Protein AF-D6TXA6-F1 (afdb_monomer_lite)

InterPro domains:
  IPR002104 Integrase, catalytic domain [PS51898] (233-398)
  IPR010998 Integrase/recombinase, N-terminal [G3DSA:1.10.150.130] (146-243)
  IPR011010 DNA breaking-rejoining enzyme, catalytic core [SSF56349] (249-354)
  IPR013762 Integrase-like, catalytic domain superfamily [G3DSA:1.10.443.10] (245-398)
  IPR044068 Core-binding (CB) domain [PS51900] (145-223)

Foldseek 3Di:
DDDPPCVVVVVVVVVVPDPPPPDDPVVVVVVVVVVVVVPDDDDDDDDDDDDDDVVVVVVVVVVVVVVVVVVPDPDDDDDDDDDDDDDDDDDDDDDDDPDDDDPDPPPDDWALVVLLVLLVVQEDEPDAPVVVQVVCVVVVNDDPPDDPLHDHDPVLSVVLSVLVVVLVVVCCVPVVDIHVVVCLVCVLVSLLVVLVVCVVVVPDLVSSVSSVVSSCSSSVHPCRNVVRDGDDDFLLPPCPLPDPPLQPDDDPVDDPVRSVLVLLQLLFQLDDPVQLQQQFLLQWDQDPVRWIWRFQRQDPSRDGAIATGQPPSSVSNVVLNPPHDRGDRSDNDDDPSRPSNNSSLSNLQSQQCVVFVDHFDDSHDDDDPPPGDPVSLVSSCRNVVHPDSVCCNRRRRD

pLDDT: mean 75.89, std 25.68, range [23.31, 98.5]

Structure (mmCIF, N/CA/C/O backbone):
data_AF-D6TXA6-F1
#
_entry.id   AF-D6TXA6-F1
#
loop_
_atom_site.group_PDB
_atom_site.id
_atom_site.type_symbol
_atom_site.label_atom_id
_atom_site.label_alt_id
_atom_site.label_comp_id
_atom_site.label_asym_id
_atom_site.label_entity_id
_atom_site.label_seq_id
_atom_site.pdbx_PDB_ins_code
_atom_site.Cartn_x
_atom_site.Cartn_y
_atom_site.Cartn_z
_atom_site.occupancy
_atom_site.B_iso_or_equiv
_atom_site.auth_seq_id
_atom_site.auth_comp_id
_atom_site.auth_asym_id
_atom_site.auth_atom_id
_atom_site.pdbx_PDB_model_num
ATOM 1 N N . MET A 1 1 ? 27.406 23.116 -18.645 1.00 37.50 1 MET A N 1
ATOM 2 C CA . MET A 1 1 ? 26.283 23.649 -17.844 1.00 37.50 1 MET A CA 1
ATOM 3 C C . MET A 1 1 ? 25.940 25.031 -18.372 1.00 37.50 1 MET A C 1
ATOM 5 O O . MET A 1 1 ? 26.783 25.908 -18.281 1.00 37.50 1 MET A O 1
ATOM 9 N N . LEU A 1 2 ? 24.752 25.218 -18.948 1.00 28.45 2 LEU A N 1
ATOM 10 C CA . LEU A 1 2 ? 24.213 26.544 -19.266 1.00 28.45 2 LEU A CA 1
ATOM 11 C C . LEU A 1 2 ? 23.060 26.820 -18.295 1.00 28.45 2 LEU A C 1
ATOM 13 O O . LEU A 1 2 ? 22.184 25.976 -18.107 1.00 28.45 2 LEU A O 1
ATOM 17 N N . SER A 1 3 ? 23.124 27.966 -17.620 1.00 30.47 3 SER A N 1
ATOM 18 C CA . SER A 1 3 ? 22.162 28.407 -16.607 1.00 30.47 3 SER A CA 1
ATOM 19 C C . SER A 1 3 ? 20.755 28.587 -17.195 1.00 30.47 3 SER A C 1
ATOM 21 O O . SER A 1 3 ? 20.595 29.076 -18.314 1.00 30.47 3 SER A O 1
ATOM 23 N N . ARG A 1 4 ? 19.721 28.266 -16.400 1.00 33.16 4 ARG A N 1
ATOM 24 C CA . ARG A 1 4 ? 18.284 28.421 -16.722 1.00 33.16 4 ARG A CA 1
ATOM 25 C C . ARG A 1 4 ? 17.853 29.855 -17.079 1.00 33.16 4 ARG A C 1
ATOM 27 O O . ARG A 1 4 ? 16.721 30.046 -17.507 1.00 33.16 4 ARG A O 1
ATOM 34 N N . SER A 1 5 ? 18.727 30.846 -16.936 1.00 43.31 5 SER A N 1
ATOM 35 C CA . SER A 1 5 ? 18.454 32.259 -17.217 1.00 43.31 5 SER A CA 1
ATOM 36 C C . SER A 1 5 ? 18.692 32.704 -18.671 1.00 43.31 5 SER A C 1
ATOM 38 O O . SER A 1 5 ? 18.313 33.818 -19.009 1.00 43.31 5 SER A O 1
ATOM 40 N N . ILE A 1 6 ? 19.268 31.867 -19.547 1.00 39.03 6 ILE A N 1
ATOM 41 C CA . ILE A 1 6 ? 19.650 32.283 -20.921 1.00 39.03 6 ILE A CA 1
ATOM 42 C C . ILE A 1 6 ? 18.617 31.850 -21.986 1.00 39.03 6 ILE A C 1
ATOM 44 O O . ILE A 1 6 ? 18.515 32.448 -23.057 1.00 39.03 6 ILE A O 1
ATOM 48 N N . LEU A 1 7 ? 17.785 30.848 -21.684 1.00 38.25 7 LEU A N 1
ATOM 49 C CA . LEU A 1 7 ? 16.815 30.278 -22.631 1.00 38.25 7 LEU A CA 1
ATOM 50 C C . LEU A 1 7 ? 15.737 31.268 -23.132 1.00 38.25 7 LEU A C 1
ATOM 52 O O . LEU A 1 7 ? 15.436 31.243 -24.326 1.00 38.25 7 LEU A O 1
ATOM 56 N N . PRO A 1 8 ? 15.170 32.159 -22.290 1.00 43.97 8 PRO A N 1
ATOM 57 C CA . PRO A 1 8 ? 14.189 33.144 -22.752 1.00 43.97 8 PRO A CA 1
ATOM 58 C C . PRO A 1 8 ? 14.797 34.190 -23.699 1.00 43.97 8 PRO A C 1
ATOM 60 O O . PRO A 1 8 ? 14.139 34.616 -24.644 1.00 43.97 8 PRO A O 1
ATOM 63 N N . ALA A 1 9 ? 16.064 34.562 -23.486 1.00 41.12 9 ALA A N 1
ATOM 64 C CA . ALA A 1 9 ? 16.768 35.546 -24.310 1.00 41.12 9 ALA A CA 1
ATOM 65 C C . ALA A 1 9 ? 17.109 34.995 -25.705 1.00 41.12 9 ALA A C 1
ATOM 67 O O . ALA A 1 9 ? 16.956 35.698 -26.700 1.00 41.12 9 ALA A O 1
ATOM 68 N N . LEU A 1 10 ? 17.487 33.714 -25.795 1.00 38.66 10 LEU A N 1
ATOM 69 C CA . LEU A 1 10 ? 17.734 33.039 -27.075 1.00 38.66 10 LEU A CA 1
ATOM 70 C C . LEU A 1 10 ? 16.454 32.870 -27.908 1.00 38.66 10 LEU A C 1
ATOM 72 O O . LEU A 1 10 ? 16.503 33.000 -29.129 1.00 38.66 10 LEU A O 1
ATOM 76 N N . LEU A 1 11 ? 15.303 32.637 -27.263 1.00 42.38 11 LEU A N 1
ATOM 77 C CA . LEU A 1 11 ? 14.012 32.596 -27.958 1.00 42.38 11 LEU A CA 1
ATOM 78 C C . LEU A 1 11 ? 13.571 33.987 -28.442 1.00 42.38 11 LEU A C 1
ATOM 80 O O . LEU A 1 11 ? 13.026 34.101 -29.536 1.00 42.38 11 LEU A O 1
ATOM 84 N N . ALA A 1 12 ? 13.829 35.040 -27.659 1.00 41.41 12 ALA A N 1
ATOM 85 C CA . ALA A 1 12 ? 13.513 36.417 -28.040 1.00 41.41 12 ALA A CA 1
ATOM 86 C C . ALA A 1 12 ? 14.346 36.897 -29.245 1.00 41.41 12 ALA A C 1
ATOM 88 O O . ALA A 1 12 ? 13.800 37.513 -30.158 1.00 41.41 12 ALA A O 1
ATOM 89 N N . LEU A 1 13 ? 15.634 36.535 -29.298 1.00 38.44 13 LEU A N 1
ATOM 90 C CA . LEU A 1 13 ? 16.523 36.823 -30.433 1.00 38.44 13 LEU A CA 1
ATOM 91 C C . LEU A 1 13 ? 16.091 36.115 -31.726 1.00 38.44 13 LEU A C 1
ATOM 93 O O . LEU A 1 13 ? 16.220 36.683 -32.805 1.00 38.44 13 LEU A O 1
ATOM 97 N N . HIS A 1 14 ? 15.534 34.904 -31.631 1.00 44.12 14 HIS A N 1
ATOM 98 C CA . HIS A 1 14 ? 15.060 34.161 -32.805 1.00 44.12 14 HIS A CA 1
ATOM 99 C C . HIS A 1 14 ? 13.738 34.709 -33.368 1.00 44.12 14 HIS A C 1
ATOM 101 O O . HIS A 1 14 ? 13.478 34.601 -34.562 1.00 44.12 14 HIS A O 1
ATOM 107 N N . VAL A 1 15 ? 12.910 35.330 -32.520 1.00 44.34 15 VAL A N 1
ATOM 108 C CA . VAL A 1 15 ? 11.651 35.973 -32.933 1.00 44.34 15 VAL A CA 1
ATOM 109 C C . VAL A 1 15 ? 11.893 37.365 -33.535 1.00 44.34 15 VAL A C 1
ATOM 111 O O . VAL A 1 15 ? 11.147 37.771 -34.420 1.00 44.34 15 VAL A O 1
ATOM 114 N N . GLN A 1 16 ? 12.957 38.073 -33.134 1.00 40.16 16 GLN A N 1
ATOM 115 C CA . GLN A 1 16 ? 13.322 39.381 -33.705 1.00 40.16 16 GLN A CA 1
ATOM 116 C C . GLN A 1 16 ? 13.899 39.320 -35.131 1.00 40.16 16 GLN A C 1
ATOM 118 O O . GLN A 1 16 ? 13.978 40.353 -35.783 1.00 40.16 16 GLN A O 1
ATOM 123 N N . GLN A 1 17 ? 14.267 38.139 -35.639 1.00 40.06 17 GLN A N 1
ATOM 124 C CA . GLN A 1 17 ? 14.770 37.966 -37.012 1.00 40.06 17 GLN A CA 1
ATOM 125 C C . GLN A 1 17 ? 13.669 37.692 -38.053 1.00 40.06 17 GLN A C 1
ATOM 127 O O . GLN A 1 17 ? 13.969 37.387 -39.206 1.00 40.06 17 GLN A O 1
ATOM 132 N N . ILE A 1 18 ? 12.392 37.783 -37.669 1.00 43.69 18 ILE A N 1
ATOM 133 C CA . ILE A 1 18 ? 11.264 37.604 -38.588 1.00 43.69 18 ILE A CA 1
ATOM 134 C C . ILE A 1 18 ? 10.775 38.988 -39.032 1.00 43.69 18 ILE A C 1
ATOM 136 O O . ILE A 1 18 ? 10.076 39.672 -38.288 1.00 43.69 18 ILE A O 1
ATOM 140 N N . GLU A 1 19 ? 11.140 39.389 -40.252 1.00 37.31 19 GLU A N 1
ATOM 141 C CA . GLU A 1 19 ? 10.682 40.628 -40.898 1.00 37.31 19 GLU A CA 1
ATOM 142 C C . GLU A 1 19 ? 9.136 40.713 -40.927 1.00 37.31 19 GLU A C 1
ATOM 144 O O . GLU A 1 19 ? 8.473 39.772 -41.403 1.00 37.31 19 GLU A O 1
ATOM 149 N N . PRO A 1 20 ? 8.530 41.816 -40.439 1.00 34.84 20 PRO A N 1
ATOM 150 C CA . PRO A 1 20 ? 7.082 41.978 -40.394 1.00 34.84 20 PRO A CA 1
ATOM 151 C C . PRO A 1 20 ? 6.521 42.185 -41.808 1.00 34.84 20 PRO A C 1
ATOM 153 O O . PRO A 1 20 ? 6.608 43.265 -42.380 1.00 34.84 20 PRO A O 1
ATOM 156 N N . GLY A 1 21 ? 5.924 41.130 -42.372 1.00 45.16 21 GLY A N 1
ATOM 157 C CA . GLY A 1 21 ? 5.258 41.170 -43.683 1.00 45.16 21 GLY A CA 1
ATOM 158 C C . GLY A 1 21 ? 5.383 39.899 -44.530 1.00 45.16 21 GLY A C 1
ATOM 159 O O . GLY A 1 21 ? 4.718 39.780 -45.552 1.00 45.16 21 GLY A O 1
ATOM 160 N N . SER A 1 22 ? 6.186 38.918 -44.110 1.00 43.12 22 SER A N 1
ATOM 161 C CA . SER A 1 22 ? 6.489 37.718 -44.915 1.00 43.12 22 SER A CA 1
ATOM 162 C C . SER A 1 22 ? 5.550 36.516 -44.705 1.00 43.12 22 SER A C 1
ATOM 164 O O . SER A 1 22 ? 5.764 35.450 -45.284 1.00 43.12 22 SER A O 1
ATOM 166 N N . LEU A 1 23 ? 4.496 36.647 -43.893 1.00 43.03 23 LEU A N 1
ATOM 167 C CA . LEU A 1 23 ? 3.664 35.513 -43.483 1.00 43.03 23 LEU A CA 1
ATOM 168 C C . LEU A 1 23 ? 2.235 35.621 -44.023 1.00 43.03 23 LEU A C 1
ATOM 170 O O . LEU A 1 23 ? 1.476 36.512 -43.654 1.00 43.03 23 LEU A O 1
ATOM 174 N N . SER A 1 24 ? 1.847 34.664 -44.870 1.00 47.47 24 SER A N 1
ATOM 175 C CA . SER A 1 24 ? 0.462 34.526 -45.339 1.00 47.47 24 SER A CA 1
ATOM 176 C C . SER A 1 24 ? -0.494 34.186 -44.183 1.00 47.47 24 SER A C 1
ATOM 178 O O . SER A 1 24 ? -0.107 33.542 -43.205 1.00 47.47 24 SER A O 1
ATOM 180 N N . ALA A 1 25 ? -1.765 34.588 -44.306 1.00 41.53 25 ALA A N 1
ATOM 181 C CA . ALA A 1 25 ? -2.808 34.521 -43.268 1.00 41.53 25 ALA A CA 1
ATOM 182 C C . ALA A 1 25 ? -2.939 33.201 -42.450 1.00 41.53 25 ALA A C 1
ATOM 184 O O . ALA A 1 25 ? -3.338 33.268 -41.284 1.00 41.53 25 ALA A O 1
ATOM 185 N N . PRO A 1 26 ? -2.583 31.996 -42.954 1.00 39.53 26 PRO A N 1
ATOM 186 C CA . PRO A 1 26 ? -2.552 30.781 -42.130 1.00 39.53 26 PRO A CA 1
ATOM 187 C C . PRO A 1 26 ? -1.439 30.760 -41.058 1.00 39.53 26 PRO A C 1
ATOM 189 O O . PRO A 1 26 ? -1.566 30.062 -40.049 1.00 39.53 26 PRO A O 1
ATOM 192 N N . HIS A 1 27 ? -0.349 31.512 -41.245 1.00 43.38 27 HIS A N 1
ATOM 193 C CA . HIS A 1 27 ? 0.780 31.562 -40.306 1.00 43.38 27 HIS A CA 1
ATOM 194 C C . HIS A 1 27 ? 0.512 32.472 -39.102 1.00 43.38 27 HIS A C 1
ATOM 196 O O . HIS A 1 27 ? 0.872 32.114 -37.984 1.00 43.38 27 HIS A O 1
ATOM 202 N N . GLU A 1 28 ? -0.223 33.573 -39.270 1.00 41.53 28 GLU A N 1
ATOM 203 C CA . GLU A 1 28 ? -0.541 34.488 -38.163 1.00 41.53 28 GLU A CA 1
ATOM 204 C C . GLU A 1 28 ? -1.415 33.819 -37.082 1.00 41.53 28 GLU A C 1
ATOM 206 O O . GLU A 1 28 ? -1.238 34.036 -35.879 1.00 41.53 28 GLU A O 1
ATOM 211 N N . LYS A 1 29 ? -2.316 32.918 -37.497 1.00 41.69 29 LYS A N 1
ATOM 212 C CA . LYS A 1 29 ? -3.168 32.138 -36.586 1.00 41.69 29 LYS A CA 1
ATOM 213 C C . LYS A 1 29 ? -2.351 31.139 -35.757 1.00 41.69 29 LYS A C 1
ATOM 215 O O . LYS A 1 29 ? -2.618 30.970 -34.570 1.00 41.69 29 LYS A O 1
ATOM 220 N N . THR A 1 30 ? -1.324 30.538 -36.356 1.00 43.56 30 THR A N 1
ATOM 221 C CA . THR A 1 30 ? -0.430 29.564 -35.707 1.00 43.56 30 THR A CA 1
ATOM 222 C C . THR A 1 30 ? 0.518 30.254 -34.718 1.00 43.56 30 THR A C 1
ATOM 224 O O . THR A 1 30 ? 0.686 29.783 -33.592 1.00 43.56 30 THR A O 1
ATOM 227 N N . THR A 1 31 ? 1.038 31.434 -35.070 1.00 41.44 31 THR A N 1
ATOM 228 C CA . THR A 1 31 ? 1.882 32.252 -34.183 1.00 41.44 31 THR A CA 1
ATOM 229 C C . THR A 1 31 ? 1.091 32.821 -32.998 1.00 41.44 31 THR A C 1
ATOM 231 O O . THR A 1 31 ? 1.561 32.759 -31.863 1.00 41.44 31 THR A O 1
ATOM 234 N N . ARG A 1 32 ? -0.163 33.266 -33.195 1.00 37.59 32 ARG A N 1
ATOM 235 C CA . ARG A 1 32 ? -1.038 33.702 -32.083 1.00 37.59 32 ARG A CA 1
ATOM 236 C C . ARG A 1 32 ? -1.411 32.562 -31.124 1.00 37.59 32 ARG A C 1
ATOM 238 O O . ARG A 1 32 ? -1.558 32.806 -29.926 1.00 37.59 32 ARG A O 1
ATOM 245 N N . ILE A 1 33 ? -1.546 31.327 -31.617 1.00 40.25 33 ILE A N 1
ATOM 246 C CA . ILE A 1 33 ? -1.783 30.136 -30.779 1.00 40.25 33 ILE A CA 1
ATOM 247 C C . ILE A 1 33 ? -0.538 29.804 -29.939 1.00 40.25 33 ILE A C 1
ATOM 249 O O . ILE A 1 33 ? -0.665 29.518 -28.748 1.00 40.25 33 ILE A O 1
ATOM 253 N N . LEU A 1 34 ? 0.664 29.926 -30.513 1.00 36.50 34 LEU A N 1
ATOM 254 C CA . LEU A 1 34 ? 1.930 29.725 -29.798 1.00 36.50 34 LEU A CA 1
ATOM 255 C C . LEU A 1 34 ? 2.192 30.810 -28.737 1.00 36.50 34 LEU A C 1
ATOM 257 O O . LEU A 1 34 ? 2.614 30.481 -27.629 1.00 36.50 34 LEU A O 1
ATOM 261 N N . CYS A 1 35 ? 1.853 32.076 -29.002 1.00 34.66 35 CYS A N 1
ATOM 262 C CA . CYS A 1 35 ? 1.947 33.143 -27.995 1.00 34.66 35 CYS A CA 1
ATOM 263 C C . CYS A 1 35 ? 0.972 32.947 -26.818 1.00 34.66 35 CYS A C 1
ATOM 265 O O . CYS A 1 35 ? 1.309 33.287 -25.683 1.00 34.66 35 CYS A O 1
ATOM 267 N N . ARG A 1 36 ? -0.211 32.352 -27.047 1.00 32.97 36 ARG A N 1
ATOM 268 C CA . ARG A 1 36 ? -1.163 32.008 -25.971 1.00 32.97 36 ARG A CA 1
ATOM 269 C C . ARG A 1 36 ? -0.721 30.802 -25.134 1.00 32.97 36 ARG A C 1
ATOM 271 O O . ARG A 1 36 ? -1.030 30.756 -23.952 1.00 32.97 36 ARG A O 1
ATOM 278 N N . LEU A 1 37 ? 0.061 29.875 -25.692 1.00 35.34 37 LEU A N 1
ATOM 279 C CA . LEU A 1 37 ? 0.621 28.729 -24.956 1.00 35.34 37 LEU A CA 1
ATOM 280 C C . LEU A 1 37 ? 1.665 29.128 -23.900 1.00 35.34 37 LEU A C 1
ATOM 282 O O . LEU A 1 37 ? 1.795 28.443 -22.888 1.00 35.34 37 LEU A O 1
ATOM 286 N N . VAL A 1 38 ? 2.356 30.256 -24.085 1.00 37.75 38 VAL A N 1
ATOM 287 C CA . VAL A 1 38 ? 3.261 30.827 -23.068 1.00 37.75 38 VAL A CA 1
ATOM 288 C C . VAL A 1 38 ? 2.475 31.434 -21.891 1.00 37.75 38 VAL A C 1
ATOM 290 O O . VAL A 1 38 ? 3.006 31.552 -20.792 1.00 37.75 38 VAL A O 1
ATOM 293 N N . HIS A 1 39 ? 1.183 31.729 -22.081 1.00 33.19 39 HIS A N 1
ATOM 294 C CA . HIS A 1 39 ? 0.303 32.330 -21.077 1.00 33.19 39 HIS A CA 1
ATOM 295 C C . HIS A 1 39 ? -0.971 31.501 -20.853 1.00 33.19 39 HIS A C 1
ATOM 297 O O . HIS A 1 39 ? -2.076 31.989 -21.046 1.00 33.19 39 HIS A O 1
ATOM 303 N N . GLY A 1 40 ? -0.801 30.257 -20.394 1.00 31.69 40 GLY A N 1
ATOM 304 C CA . GLY A 1 40 ? -1.796 29.523 -19.606 1.00 31.69 40 GLY A CA 1
ATOM 305 C C . GLY A 1 40 ? -3.103 29.093 -20.295 1.00 31.69 40 GLY A C 1
ATOM 306 O O . GLY A 1 40 ? -3.894 29.905 -20.761 1.00 31.69 40 GLY A O 1
ATOM 307 N N . SER A 1 41 ? -3.405 27.797 -20.145 1.00 30.11 41 SER A N 1
ATOM 308 C CA . SER A 1 41 ? -4.728 27.131 -20.198 1.00 30.11 41 SER A CA 1
ATOM 309 C C . SER A 1 41 ? -4.916 26.099 -21.319 1.00 30.11 41 SER A C 1
ATOM 311 O O . SER A 1 41 ? -4.653 26.332 -22.493 1.00 30.11 41 SER A O 1
ATOM 313 N N . HIS A 1 42 ? -5.411 24.937 -20.879 1.00 37.12 42 HIS A N 1
ATOM 314 C CA . HIS A 1 42 ? -5.826 23.743 -21.616 1.00 37.12 42 HIS A CA 1
ATOM 315 C C . HIS A 1 42 ? -6.675 24.018 -22.866 1.00 37.12 42 HIS A C 1
ATOM 317 O O . HIS A 1 42 ? -7.708 24.669 -22.753 1.00 37.12 42 HIS A O 1
ATOM 323 N N . LEU A 1 43 ? -6.349 23.367 -23.990 1.00 27.88 43 LEU A N 1
ATOM 324 C CA . LEU A 1 43 ? -7.294 23.073 -25.077 1.00 27.88 43 LEU A CA 1
ATOM 325 C C . LEU A 1 43 ? -6.943 21.733 -25.752 1.00 27.88 43 LEU A C 1
ATOM 327 O O . LEU A 1 43 ? -5.779 21.433 -26.010 1.00 27.88 43 LEU A O 1
ATOM 331 N N . LEU A 1 44 ? -7.978 20.917 -25.967 1.00 26.64 44 LEU A N 1
ATOM 332 C CA . LEU A 1 44 ? -7.971 19.621 -26.655 1.00 26.64 44 LEU A CA 1
ATOM 333 C C . LEU A 1 44 ? -7.713 19.802 -28.159 1.00 26.64 44 LEU A C 1
ATOM 335 O O . LEU A 1 44 ? -8.188 20.771 -28.746 1.00 26.64 44 LEU A O 1
ATOM 339 N N . TRP A 1 45 ? -7.030 18.841 -28.786 1.00 27.12 45 TRP A N 1
ATOM 340 C CA . TRP A 1 45 ? -6.854 18.791 -30.240 1.00 27.12 45 TRP A CA 1
ATOM 341 C C . TRP A 1 45 ? -7.464 17.505 -30.814 1.00 27.12 45 TRP A C 1
ATOM 343 O O . TRP A 1 45 ? -6.964 16.411 -30.555 1.00 27.12 45 TRP A O 1
ATOM 353 N N . GLU A 1 46 ? -8.522 17.644 -31.615 1.00 28.67 46 GLU A N 1
ATOM 354 C CA . GLU A 1 46 ? -8.940 16.658 -32.618 1.00 28.67 46 GLU A CA 1
ATOM 355 C C . GLU A 1 46 ? -8.400 17.124 -33.978 1.00 28.67 46 GLU A C 1
ATOM 357 O O . GLU A 1 46 ? -8.753 18.205 -34.447 1.00 28.67 46 GLU A O 1
ATOM 362 N N . ALA A 1 47 ? -7.537 16.331 -34.621 1.00 29.38 47 ALA A N 1
ATOM 363 C CA . ALA A 1 47 ? -7.112 16.578 -36.000 1.00 29.38 47 ALA A CA 1
ATOM 364 C C . ALA A 1 47 ? -7.780 15.569 -36.934 1.00 29.38 47 ALA A C 1
ATOM 366 O O . ALA A 1 47 ? -7.435 14.386 -36.932 1.00 29.38 47 ALA A O 1
ATOM 367 N N . SER A 1 48 ? -8.701 16.067 -37.758 1.00 24.75 48 SER A N 1
ATOM 368 C CA . SER A 1 48 ? -9.139 15.401 -38.981 1.00 24.75 48 SER A CA 1
ATOM 369 C C . SER A 1 48 ? -8.053 15.532 -40.054 1.00 24.75 48 SER A C 1
ATOM 371 O O . SER A 1 48 ? -7.391 16.564 -40.179 1.00 24.75 48 SER A O 1
ATOM 373 N N . ALA A 1 49 ? -7.845 14.455 -40.805 1.00 36.25 49 ALA A N 1
ATOM 374 C CA . ALA A 1 49 ? -6.820 14.333 -41.826 1.00 36.25 49 ALA A CA 1
ATOM 375 C C . ALA A 1 49 ? -7.177 15.136 -43.087 1.00 36.25 49 ALA A C 1
ATOM 377 O O . ALA A 1 49 ? -8.147 14.809 -43.761 1.00 36.25 49 ALA A O 1
ATOM 378 N N . SER A 1 50 ? -6.349 16.122 -43.458 1.00 30.11 50 SER A N 1
ATOM 379 C CA . SER A 1 50 ? -6.221 16.563 -44.853 1.00 30.11 50 SER A CA 1
ATOM 380 C C . SER A 1 50 ? -4.930 17.358 -45.118 1.00 30.11 50 SER A C 1
ATOM 382 O O . SER A 1 50 ? -4.776 18.497 -44.692 1.00 30.11 50 SER A O 1
ATOM 384 N N . THR A 1 51 ? -4.081 16.766 -45.965 1.00 36.94 51 THR A N 1
ATOM 385 C CA . THR A 1 51 ? -3.261 17.379 -47.037 1.00 36.94 51 THR A CA 1
ATOM 386 C C . THR A 1 51 ? -1.969 18.197 -46.794 1.00 36.94 51 THR A C 1
ATOM 388 O O . THR A 1 51 ? -1.921 19.175 -46.060 1.00 36.94 51 THR A O 1
ATOM 391 N N . LYS A 1 52 ? -1.005 17.845 -47.673 1.00 35.22 52 LYS A N 1
ATOM 392 C CA . LYS A 1 52 ? 0.183 18.531 -48.238 1.00 35.22 52 LYS A CA 1
ATOM 393 C C . LYS A 1 52 ? 1.545 18.418 -47.526 1.00 35.22 52 LYS A C 1
ATOM 395 O O . LYS A 1 52 ? 1.714 18.719 -46.349 1.00 35.22 52 LYS A O 1
ATOM 400 N N . GLN A 1 53 ? 2.528 18.030 -48.352 1.00 37.72 53 GLN A N 1
ATOM 401 C CA . GLN A 1 53 ? 3.917 17.621 -48.082 1.00 37.72 53 GLN A CA 1
ATOM 402 C C . GLN A 1 53 ? 4.747 18.599 -47.220 1.00 37.72 53 GLN A C 1
ATOM 404 O O . GLN A 1 53 ? 5.715 18.169 -46.603 1.00 37.72 53 GLN A O 1
ATOM 409 N N . GLY A 1 54 ? 4.365 19.879 -47.131 1.00 37.69 54 GLY A N 1
ATOM 410 C CA . GLY A 1 54 ? 5.093 20.912 -46.377 1.00 37.69 54 GLY A CA 1
ATOM 411 C C . GLY A 1 54 ? 4.818 20.957 -44.867 1.00 37.69 54 GLY A C 1
ATOM 412 O O . GLY A 1 54 ? 5.515 21.651 -44.139 1.00 37.69 54 GLY A O 1
ATOM 413 N N . THR A 1 55 ? 3.829 20.213 -44.359 1.00 37.62 55 THR A N 1
ATOM 414 C CA . THR A 1 55 ? 3.492 20.201 -42.919 1.00 37.62 55 THR A CA 1
ATOM 415 C C . THR A 1 55 ? 4.313 19.200 -42.101 1.00 37.62 55 THR A C 1
ATOM 417 O O . THR A 1 55 ? 4.378 19.324 -40.880 1.00 37.62 55 THR A O 1
ATOM 420 N N . LYS A 1 56 ? 5.000 18.239 -42.736 1.00 39.53 56 LYS A N 1
ATOM 421 C CA . LYS A 1 56 ? 5.790 17.212 -42.030 1.00 39.53 56 LYS A CA 1
ATOM 422 C C . LYS A 1 56 ? 6.975 17.789 -41.256 1.00 39.53 56 LYS A C 1
ATOM 424 O O . LYS A 1 56 ? 7.164 17.421 -40.104 1.00 39.53 56 LYS A O 1
ATOM 429 N N . GLU A 1 57 ? 7.713 18.729 -41.840 1.00 38.94 57 GLU A N 1
ATOM 430 C CA . GLU A 1 57 ? 8.942 19.247 -41.227 1.00 38.94 57 GLU A CA 1
ATOM 431 C C . GLU A 1 57 ? 8.657 20.148 -40.012 1.00 38.94 57 GLU A C 1
ATOM 433 O O . GLU A 1 57 ? 9.337 20.071 -38.991 1.00 38.94 57 GLU A O 1
ATOM 438 N N . ILE A 1 58 ? 7.579 20.938 -40.068 1.00 41.94 58 ILE A N 1
ATOM 439 C CA . ILE A 1 58 ? 7.132 21.771 -38.940 1.00 41.94 58 ILE A CA 1
ATOM 440 C C . ILE A 1 58 ? 6.543 20.894 -37.827 1.00 41.94 58 ILE A C 1
ATOM 442 O O . ILE A 1 58 ? 6.807 21.139 -36.650 1.00 41.94 58 ILE A O 1
ATOM 446 N N . THR A 1 59 ? 5.809 19.831 -38.178 1.00 42.88 59 THR A N 1
ATOM 447 C CA . THR A 1 59 ? 5.264 18.889 -37.187 1.00 42.88 59 THR A CA 1
ATOM 448 C C . THR A 1 59 ? 6.381 18.100 -36.500 1.00 42.88 59 THR A C 1
ATOM 450 O O . THR A 1 59 ? 6.327 17.935 -35.287 1.00 42.88 59 THR A O 1
ATOM 453 N N . GLU A 1 60 ? 7.433 17.688 -37.215 1.00 42.22 60 GLU A N 1
ATOM 454 C CA . GLU A 1 60 ? 8.599 17.010 -36.624 1.00 42.22 60 GLU A CA 1
ATOM 455 C C . GLU A 1 60 ? 9.447 17.938 -35.743 1.00 42.22 60 GLU A C 1
ATOM 457 O O . GLU A 1 60 ? 9.850 17.545 -34.643 1.00 42.22 60 GLU A O 1
ATOM 462 N N . ARG A 1 61 ? 9.661 19.197 -36.150 1.00 39.09 61 ARG A N 1
ATOM 463 C CA . ARG A 1 61 ? 10.389 20.178 -35.326 1.00 39.09 61 ARG A CA 1
ATOM 464 C C . ARG A 1 61 ? 9.602 20.567 -34.071 1.00 39.09 61 ARG A C 1
ATOM 466 O O . ARG A 1 61 ? 10.180 20.601 -32.985 1.00 39.09 61 ARG A O 1
ATOM 473 N N . LEU A 1 62 ? 8.282 20.752 -34.171 1.00 38.38 62 LEU A N 1
ATOM 474 C CA . LEU A 1 62 ? 7.414 20.993 -33.010 1.00 38.38 62 LEU A CA 1
ATOM 475 C C . LEU A 1 62 ? 7.339 19.771 -32.084 1.00 38.38 62 LEU A C 1
ATOM 477 O O . LEU A 1 62 ? 7.371 19.936 -30.867 1.00 38.38 62 LEU A O 1
ATOM 481 N N . PHE A 1 63 ? 7.324 18.548 -32.626 1.00 38.12 63 PHE A N 1
ATOM 482 C CA . PHE A 1 63 ? 7.359 17.317 -31.828 1.00 38.12 63 PHE A CA 1
ATOM 483 C C . PHE A 1 63 ? 8.694 17.144 -31.088 1.00 38.12 63 PHE A C 1
ATOM 485 O O . PHE A 1 63 ? 8.712 16.685 -29.946 1.00 38.12 63 PHE A O 1
ATOM 492 N N . THR A 1 64 ? 9.805 17.566 -31.696 1.00 37.97 64 THR A N 1
ATOM 493 C CA . THR A 1 64 ? 11.147 17.514 -31.092 1.00 37.97 64 THR A CA 1
ATOM 494 C C . THR A 1 64 ? 11.288 18.530 -29.954 1.00 37.97 64 THR A C 1
ATOM 496 O O . THR A 1 64 ? 11.748 18.183 -28.865 1.00 37.97 64 THR A O 1
ATOM 499 N N . VAL A 1 65 ? 10.801 19.760 -30.151 1.00 38.47 65 VAL A N 1
ATOM 500 C CA . VAL A 1 65 ? 10.797 20.808 -29.114 1.00 38.47 65 VAL A CA 1
ATOM 501 C C . VAL A 1 65 ? 9.842 20.454 -27.965 1.00 38.47 65 VAL A C 1
ATOM 503 O O . VAL A 1 65 ? 10.199 20.619 -26.798 1.00 38.47 65 VAL A O 1
ATOM 506 N N . PHE A 1 66 ? 8.667 19.883 -28.258 1.00 35.84 66 PHE A N 1
ATOM 507 C CA . PHE A 1 66 ? 7.724 19.420 -27.232 1.00 35.84 66 PHE A CA 1
ATOM 508 C C . PHE A 1 66 ? 8.272 18.216 -26.447 1.00 35.84 66 PHE A C 1
ATOM 510 O O . PHE A 1 66 ? 8.121 18.151 -25.228 1.00 35.84 66 PHE A O 1
ATOM 517 N N . SER A 1 67 ? 8.992 17.305 -27.114 1.00 36.59 67 SER A N 1
ATOM 518 C CA . SER A 1 67 ? 9.672 16.179 -26.460 1.00 36.59 67 SER A CA 1
ATOM 519 C C . SER A 1 67 ? 10.767 16.656 -25.499 1.00 36.59 67 SER A C 1
ATOM 521 O O . SER A 1 67 ? 10.845 16.162 -24.378 1.00 36.59 67 SER A O 1
ATOM 523 N N . LEU A 1 68 ? 11.549 17.674 -25.874 1.00 35.19 68 LEU A N 1
ATOM 524 C CA . LEU A 1 68 ? 12.572 18.276 -25.006 1.00 35.19 68 LEU A CA 1
ATOM 525 C C . LEU A 1 68 ? 11.978 19.050 -23.812 1.00 35.19 68 LEU A C 1
ATOM 527 O O . LEU A 1 68 ? 12.534 19.005 -22.714 1.00 35.19 68 LEU A O 1
ATOM 531 N N . LEU A 1 69 ? 10.824 19.705 -23.987 1.00 34.47 69 LEU A N 1
ATOM 532 C CA . LEU A 1 69 ? 10.115 20.409 -22.908 1.00 34.47 69 LEU A CA 1
ATOM 533 C C . LEU A 1 69 ? 9.429 19.448 -21.919 1.00 34.47 69 LEU A C 1
ATOM 535 O O . LEU A 1 69 ? 9.441 19.699 -20.712 1.00 34.47 69 LEU A O 1
ATOM 539 N N . CYS A 1 70 ? 8.894 18.317 -22.393 1.00 33.78 70 CYS A N 1
ATOM 540 C CA . CYS A 1 70 ? 8.296 17.290 -21.534 1.00 33.78 70 CYS A CA 1
ATOM 541 C C . CYS A 1 70 ? 9.326 16.493 -20.716 1.00 33.78 70 CYS A C 1
ATOM 543 O O . CYS A 1 70 ? 8.984 16.004 -19.640 1.00 33.78 70 CYS A O 1
ATOM 545 N N . ILE A 1 71 ? 10.580 16.390 -21.173 1.00 35.59 71 ILE A N 1
ATOM 546 C CA . ILE A 1 71 ? 11.663 15.709 -20.438 1.00 35.59 71 ILE A CA 1
ATOM 547 C C . ILE A 1 71 ? 12.120 16.520 -19.204 1.00 35.59 71 ILE A C 1
ATOM 549 O O . ILE A 1 71 ? 12.623 15.946 -18.242 1.00 35.59 71 ILE A O 1
ATOM 553 N N . CYS A 1 72 ? 11.872 17.835 -19.156 1.00 27.31 72 CYS A N 1
ATOM 554 C CA . CYS A 1 72 ? 12.369 18.709 -18.082 1.00 27.31 72 CYS A CA 1
ATOM 555 C C . CYS A 1 72 ? 11.356 19.065 -16.969 1.00 27.31 72 CYS A C 1
ATOM 557 O O . CYS A 1 72 ? 11.690 19.872 -16.098 1.00 27.31 72 CYS A O 1
ATOM 559 N N . SER A 1 73 ? 10.147 18.486 -16.940 1.00 26.14 73 SER A N 1
ATOM 560 C CA . SER A 1 73 ? 9.146 18.771 -15.889 1.00 26.14 73 SER A CA 1
ATOM 561 C C . SER A 1 73 ? 8.719 17.523 -15.106 1.00 26.14 73 SER A C 1
ATOM 563 O O . SER A 1 73 ? 8.148 16.604 -15.694 1.00 26.14 73 SER A O 1
ATOM 565 N N . PRO A 1 74 ? 8.880 17.477 -13.768 1.00 27.27 74 PRO A N 1
ATOM 566 C CA . PRO A 1 74 ? 8.308 16.411 -12.962 1.00 27.27 74 PRO A CA 1
ATOM 567 C C . PRO A 1 74 ? 6.822 16.715 -12.720 1.00 27.27 74 PRO A C 1
ATOM 569 O O . PRO A 1 74 ? 6.449 17.274 -11.690 1.00 27.27 74 PRO A O 1
ATOM 572 N N . MET A 1 75 ? 5.950 16.369 -13.672 1.00 28.75 75 MET A N 1
ATOM 573 C CA . MET A 1 75 ? 4.504 16.468 -13.453 1.00 28.75 75 MET A CA 1
ATOM 574 C C . MET A 1 75 ? 3.979 15.268 -12.655 1.00 28.75 75 MET A C 1
ATOM 576 O O . MET A 1 75 ? 4.092 14.104 -13.046 1.00 28.75 75 MET A O 1
ATOM 580 N N . GLN A 1 76 ? 3.373 15.589 -11.512 1.00 27.50 76 GLN A N 1
ATOM 581 C CA . GLN A 1 76 ? 2.517 14.707 -10.729 1.00 27.50 76 GLN A CA 1
ATOM 582 C C . GLN A 1 76 ? 1.350 14.216 -11.596 1.00 27.50 76 GLN A C 1
ATOM 584 O O . GLN A 1 76 ? 0.723 14.980 -12.323 1.00 27.50 76 GLN A O 1
ATOM 589 N N . THR A 1 77 ? 1.070 12.917 -11.530 1.00 27.38 77 THR A N 1
ATOM 590 C CA . THR A 1 77 ? 0.035 12.269 -12.340 1.00 27.38 77 THR A CA 1
ATOM 591 C C . THR A 1 77 ? -1.311 12.319 -11.622 1.00 27.38 77 THR A C 1
ATOM 593 O O . THR A 1 77 ? -1.587 11.488 -10.757 1.00 27.38 77 THR A O 1
ATOM 596 N N . ASP A 1 78 ? -2.166 13.265 -12.011 1.00 25.89 78 ASP A N 1
ATOM 597 C CA . ASP A 1 78 ? -3.609 13.174 -11.785 1.00 25.89 78 ASP A CA 1
ATOM 598 C C . ASP A 1 78 ? -4.261 12.414 -12.949 1.00 25.89 78 ASP A C 1
ATOM 600 O O . ASP A 1 78 ? -4.085 12.730 -14.124 1.00 25.89 78 ASP A O 1
ATOM 604 N N . GLY A 1 79 ? -4.966 11.333 -12.611 1.00 25.48 79 GLY A N 1
ATOM 605 C CA . GLY A 1 79 ? -5.568 10.417 -13.575 1.00 25.48 79 GLY A CA 1
ATOM 606 C C . GLY A 1 79 ? -6.902 10.922 -14.118 1.00 25.48 79 GLY A C 1
ATOM 607 O O . GLY A 1 79 ? -7.875 11.007 -13.366 1.00 25.48 79 GLY A O 1
ATOM 608 N N . PHE A 1 80 ? -6.959 11.145 -15.430 1.00 23.31 80 PHE A N 1
ATOM 609 C CA . PHE A 1 80 ? -8.198 11.311 -16.187 1.00 23.31 80 PHE A CA 1
ATOM 610 C C . PHE A 1 80 ? -8.738 9.953 -16.662 1.00 23.31 80 PHE A C 1
ATOM 612 O O . PHE A 1 80 ? -7.992 9.108 -17.152 1.00 23.31 80 PHE A O 1
ATOM 619 N N . ALA A 1 81 ? -10.045 9.753 -16.486 1.00 25.30 81 ALA A N 1
ATOM 620 C CA . ALA A 1 81 ? -10.819 8.640 -17.025 1.00 25.30 81 ALA A CA 1
ATOM 621 C C . ALA A 1 81 ? -11.786 9.196 -18.078 1.00 25.30 81 ALA A C 1
ATOM 623 O O . ALA A 1 81 ? -12.416 10.227 -17.840 1.00 25.30 81 ALA A O 1
ATOM 624 N N . ILE A 1 82 ? -11.879 8.518 -19.219 1.00 24.89 82 ILE A N 1
ATOM 625 C CA . ILE A 1 82 ? -12.789 8.843 -20.320 1.00 24.89 82 ILE A CA 1
ATOM 626 C C . ILE A 1 82 ? -14.166 8.256 -19.989 1.00 24.89 82 ILE A C 1
ATOM 628 O O . ILE A 1 82 ? -14.275 7.094 -19.603 1.00 24.89 82 ILE A O 1
ATOM 632 N N . THR A 1 83 ? -15.201 9.084 -20.099 1.00 24.64 83 THR A N 1
ATOM 633 C CA . THR A 1 83 ? -16.617 8.720 -19.969 1.00 24.64 83 THR A CA 1
ATOM 634 C C . THR A 1 83 ? -17.159 8.209 -21.302 1.00 24.64 83 THR A C 1
ATOM 636 O O . THR A 1 83 ? -17.065 8.917 -22.302 1.00 24.64 83 THR A O 1
ATOM 639 N N . GLU A 1 84 ? -17.757 7.018 -21.300 1.00 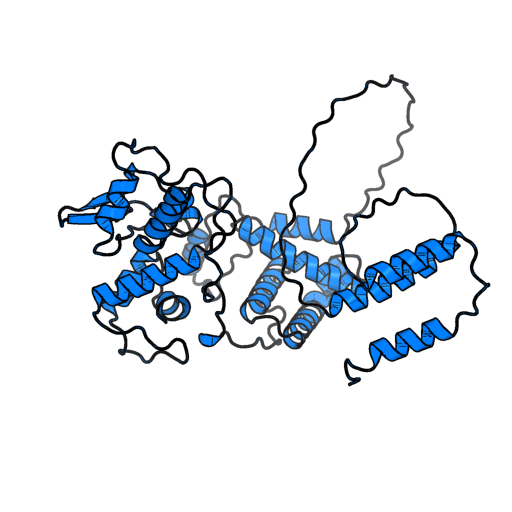23.70 84 GLU A N 1
ATOM 640 C CA . GLU A 1 84 ? -18.563 6.481 -22.403 1.00 23.70 84 GLU A CA 1
ATOM 641 C C . GLU A 1 84 ? -19.835 7.324 -22.600 1.00 23.70 84 GLU A C 1
ATOM 643 O O . GLU A 1 84 ? -20.570 7.586 -21.644 1.00 23.70 84 GLU A O 1
ATOM 648 N N . ARG A 1 85 ? -20.108 7.739 -23.843 1.00 25.05 85 ARG A N 1
ATOM 649 C CA . ARG A 1 85 ? -21.439 8.173 -24.285 1.00 25.05 85 ARG A CA 1
ATOM 650 C C . ARG A 1 85 ? -22.003 7.120 -25.231 1.00 25.05 85 ARG A C 1
ATOM 652 O O . ARG A 1 85 ? -21.367 6.761 -26.216 1.00 25.05 85 ARG A O 1
ATOM 659 N N . ASN A 1 86 ? -23.194 6.649 -24.876 1.00 28.50 86 ASN A N 1
ATOM 660 C CA . ASN A 1 86 ? -24.102 5.882 -25.716 1.00 28.50 86 ASN A CA 1
ATOM 661 C C . ASN A 1 86 ? -24.568 6.735 -26.897 1.00 28.50 86 ASN A C 1
ATOM 663 O O . ASN A 1 86 ? -25.115 7.805 -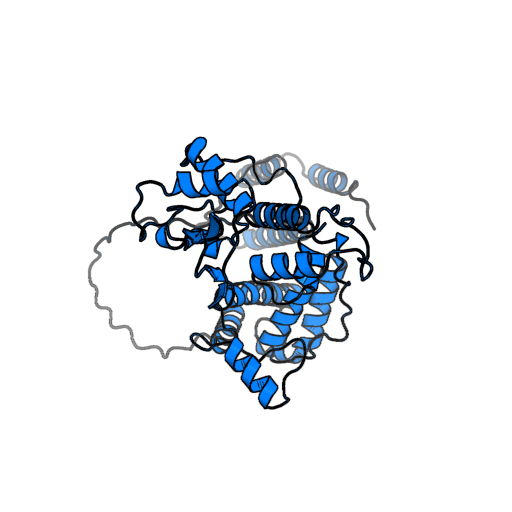26.648 1.00 28.50 86 ASN A O 1
ATOM 667 N N . ASP A 1 87 ? -24.483 6.205 -28.116 1.00 26.62 87 ASP A N 1
ATOM 668 C CA . ASP A 1 87 ? -25.347 6.610 -29.227 1.00 26.62 87 ASP A CA 1
ATOM 669 C C . ASP A 1 87 ? -25.765 5.387 -30.062 1.00 26.62 87 ASP A C 1
ATOM 671 O O . ASP A 1 87 ? -25.010 4.434 -30.257 1.00 26.62 87 ASP A O 1
ATOM 675 N N . ARG A 1 88 ? -27.043 5.399 -30.459 1.00 27.38 88 ARG A N 1
ATOM 676 C CA . ARG A 1 88 ? -27.817 4.329 -31.119 1.00 27.38 88 ARG A CA 1
ATOM 677 C C . ARG A 1 88 ? -27.445 4.159 -32.609 1.00 27.38 88 ARG A C 1
ATOM 679 O O . ARG A 1 88 ? -26.854 5.066 -33.187 1.00 27.38 88 ARG A O 1
ATOM 686 N N . PRO A 1 89 ? -27.814 3.034 -33.264 1.00 26.48 89 PRO A N 1
ATOM 687 C CA . PRO A 1 89 ? -27.317 2.692 -34.594 1.00 26.48 89 PRO A CA 1
ATOM 688 C C . PRO A 1 89 ? -28.186 3.271 -35.721 1.00 26.48 89 PRO A C 1
ATOM 690 O O . PRO A 1 89 ? -29.408 3.118 -35.716 1.00 26.48 89 PRO A O 1
ATOM 693 N N . CYS A 1 90 ? -27.548 3.855 -36.737 1.00 24.59 90 CYS A N 1
ATOM 694 C CA . CYS A 1 90 ? -28.185 4.175 -38.016 1.00 24.59 90 CYS A CA 1
ATOM 695 C C . CYS A 1 90 ? -28.012 3.015 -39.009 1.00 24.59 90 CYS A C 1
ATOM 697 O O . CYS A 1 90 ? -26.899 2.562 -39.276 1.00 24.59 90 CYS A O 1
ATOM 699 N N . ARG A 1 91 ? -29.141 2.550 -39.560 1.00 29.05 91 ARG A N 1
ATOM 700 C CA . ARG A 1 91 ? -29.237 1.613 -40.689 1.00 29.05 91 ARG A CA 1
ATOM 701 C C . ARG A 1 91 ? -28.546 2.187 -41.931 1.00 29.05 91 ARG A C 1
ATOM 703 O O . ARG A 1 91 ? -28.868 3.299 -42.336 1.00 29.05 91 ARG A O 1
ATOM 710 N N . ALA A 1 92 ? -27.726 1.378 -42.596 1.00 28.50 92 ALA A N 1
ATOM 711 C CA . ALA A 1 92 ? -27.387 1.556 -44.005 1.00 28.50 92 ALA A CA 1
ATOM 712 C C . ALA A 1 92 ? -27.256 0.187 -44.696 1.00 28.50 92 ALA A C 1
ATOM 714 O O . ALA A 1 92 ? -26.396 -0.628 -44.375 1.00 28.50 92 ALA A O 1
ATOM 715 N N . THR A 1 93 ? -28.235 -0.033 -45.569 1.00 25.83 93 THR A N 1
ATOM 716 C CA . THR A 1 93 ? -28.307 -0.848 -46.788 1.00 25.83 93 THR A CA 1
ATOM 717 C C . THR A 1 93 ? -27.157 -1.796 -47.159 1.00 25.83 93 THR A C 1
ATOM 719 O O . THR A 1 93 ? -26.006 -1.431 -47.378 1.00 25.83 93 THR A O 1
ATOM 722 N N . THR A 1 94 ? -27.571 -3.044 -47.367 1.00 30.53 94 THR A N 1
ATOM 723 C CA . THR A 1 94 ? -26.892 -4.137 -48.061 1.00 30.53 94 THR A CA 1
ATOM 724 C C . THR A 1 94 ? -26.493 -3.775 -49.494 1.00 30.53 94 THR A C 1
ATOM 726 O O . THR A 1 94 ? -27.353 -3.472 -50.317 1.00 30.53 94 THR A O 1
ATOM 729 N N . SER A 1 95 ? -25.211 -3.938 -49.828 1.00 27.09 95 SER A N 1
ATOM 730 C CA . SER A 1 95 ? -24.794 -4.289 -51.189 1.00 27.09 95 SER A CA 1
ATOM 731 C C . SER A 1 95 ? -23.766 -5.421 -51.125 1.00 27.09 95 SER A C 1
ATOM 733 O O . SER A 1 95 ? -22.728 -5.327 -50.468 1.00 27.09 95 SER A O 1
ATOM 735 N N . PHE A 1 96 ? -24.107 -6.539 -51.762 1.00 30.14 96 PHE A N 1
ATOM 736 C CA . PHE A 1 96 ? -23.231 -7.690 -51.926 1.00 30.14 96 PHE A CA 1
ATOM 737 C C . PHE A 1 96 ? -22.190 -7.354 -52.994 1.00 30.14 96 PHE A C 1
ATOM 739 O O . PHE A 1 96 ? -22.514 -7.224 -54.168 1.00 30.14 96 PHE A O 1
ATOM 746 N N . HIS A 1 97 ? -20.934 -7.209 -52.581 1.00 31.80 97 HIS A N 1
ATOM 747 C CA . HIS A 1 97 ? -19.780 -7.293 -53.472 1.00 31.80 97 HIS A CA 1
ATOM 748 C C . HIS A 1 97 ? -18.964 -8.510 -53.044 1.00 31.80 97 HIS A C 1
ATOM 750 O O . HIS A 1 97 ? -18.390 -8.540 -51.953 1.00 31.80 97 HIS A O 1
ATOM 756 N N . THR A 1 98 ? -18.921 -9.527 -53.900 1.00 35.62 98 THR A N 1
ATOM 757 C CA . THR A 1 98 ? -18.071 -10.709 -53.745 1.00 35.62 98 THR A CA 1
ATOM 758 C C . THR A 1 98 ? -16.602 -10.290 -53.817 1.00 35.62 98 THR A C 1
ATOM 760 O O . THR A 1 98 ? -16.021 -10.165 -54.896 1.00 35.62 98 THR A O 1
ATOM 763 N N . LYS A 1 99 ? -15.987 -10.034 -52.656 1.00 34.34 99 LYS A N 1
ATOM 764 C CA . LYS A 1 99 ? -14.542 -9.810 -52.546 1.00 34.34 99 LYS A CA 1
ATOM 765 C C . LYS A 1 99 ? -13.814 -11.136 -52.754 1.00 34.34 99 LYS A C 1
ATOM 767 O O . LYS A 1 99 ? -13.923 -12.039 -51.929 1.00 34.34 99 LYS A O 1
ATOM 772 N N . LYS A 1 100 ? -13.037 -11.221 -53.838 1.00 35.47 100 LYS A N 1
ATOM 773 C CA . LYS A 1 100 ? -11.987 -12.233 -54.016 1.00 35.47 100 LYS A CA 1
ATOM 774 C C . LYS A 1 100 ? -11.105 -12.270 -52.760 1.00 35.47 100 LYS A C 1
ATOM 776 O O . LYS A 1 100 ? -10.634 -11.230 -52.299 1.00 35.47 100 LYS A O 1
ATOM 781 N N . SER A 1 101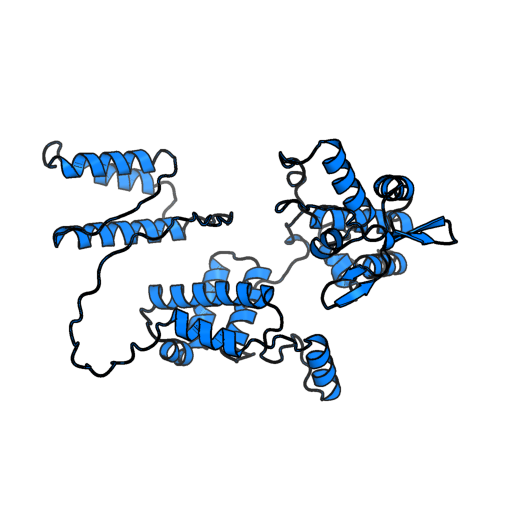 ? -10.906 -13.462 -52.206 1.00 38.78 101 SER A N 1
ATOM 782 C CA . SER A 1 101 ? -10.077 -13.714 -51.030 1.00 38.78 101 SER A CA 1
ATOM 783 C C . SER A 1 101 ? -8.603 -13.455 -51.345 1.00 38.78 101 SER A C 1
ATOM 785 O O . SER A 1 101 ? -7.956 -14.245 -52.031 1.00 38.78 101 SER A O 1
ATOM 787 N N . VAL A 1 102 ? -8.069 -12.349 -50.833 1.00 40.47 102 VAL A N 1
ATOM 788 C CA . VAL A 1 102 ? -6.623 -12.109 -50.760 1.00 40.47 102 VAL A CA 1
ATOM 789 C C . VAL A 1 102 ? -6.101 -12.840 -49.516 1.00 40.47 102 VAL A C 1
ATOM 791 O O . VAL A 1 102 ? -6.699 -12.676 -48.448 1.00 40.47 102 VAL A O 1
ATOM 794 N N . PRO A 1 103 ? -5.025 -13.645 -49.603 1.00 43.44 103 PRO A N 1
ATOM 795 C CA . PRO A 1 103 ? -4.470 -14.325 -48.439 1.00 43.44 103 PRO A CA 1
ATOM 796 C C . PRO A 1 103 ? -4.053 -13.293 -47.385 1.00 43.44 103 PRO A C 1
ATOM 798 O O . PRO A 1 103 ? -3.364 -12.314 -47.680 1.00 43.44 103 PRO A O 1
ATOM 801 N N . ALA A 1 104 ? -4.511 -13.496 -46.150 1.00 45.91 104 ALA A N 1
ATOM 802 C CA . ALA A 1 104 ? -4.220 -12.618 -45.030 1.00 45.91 104 ALA A CA 1
ATOM 803 C C . ALA A 1 104 ? -2.712 -12.633 -44.732 1.00 45.91 104 ALA A C 1
ATOM 805 O O . ALA A 1 104 ? -2.208 -13.522 -44.050 1.00 45.91 104 ALA A O 1
ATOM 806 N N . MET A 1 105 ? -1.978 -11.626 -45.217 1.00 42.97 105 MET A N 1
ATOM 807 C CA . MET A 1 105 ? -0.660 -11.298 -44.676 1.00 42.97 105 MET A CA 1
ATOM 808 C C . MET A 1 105 ? -0.844 -10.942 -43.199 1.00 42.97 105 MET A C 1
ATOM 810 O O . MET A 1 105 ? -1.304 -9.846 -42.868 1.00 42.97 105 MET A O 1
ATOM 814 N N . GLY A 1 106 ? -0.525 -11.881 -42.307 1.00 51.91 106 GLY A N 1
ATOM 815 C CA . GLY A 1 106 ? -0.577 -11.664 -40.868 1.00 51.91 106 GLY A CA 1
ATOM 816 C C . GLY A 1 106 ? 0.289 -10.464 -40.498 1.00 51.91 106 GLY A C 1
ATOM 817 O O . GLY A 1 106 ? 1.517 -10.528 -40.567 1.00 51.91 106 GLY A O 1
ATOM 818 N N . LYS A 1 107 ? -0.341 -9.344 -40.125 1.00 64.62 107 LYS A N 1
ATOM 819 C CA . LYS A 1 107 ? 0.376 -8.187 -39.584 1.00 64.62 107 LYS A CA 1
ATOM 820 C C . LYS A 1 107 ? 1.078 -8.652 -38.315 1.00 64.62 107 LYS A C 1
ATOM 822 O O . LYS A 1 107 ? 0.423 -8.973 -37.326 1.00 64.62 107 LYS A O 1
ATOM 827 N N . ARG A 1 108 ? 2.410 -8.728 -38.371 1.00 65.00 108 ARG A N 1
ATOM 828 C CA . ARG A 1 108 ? 3.231 -9.095 -37.215 1.00 65.00 108 ARG A CA 1
ATOM 829 C C . ARG A 1 108 ? 2.892 -8.153 -36.051 1.00 65.00 108 ARG A C 1
ATOM 831 O O . ARG A 1 108 ? 2.744 -6.949 -36.283 1.00 65.00 108 ARG A O 1
ATOM 838 N N . PRO A 1 109 ? 2.737 -8.681 -34.829 1.00 76.38 109 PRO A N 1
ATOM 839 C CA . PRO A 1 109 ? 2.344 -7.874 -33.687 1.00 76.38 109 PRO A CA 1
ATOM 840 C C . PRO A 1 109 ? 3.352 -6.745 -33.426 1.00 76.38 109 PRO A C 1
ATOM 842 O O . PRO A 1 109 ? 4.560 -6.912 -33.579 1.00 76.38 109 PRO A O 1
ATOM 845 N N . GLY A 1 110 ? 2.852 -5.565 -33.053 1.00 87.25 110 GLY A N 1
ATOM 846 C CA . GLY A 1 110 ? 3.709 -4.434 -32.687 1.00 87.25 110 GLY A CA 1
ATOM 847 C C . GLY A 1 110 ? 4.402 -4.648 -31.336 1.00 87.25 110 GLY A C 1
ATOM 848 O O . GLY A 1 110 ? 3.874 -5.355 -30.482 1.00 87.25 110 GLY A O 1
ATOM 849 N N . LEU A 1 111 ? 5.539 -3.976 -31.109 1.00 92.69 111 LEU A N 1
ATOM 850 C CA . LEU A 1 111 ? 6.370 -4.081 -29.893 1.00 92.69 111 LEU A CA 1
ATOM 851 C C . LEU A 1 111 ? 5.575 -4.112 -28.577 1.00 92.69 111 LEU A C 1
ATOM 853 O O . LEU A 1 111 ? 5.751 -4.998 -27.745 1.00 92.69 111 LEU A O 1
ATOM 857 N N . LEU A 1 112 ? 4.694 -3.127 -28.383 1.00 92.88 112 LEU A N 1
ATOM 858 C CA . LEU A 1 112 ? 3.929 -2.985 -27.142 1.00 92.88 112 LEU A CA 1
ATOM 859 C C . LEU A 1 112 ? 2.897 -4.107 -26.973 1.00 92.88 112 LEU A C 1
ATOM 861 O O . LEU A 1 112 ? 2.639 -4.543 -25.854 1.00 92.88 112 LEU A O 1
ATOM 865 N N . TYR A 1 113 ? 2.343 -4.603 -28.082 1.00 93.44 113 TYR A N 1
ATOM 866 C CA . TYR A 1 113 ? 1.419 -5.731 -28.068 1.00 93.44 113 TYR A CA 1
ATOM 867 C C . TYR A 1 113 ? 2.150 -7.039 -27.740 1.00 93.44 113 TYR A C 1
ATOM 869 O O . TYR A 1 113 ? 1.688 -7.777 -26.875 1.00 93.44 113 TYR A O 1
ATOM 877 N N . GLU A 1 114 ? 3.316 -7.299 -28.350 1.00 95.75 114 GLU A N 1
ATOM 878 C CA . GLU A 1 114 ? 4.165 -8.457 -28.008 1.00 95.75 114 GLU A CA 1
ATOM 879 C C . GLU A 1 114 ? 4.509 -8.459 -26.505 1.00 95.75 114 GLU A C 1
ATOM 881 O O . GLU A 1 114 ? 4.392 -9.480 -25.825 1.00 95.75 114 GLU A O 1
ATOM 886 N N . ALA A 1 115 ? 4.850 -7.294 -25.950 1.00 96.31 115 ALA A N 1
ATOM 887 C CA . ALA A 1 115 ? 5.139 -7.154 -24.528 1.00 96.31 115 ALA A CA 1
ATOM 888 C C . ALA A 1 115 ? 3.907 -7.364 -23.631 1.00 96.31 115 ALA A C 1
ATOM 890 O O . ALA A 1 115 ? 4.022 -7.950 -22.552 1.00 96.31 115 ALA A O 1
ATOM 891 N N . GLN A 1 116 ? 2.724 -6.915 -24.059 1.00 96.00 116 GLN A N 1
ATOM 892 C CA . GLN A 1 116 ? 1.479 -7.175 -23.339 1.00 96.00 116 GLN A CA 1
ATOM 893 C C . GLN A 1 116 ? 1.165 -8.674 -23.301 1.00 96.00 116 GLN A C 1
ATOM 895 O O . GLN A 1 116 ? 0.929 -9.197 -22.215 1.00 96.00 116 GLN A O 1
ATOM 900 N N . GLN A 1 117 ? 1.275 -9.366 -24.438 1.00 96.31 117 GLN A N 1
ATOM 901 C CA . GLN A 1 117 ? 1.094 -10.818 -24.529 1.00 96.31 117 GLN A CA 1
ATOM 902 C C . GLN A 1 117 ? 2.069 -11.573 -23.618 1.00 96.31 117 GLN A C 1
ATOM 904 O O . GLN A 1 117 ? 1.667 -12.470 -22.876 1.00 96.31 117 GLN A O 1
ATOM 909 N N . ARG A 1 118 ? 3.346 -11.161 -23.589 1.00 97.31 118 ARG A N 1
ATOM 910 C CA . ARG A 1 118 ? 4.335 -11.738 -22.666 1.00 97.31 118 ARG A CA 1
ATOM 911 C C . ARG A 1 118 ? 3.911 -11.566 -21.208 1.00 97.31 118 ARG A C 1
ATOM 913 O O . ARG A 1 118 ? 3.933 -12.526 -20.446 1.00 97.31 118 ARG A O 1
ATOM 920 N N . LEU A 1 119 ? 3.505 -10.360 -20.812 1.00 97.00 119 LEU A N 1
ATOM 921 C CA . LEU A 1 119 ? 3.051 -10.095 -19.446 1.00 97.00 119 LEU A CA 1
ATOM 922 C C . LEU A 1 119 ? 1.759 -10.850 -19.092 1.00 97.00 119 LEU A C 1
ATOM 924 O O . LEU A 1 119 ? 1.565 -11.195 -17.926 1.00 97.00 119 LEU A O 1
ATOM 928 N N . ASP A 1 120 ? 0.887 -11.107 -20.065 1.00 96.06 120 ASP A N 1
ATOM 929 C CA . ASP A 1 120 ? -0.324 -11.908 -19.877 1.00 96.06 120 ASP A CA 1
ATOM 930 C C . ASP A 1 120 ? 0.027 -13.384 -19.635 1.00 96.06 120 ASP A C 1
ATOM 932 O O . ASP A 1 120 ? -0.515 -13.990 -18.712 1.00 96.06 120 ASP A O 1
ATOM 936 N N . GLY A 1 121 ? 1.040 -13.926 -20.320 1.00 96.50 121 GLY A N 1
ATOM 937 C CA . GLY A 1 121 ? 1.590 -15.263 -20.038 1.00 96.50 121 GLY A CA 1
ATOM 938 C C . GLY A 1 121 ? 2.254 -15.412 -18.655 1.00 96.50 121 GLY A C 1
ATOM 939 O O . GLY A 1 121 ? 2.406 -16.524 -18.132 1.00 96.50 121 GLY A O 1
ATOM 940 N N . LEU A 1 122 ? 2.628 -14.298 -18.016 1.00 96.56 122 LEU A N 1
ATOM 941 C CA . LEU A 1 122 ? 3.147 -14.283 -16.643 1.00 96.56 122 LEU A CA 1
ATOM 942 C C . LEU A 1 122 ? 2.034 -14.257 -15.585 1.00 96.56 122 LEU A C 1
ATOM 944 O O . LEU A 1 122 ? 2.323 -14.433 -14.399 1.00 96.56 122 LEU A O 1
ATOM 948 N N . MET A 1 123 ? 0.773 -14.044 -15.964 1.00 96.75 123 MET A N 1
ATOM 949 C CA . MET A 1 123 ? -0.334 -14.030 -15.010 1.00 96.75 123 MET A CA 1
ATOM 950 C C . MET A 1 123 ? -0.625 -15.434 -14.472 1.00 96.75 123 MET A C 1
ATOM 952 O O . MET A 1 123 ? -0.731 -16.401 -15.217 1.00 96.75 123 MET A O 1
ATOM 956 N N . ALA A 1 124 ? -0.800 -15.531 -13.157 1.00 93.56 124 ALA A N 1
ATOM 957 C CA . ALA A 1 124 ? -1.215 -16.742 -12.454 1.00 93.56 124 ALA A CA 1
ATOM 958 C C . ALA A 1 124 ? -2.461 -16.437 -11.612 1.00 93.56 124 ALA A C 1
ATOM 960 O O . ALA A 1 124 ? -2.438 -16.435 -10.378 1.00 93.56 124 ALA A O 1
ATOM 961 N N . LEU A 1 125 ? -3.549 -16.087 -12.303 1.00 87.69 125 LEU A N 1
ATOM 962 C CA . LEU A 1 125 ? -4.835 -15.787 -11.677 1.00 87.69 125 LEU A CA 1
ATOM 963 C C . LEU A 1 125 ? -5.403 -17.036 -10.996 1.00 87.69 125 LEU A C 1
ATOM 965 O O . LEU A 1 125 ? -5.237 -18.149 -11.480 1.00 87.69 125 LEU A O 1
ATOM 969 N N . GLY A 1 126 ? -6.028 -16.852 -9.833 1.00 85.94 126 GLY A N 1
ATOM 970 C CA . GLY A 1 126 ? -6.550 -17.952 -9.012 1.00 85.94 126 GLY A CA 1
ATOM 971 C C . GLY A 1 126 ? -5.485 -18.720 -8.218 1.00 85.94 126 GLY A C 1
ATOM 972 O O . GLY A 1 126 ? -5.813 -19.359 -7.224 1.00 85.94 126 GLY A O 1
ATOM 973 N N . GLN A 1 127 ? -4.201 -18.604 -8.569 1.00 89.00 127 GLN A N 1
ATOM 974 C CA . GLN A 1 127 ? -3.124 -19.253 -7.826 1.00 89.00 127 GLN A CA 1
ATOM 975 C C . GLN A 1 127 ? -2.675 -18.398 -6.638 1.00 89.00 127 GLN A C 1
ATOM 977 O O . GLN A 1 127 ? -2.405 -17.198 -6.760 1.00 89.00 127 GLN A O 1
ATOM 982 N N . SER A 1 128 ? -2.536 -19.025 -5.471 1.00 88.44 128 SER A N 1
ATOM 983 C CA . SER A 1 128 ? -2.088 -18.338 -4.261 1.00 88.44 128 SER A CA 1
ATOM 984 C C . SER A 1 128 ? -0.572 -18.135 -4.255 1.00 88.44 128 SER A C 1
ATOM 986 O O . SER A 1 128 ? 0.198 -19.080 -4.081 1.00 88.44 128 SER A O 1
ATOM 988 N N . ARG A 1 129 ? -0.129 -16.870 -4.304 1.00 89.38 129 ARG A N 1
ATOM 989 C CA . ARG A 1 129 ? 1.284 -16.503 -4.072 1.00 89.38 129 ARG A CA 1
ATOM 990 C C . ARG A 1 129 ? 1.799 -16.998 -2.716 1.00 89.38 129 ARG A C 1
ATOM 992 O O . ARG A 1 129 ? 2.983 -17.284 -2.557 1.00 89.38 129 ARG A O 1
ATOM 999 N N . ALA A 1 130 ? 0.927 -17.049 -1.706 1.00 87.69 130 ALA A N 1
ATOM 1000 C CA . ALA A 1 130 ? 1.303 -17.545 -0.386 1.00 87.69 130 ALA A CA 1
ATOM 1001 C C . ALA A 1 130 ? 1.633 -19.043 -0.435 1.00 87.69 130 ALA A C 1
ATOM 1003 O O . ALA A 1 130 ? 2.619 -19.457 0.171 1.00 87.69 130 ALA A O 1
ATOM 1004 N N . HIS A 1 131 ? 0.863 -19.814 -1.207 1.00 90.00 131 HIS A N 1
ATOM 1005 C CA . HIS A 1 131 ? 1.118 -21.232 -1.437 1.00 90.00 131 HIS A CA 1
ATOM 1006 C C . HIS A 1 131 ? 2.423 -21.450 -2.217 1.00 90.00 131 HIS A C 1
ATOM 1008 O O . HIS A 1 131 ? 3.268 -22.218 -1.767 1.00 90.00 131 HIS A O 1
ATOM 1014 N N . ALA A 1 132 ? 2.658 -20.698 -3.300 1.00 91.12 132 ALA A N 1
ATOM 1015 C CA . ALA A 1 132 ? 3.919 -20.762 -4.048 1.00 91.12 132 ALA A CA 1
ATOM 1016 C C . ALA A 1 132 ? 5.140 -20.472 -3.155 1.00 91.12 132 ALA A C 1
ATOM 1018 O O . ALA A 1 132 ? 6.132 -21.201 -3.166 1.00 91.12 132 ALA A O 1
ATOM 1019 N N . LYS A 1 133 ? 5.031 -19.458 -2.288 1.00 91.06 133 LYS A N 1
ATOM 1020 C CA . LYS A 1 133 ? 6.066 -19.130 -1.299 1.00 91.06 133 LYS A CA 1
ATOM 1021 C C . LYS A 1 133 ? 6.280 -20.240 -0.266 1.00 91.06 133 LYS A C 1
ATOM 1023 O O . LYS A 1 133 ? 7.413 -20.463 0.150 1.00 91.06 133 LYS A O 1
ATOM 1028 N N . ALA A 1 134 ? 5.212 -20.883 0.205 1.00 91.50 134 ALA A N 1
ATOM 1029 C CA . ALA A 1 134 ? 5.305 -21.989 1.158 1.00 91.50 134 ALA A CA 1
ATOM 1030 C C . ALA A 1 134 ? 5.990 -23.203 0.518 1.00 91.50 134 ALA A C 1
ATOM 1032 O O . ALA A 1 134 ? 6.945 -23.726 1.085 1.00 91.50 134 ALA A O 1
ATOM 1033 N N . ARG A 1 135 ? 5.587 -23.563 -0.705 1.00 93.19 135 ARG A N 1
ATOM 1034 C CA . ARG A 1 135 ? 6.202 -24.639 -1.487 1.00 93.19 135 ARG A CA 1
ATOM 1035 C C . ARG A 1 135 ? 7.694 -24.404 -1.719 1.00 93.19 135 ARG A C 1
ATOM 1037 O O . ARG A 1 135 ? 8.488 -25.298 -1.469 1.00 93.19 135 ARG A O 1
ATOM 1044 N N . ALA A 1 136 ? 8.091 -23.196 -2.118 1.00 92.94 136 ALA A N 1
ATOM 1045 C CA . ALA A 1 136 ? 9.505 -22.870 -2.320 1.00 92.94 136 ALA A CA 1
ATOM 1046 C C . ALA A 1 136 ? 10.348 -23.006 -1.040 1.00 92.94 136 ALA A C 1
ATOM 1048 O O . ALA A 1 136 ? 11.522 -23.349 -1.104 1.00 92.94 136 ALA A O 1
ATOM 1049 N N . ARG A 1 137 ? 9.761 -22.754 0.136 1.00 93.19 137 ARG A N 1
ATOM 1050 C CA . ARG A 1 137 ? 10.456 -22.967 1.415 1.00 93.19 137 ARG A CA 1
ATOM 1051 C C . ARG A 1 137 ? 10.629 -24.441 1.735 1.00 93.19 137 ARG A C 1
ATOM 1053 O O . ARG A 1 137 ? 11.710 -24.817 2.159 1.00 93.19 137 ARG A O 1
ATOM 1060 N N . LEU A 1 138 ? 9.589 -25.244 1.512 1.00 94.06 138 LEU A N 1
ATOM 1061 C CA . LEU A 1 138 ? 9.660 -26.694 1.703 1.00 94.06 138 LEU A CA 1
ATOM 1062 C C . LEU A 1 138 ? 10.716 -27.327 0.788 1.00 94.06 138 LEU A C 1
ATOM 1064 O O . LEU A 1 138 ? 11.434 -28.217 1.214 1.00 94.06 138 LEU A O 1
ATOM 1068 N N . LEU A 1 139 ? 10.846 -26.823 -0.441 1.00 94.44 139 LEU A N 1
ATOM 1069 C CA . LEU A 1 139 ? 11.823 -27.299 -1.424 1.00 94.44 139 LEU A CA 1
ATOM 1070 C C . LEU A 1 139 ? 13.228 -26.689 -1.267 1.00 94.44 139 LEU A C 1
ATOM 1072 O O . LEU A 1 139 ? 14.098 -26.980 -2.079 1.00 94.44 139 LEU A O 1
ATOM 1076 N N . GLY A 1 140 ? 13.455 -25.788 -0.305 1.00 92.31 140 GLY A N 1
ATOM 1077 C CA . GLY A 1 140 ? 14.745 -25.101 -0.144 1.00 92.31 140 GLY A CA 1
ATOM 1078 C C . GLY A 1 140 ? 15.109 -24.111 -1.265 1.00 92.31 140 GLY A C 1
ATOM 1079 O O . GLY A 1 140 ? 16.189 -23.533 -1.246 1.00 92.31 140 GLY A O 1
ATOM 1080 N N . THR A 1 141 ? 14.212 -23.848 -2.220 1.00 90.25 141 THR A N 1
ATOM 1081 C CA . THR A 1 141 ? 14.437 -22.928 -3.357 1.00 90.25 141 THR A CA 1
ATOM 1082 C C . THR A 1 141 ? 14.091 -21.470 -3.040 1.00 90.25 141 THR A C 1
ATOM 1084 O O . THR A 1 141 ? 14.216 -20.567 -3.875 1.00 90.25 141 THR A O 1
ATOM 1087 N N . TYR A 1 142 ? 13.635 -21.210 -1.815 1.00 90.06 142 TYR A N 1
ATOM 1088 C CA . TYR A 1 142 ? 13.297 -19.878 -1.344 1.00 90.06 142 TYR A CA 1
ATOM 1089 C C . TYR A 1 142 ? 14.544 -19.004 -1.155 1.00 90.06 142 TYR A C 1
ATOM 1091 O O . TYR A 1 142 ? 15.339 -19.220 -0.247 1.00 90.06 142 TYR A O 1
ATOM 1099 N N . HIS A 1 143 ? 14.631 -17.924 -1.928 1.00 84.75 143 HIS A N 1
ATOM 1100 C CA . HIS A 1 143 ? 15.600 -16.848 -1.738 1.00 84.75 143 HIS A CA 1
ATOM 1101 C C . HIS A 1 143 ? 14.881 -15.509 -1.538 1.00 84.75 143 HIS A C 1
ATOM 1103 O O . HIS A 1 143 ? 13.736 -15.315 -1.961 1.00 84.75 143 HIS A O 1
ATOM 1109 N N . TRP A 1 144 ? 15.533 -14.572 -0.849 1.00 77.62 144 TRP A N 1
ATOM 1110 C CA . TRP A 1 144 ? 15.035 -13.205 -0.719 1.00 77.62 144 TRP A CA 1
ATOM 1111 C C . TRP A 1 144 ? 15.749 -12.298 -1.736 1.00 77.62 144 TRP A C 1
ATOM 1113 O O . TRP A 1 144 ? 16.976 -12.307 -1.761 1.00 77.62 144 TRP A O 1
ATOM 1123 N N . PRO A 1 145 ? 15.029 -11.469 -2.516 1.00 81.81 145 PRO A N 1
ATOM 1124 C CA . PRO A 1 145 ? 13.571 -11.364 -2.599 1.00 81.81 145 PRO A CA 1
ATOM 1125 C C . PRO A 1 145 ? 12.948 -12.526 -3.395 1.00 81.81 145 PRO A C 1
ATOM 1127 O O . PRO A 1 145 ? 13.469 -12.926 -4.425 1.00 81.81 145 PRO A O 1
ATOM 1130 N N . PHE A 1 146 ? 11.792 -13.027 -2.945 1.00 87.81 146 PHE A N 1
ATOM 1131 C CA . PHE A 1 146 ? 11.135 -14.188 -3.561 1.00 87.81 146 PHE A CA 1
ATOM 1132 C C . PHE A 1 146 ? 10.297 -13.825 -4.796 1.00 87.81 146 PHE A C 1
ATOM 1134 O O . PHE A 1 146 ? 9.364 -13.008 -4.703 1.00 87.81 146 PHE A O 1
ATOM 1141 N N . SER A 1 147 ? 10.573 -14.522 -5.898 1.00 88.75 147 SER A N 1
ATOM 1142 C CA . SER A 1 147 ? 9.794 -14.549 -7.136 1.00 88.75 147 SER A CA 1
ATOM 1143 C C . SER A 1 147 ? 9.645 -15.995 -7.611 1.00 88.75 147 SER A C 1
ATOM 1145 O O . SER A 1 147 ? 10.614 -16.744 -7.605 1.00 88.75 147 SER A O 1
ATOM 1147 N N . ASP A 1 148 ? 8.447 -16.372 -8.038 1.00 91.31 148 ASP A N 1
ATOM 1148 C CA . ASP A 1 148 ? 8.132 -17.634 -8.723 1.00 91.31 148 ASP A CA 1
ATOM 1149 C C . ASP A 1 148 ? 7.965 -17.436 -10.239 1.00 91.31 148 ASP A C 1
ATOM 1151 O O . ASP A 1 148 ? 7.448 -18.302 -10.940 1.00 91.31 148 ASP A O 1
ATOM 1155 N N . GLY A 1 149 ? 8.369 -16.268 -10.750 1.00 92.81 149 GLY A N 1
ATOM 1156 C CA . GLY A 1 149 ? 8.225 -15.920 -12.160 1.00 92.81 149 GLY A CA 1
ATOM 1157 C C . GLY A 1 149 ? 6.792 -15.575 -12.573 1.00 92.81 149 GLY A C 1
ATOM 1158 O O . GLY A 1 149 ? 6.536 -15.433 -13.765 1.00 92.81 149 GLY A O 1
ATOM 1159 N N . LYS A 1 150 ? 5.852 -15.419 -11.629 1.00 95.44 150 LYS A N 1
ATOM 1160 C CA . LYS A 1 150 ? 4.438 -15.161 -11.933 1.00 95.44 150 LYS A CA 1
ATOM 1161 C C . LYS A 1 150 ? 3.879 -13.903 -11.264 1.00 95.44 150 LYS A C 1
ATOM 1163 O O . LYS A 1 150 ? 4.393 -13.368 -10.279 1.00 95.44 150 LYS A O 1
ATOM 1168 N N . ILE A 1 151 ? 2.774 -13.407 -11.824 1.00 95.12 151 ILE A N 1
ATOM 1169 C CA . ILE A 1 151 ? 2.002 -12.270 -11.316 1.00 95.12 151 ILE A CA 1
ATOM 1170 C C . ILE A 1 151 ? 0.643 -12.764 -10.817 1.00 95.12 151 ILE A C 1
ATOM 1172 O O . ILE A 1 151 ? -0.225 -13.154 -11.591 1.00 95.12 151 ILE A O 1
ATOM 1176 N N . HIS A 1 152 ? 0.430 -12.678 -9.504 1.00 92.38 152 HIS A N 1
ATOM 1177 C CA . HIS A 1 152 ? -0.788 -13.173 -8.842 1.00 92.38 152 HIS A CA 1
ATOM 1178 C C . HIS A 1 152 ? -1.867 -12.105 -8.611 1.00 92.38 152 HIS A C 1
ATOM 1180 O O . HIS A 1 152 ? -2.876 -12.370 -7.963 1.00 92.38 152 HIS A O 1
ATOM 1186 N N . ALA A 1 153 ? -1.644 -10.861 -9.044 1.00 90.38 153 ALA A N 1
ATOM 1187 C CA . ALA A 1 153 ? -2.562 -9.760 -8.767 1.00 90.38 153 ALA A CA 1
ATOM 1188 C C . ALA A 1 153 ? -2.633 -8.765 -9.925 1.00 90.38 153 ALA A C 1
ATOM 1190 O O . ALA A 1 153 ? -1.605 -8.263 -10.382 1.00 90.38 153 ALA A O 1
ATOM 1191 N N . TYR A 1 154 ? -3.856 -8.385 -10.305 1.00 92.06 154 TYR A N 1
ATOM 1192 C CA . TYR A 1 154 ? -4.111 -7.376 -11.338 1.00 92.06 154 TYR A CA 1
ATOM 1193 C C . TYR A 1 154 ? -3.430 -6.034 -11.046 1.00 92.06 154 TYR A C 1
ATOM 1195 O O . TYR A 1 154 ? -2.838 -5.431 -11.930 1.00 92.06 154 TYR A O 1
ATOM 1203 N N . THR A 1 155 ? -3.427 -5.580 -9.791 1.00 90.75 155 THR A N 1
ATOM 1204 C CA . THR A 1 155 ? -2.772 -4.312 -9.420 1.00 90.75 155 THR A CA 1
ATOM 1205 C C . THR A 1 155 ? -1.259 -4.342 -9.653 1.00 90.75 155 THR A C 1
ATOM 1207 O O . THR A 1 155 ? -0.677 -3.360 -10.122 1.00 90.75 155 THR A O 1
ATOM 1210 N N . THR A 1 156 ? -0.612 -5.477 -9.365 1.00 93.50 156 THR A N 1
ATOM 1211 C CA . THR A 1 156 ? 0.801 -5.704 -9.692 1.00 93.50 156 THR A CA 1
ATOM 1212 C C . THR A 1 156 ? 1.001 -5.745 -11.201 1.00 93.50 156 THR A C 1
ATOM 1214 O O . THR A 1 156 ? 1.895 -5.066 -11.699 1.00 93.50 156 THR A O 1
ATOM 1217 N N . ARG A 1 157 ? 0.125 -6.446 -11.931 1.00 95.69 157 ARG A N 1
ATOM 1218 C CA . ARG A 1 157 ? 0.159 -6.524 -13.396 1.00 95.69 157 ARG A CA 1
ATOM 1219 C C . ARG A 1 157 ? 0.082 -5.154 -14.059 1.00 95.69 157 ARG A C 1
ATOM 1221 O O . ARG A 1 157 ? 0.890 -4.884 -14.940 1.00 95.69 157 ARG A O 1
ATOM 1228 N N . THR A 1 158 ? -0.827 -4.284 -13.620 1.00 96.38 158 THR A N 1
ATOM 1229 C CA . THR A 1 158 ? -0.955 -2.914 -14.140 1.00 96.38 158 THR A CA 1
ATOM 1230 C C . THR A 1 158 ? 0.299 -2.091 -13.860 1.00 96.38 158 THR A C 1
ATOM 1232 O O . THR A 1 158 ? 0.789 -1.383 -14.734 1.00 96.38 158 THR A O 1
ATOM 1235 N N . THR A 1 159 ? 0.859 -2.206 -12.652 1.00 96.62 159 THR A N 1
ATOM 1236 C CA . THR A 1 159 ? 2.076 -1.469 -12.280 1.00 96.62 159 THR A CA 1
ATOM 1237 C C . THR A 1 159 ? 3.260 -1.910 -13.138 1.00 96.62 159 THR A C 1
ATOM 1239 O O . THR A 1 159 ? 3.976 -1.069 -13.674 1.00 96.62 159 THR A O 1
ATOM 1242 N N . TYR A 1 160 ? 3.442 -3.222 -13.306 1.00 97.81 160 TYR A N 1
ATOM 1243 C CA . TYR A 1 160 ? 4.530 -3.773 -14.111 1.00 97.81 160 TYR A CA 1
ATOM 1244 C C . TYR A 1 160 ? 4.334 -3.452 -15.592 1.00 97.81 160 TYR A C 1
ATOM 1246 O O . TYR A 1 160 ? 5.302 -3.074 -16.241 1.00 97.81 160 TYR A O 1
ATOM 1254 N N . GLN A 1 161 ? 3.093 -3.476 -16.098 1.00 97.88 161 GLN A N 1
ATOM 1255 C CA . GLN A 1 161 ? 2.785 -3.002 -17.449 1.00 97.88 161 GLN A CA 1
ATOM 1256 C C . GLN A 1 161 ? 3.283 -1.586 -17.659 1.00 97.88 161 GLN A C 1
ATOM 1258 O O . GLN A 1 161 ? 4.023 -1.332 -18.593 1.00 97.88 161 GLN A O 1
ATOM 1263 N N . ASN A 1 162 ? 2.889 -0.663 -16.783 1.00 98.06 162 ASN A N 1
ATOM 1264 C CA . ASN A 1 162 ? 3.209 0.746 -16.960 1.00 98.06 162 ASN A CA 1
ATOM 1265 C C . ASN A 1 162 ? 4.721 0.977 -16.964 1.00 98.06 162 ASN A C 1
ATOM 1267 O O . ASN A 1 162 ? 5.205 1.796 -17.736 1.00 98.06 162 ASN A O 1
ATOM 1271 N N . ILE A 1 163 ? 5.461 0.240 -16.133 1.00 98.44 163 ILE A N 1
ATOM 1272 C CA . ILE A 1 163 ? 6.925 0.278 -16.116 1.00 98.44 163 ILE A CA 1
ATOM 1273 C C . ILE A 1 163 ? 7.494 -0.254 -17.434 1.00 98.44 163 ILE A C 1
ATOM 1275 O O . ILE A 1 163 ? 8.268 0.444 -18.081 1.00 98.44 163 ILE A O 1
ATOM 1279 N N . VAL A 1 164 ? 7.091 -1.459 -17.844 1.00 98.50 164 VAL A N 1
ATOM 1280 C CA . VAL A 1 164 ? 7.588 -2.100 -19.069 1.00 98.50 164 VAL A CA 1
ATOM 1281 C C . VAL A 1 164 ? 7.271 -1.240 -20.289 1.00 98.50 164 VAL A C 1
ATOM 1283 O O . VAL A 1 164 ? 8.154 -0.969 -21.087 1.00 98.50 164 VAL A O 1
ATOM 1286 N N . MET A 1 165 ? 6.049 -0.725 -20.412 1.00 97.69 165 MET A N 1
ATOM 1287 C CA . MET A 1 165 ? 5.656 0.121 -21.542 1.00 97.69 165 MET A CA 1
ATOM 1288 C C . MET A 1 165 ? 6.472 1.417 -21.601 1.00 97.69 165 MET A C 1
ATOM 1290 O O . MET A 1 165 ? 6.877 1.823 -22.685 1.00 97.69 165 MET A O 1
ATOM 1294 N N . ARG A 1 166 ? 6.765 2.049 -20.455 1.00 98.19 166 ARG A N 1
ATOM 1295 C CA . ARG A 1 166 ? 7.646 3.231 -20.407 1.00 98.19 166 ARG A CA 1
ATOM 1296 C C . ARG A 1 166 ? 9.066 2.895 -20.847 1.00 98.19 166 ARG A C 1
ATOM 1298 O O . ARG A 1 166 ? 9.622 3.631 -21.656 1.00 98.19 166 ARG A O 1
ATOM 1305 N N . PHE A 1 167 ? 9.611 1.781 -20.365 1.00 98.50 167 PHE A N 1
ATOM 1306 C CA . PHE A 1 167 ? 10.925 1.291 -20.771 1.00 98.50 167 PHE A CA 1
ATOM 1307 C C . PHE A 1 167 ? 10.987 1.016 -22.281 1.00 98.50 167 PHE A C 1
ATOM 1309 O O . PHE A 1 167 ? 11.869 1.526 -22.958 1.00 98.50 167 PHE A O 1
ATOM 1316 N N . LEU A 1 168 ? 10.007 0.304 -22.842 1.00 97.94 168 LEU A N 1
ATOM 1317 C CA . LEU A 1 168 ? 9.963 -0.003 -24.276 1.00 97.94 168 LEU A CA 1
ATOM 1318 C C . LEU A 1 168 ? 9.800 1.254 -25.139 1.00 97.94 168 LEU A C 1
ATOM 1320 O O . LEU A 1 168 ? 10.415 1.363 -26.198 1.00 97.94 168 LEU A O 1
ATOM 1324 N N . CYS A 1 169 ? 8.994 2.219 -24.689 1.00 96.88 169 CYS A N 1
ATOM 1325 C CA . CYS A 1 169 ? 8.891 3.519 -25.346 1.00 96.88 169 CYS A CA 1
ATOM 1326 C C . CYS A 1 169 ? 10.229 4.265 -25.334 1.00 96.88 169 CYS A C 1
ATOM 1328 O O . CYS A 1 169 ? 10.588 4.847 -26.356 1.00 96.88 169 CYS A O 1
ATOM 1330 N N . TRP A 1 170 ? 10.967 4.215 -24.221 1.00 97.75 170 TRP A N 1
ATOM 1331 C CA . TRP A 1 170 ? 12.315 4.770 -24.123 1.00 97.75 170 TRP A CA 1
ATOM 1332 C C . TRP A 1 170 ? 13.292 4.053 -25.068 1.00 97.75 170 TRP A C 1
ATOM 1334 O O . TRP A 1 170 ? 13.935 4.721 -25.870 1.00 97.75 170 TRP A O 1
ATOM 1344 N N . CYS A 1 171 ? 13.313 2.713 -25.106 1.00 97.44 171 CYS A N 1
ATOM 1345 C CA . CYS A 1 171 ? 14.150 1.955 -26.048 1.00 97.44 171 CYS A CA 1
ATOM 1346 C C . CYS A 1 171 ? 13.868 2.333 -27.506 1.00 97.44 171 CYS A C 1
ATOM 1348 O O . CYS A 1 171 ? 14.790 2.548 -28.291 1.00 97.44 171 CYS A O 1
ATOM 1350 N N . ARG A 1 172 ? 12.587 2.458 -27.867 1.00 95.50 172 ARG A N 1
ATOM 1351 C CA . ARG A 1 172 ? 12.178 2.864 -29.214 1.00 95.50 172 ARG A CA 1
ATOM 1352 C C . ARG A 1 172 ? 12.625 4.287 -29.547 1.00 95.50 172 ARG A C 1
ATOM 1354 O O . ARG A 1 172 ? 13.029 4.533 -30.677 1.00 95.50 172 ARG A O 1
ATOM 1361 N N . ALA A 1 173 ? 12.523 5.215 -28.598 1.00 95.94 173 ALA A N 1
ATOM 1362 C CA . ALA A 1 173 ? 12.874 6.617 -28.809 1.00 95.94 173 ALA A CA 1
ATOM 1363 C C . ALA A 1 173 ? 14.393 6.841 -28.875 1.00 95.94 173 ALA A C 1
ATOM 1365 O O . ALA A 1 173 ? 14.855 7.607 -29.711 1.00 95.94 173 ALA A O 1
ATOM 1366 N N . THR A 1 174 ? 15.162 6.170 -28.017 1.00 96.12 174 THR A N 1
ATOM 1367 C CA . THR A 1 174 ? 16.608 6.398 -27.870 1.00 96.12 174 THR A CA 1
ATOM 1368 C C . THR A 1 174 ? 17.448 5.519 -28.794 1.00 96.12 174 THR A C 1
ATOM 1370 O O . THR A 1 174 ? 18.484 5.962 -29.274 1.00 96.12 174 THR A O 1
ATOM 1373 N N . HIS A 1 175 ? 17.003 4.291 -29.072 1.00 93.31 175 HIS A N 1
ATOM 1374 C CA . HIS A 1 175 ? 17.768 3.308 -29.851 1.00 93.31 175 HIS A CA 1
ATOM 1375 C C . HIS A 1 175 ? 17.080 2.902 -31.161 1.00 93.31 175 HIS A C 1
ATOM 1377 O O . HIS A 1 175 ? 17.601 2.070 -31.896 1.00 93.31 175 HIS A O 1
ATOM 1383 N N . GLY A 1 176 ? 15.892 3.442 -31.462 1.00 92.56 176 GLY A N 1
ATOM 1384 C CA . GLY A 1 176 ? 15.162 3.133 -32.696 1.00 92.56 176 GLY A CA 1
ATOM 1385 C C . GLY A 1 176 ? 14.622 1.700 -32.784 1.00 92.56 176 GLY A C 1
ATOM 1386 O O . GLY A 1 176 ? 14.114 1.312 -33.837 1.00 92.56 176 GLY A O 1
ATOM 1387 N N . ILE A 1 177 ? 14.697 0.923 -31.698 1.00 92.25 177 ILE A N 1
ATOM 1388 C CA . ILE A 1 177 ? 14.335 -0.497 -31.681 1.00 92.25 177 ILE A CA 1
ATOM 1389 C C . ILE A 1 177 ? 12.820 -0.664 -31.841 1.00 92.25 177 ILE A C 1
ATOM 1391 O O . ILE A 1 177 ? 12.023 -0.041 -31.129 1.00 92.25 177 ILE A O 1
ATOM 1395 N N . LYS A 1 178 ? 12.407 -1.520 -32.783 1.00 90.19 178 LYS A N 1
ATOM 1396 C CA . LYS A 1 178 ? 10.990 -1.716 -33.141 1.00 90.19 178 LYS A CA 1
ATOM 1397 C C . LYS A 1 178 ? 10.452 -3.089 -32.768 1.00 90.19 178 LYS A C 1
ATOM 1399 O O . LYS A 1 178 ? 9.230 -3.255 -32.781 1.00 90.19 178 LYS A O 1
ATOM 1404 N N . ARG A 1 179 ? 11.308 -4.065 -32.458 1.00 92.94 179 ARG A N 1
ATOM 1405 C CA . ARG A 1 179 ? 10.896 -5.433 -32.123 1.00 92.94 179 ARG A CA 1
ATOM 1406 C C . ARG A 1 179 ? 11.372 -5.841 -30.740 1.00 92.94 179 ARG A C 1
ATOM 1408 O O . ARG A 1 179 ? 12.416 -5.402 -30.273 1.00 92.94 179 ARG A O 1
ATOM 1415 N N . LEU A 1 180 ? 10.602 -6.715 -30.093 1.00 94.62 180 LEU A N 1
ATOM 1416 C CA . LEU A 1 180 ? 10.915 -7.144 -28.734 1.00 94.62 180 LEU A CA 1
ATOM 1417 C C . LEU A 1 180 ? 12.166 -8.031 -28.682 1.00 94.62 180 LEU A C 1
ATOM 1419 O O . LEU A 1 180 ? 12.966 -7.877 -27.771 1.00 94.62 180 LEU A O 1
ATOM 1423 N N . HIS A 1 181 ? 12.373 -8.888 -29.688 1.00 94.12 181 HIS A N 1
ATOM 1424 C CA . HIS A 1 181 ? 13.545 -9.772 -29.745 1.00 94.12 181 HIS A CA 1
ATOM 1425 C C . HIS A 1 181 ? 14.880 -9.007 -29.775 1.00 94.12 181 HIS A C 1
ATOM 1427 O O . HIS A 1 181 ? 15.849 -9.457 -29.177 1.00 94.12 181 HIS A O 1
ATOM 1433 N N . GLU A 1 182 ? 14.926 -7.844 -30.432 1.00 94.81 182 GLU A N 1
ATOM 1434 C CA . GLU A 1 182 ? 16.114 -6.980 -30.464 1.00 94.81 182 GLU A CA 1
ATOM 1435 C C . GLU A 1 182 ? 16.436 -6.468 -29.053 1.00 94.81 182 GLU A C 1
ATOM 1437 O O . GLU A 1 182 ? 17.591 -6.442 -28.647 1.00 94.81 182 GLU A O 1
ATOM 1442 N N . ILE A 1 183 ? 15.402 -6.118 -28.279 1.00 96.31 183 ILE A N 1
ATOM 1443 C CA . ILE A 1 183 ? 15.544 -5.699 -26.878 1.00 96.31 183 ILE A CA 1
ATOM 1444 C C . ILE A 1 183 ? 15.970 -6.882 -26.008 1.00 96.31 183 ILE A C 1
ATOM 1446 O O . ILE A 1 183 ? 16.785 -6.699 -25.113 1.00 96.31 183 ILE A O 1
ATOM 1450 N N . ASP A 1 184 ? 15.449 -8.086 -26.260 1.00 96.50 184 ASP A N 1
ATOM 1451 C CA . ASP A 1 184 ? 15.825 -9.289 -25.508 1.00 96.50 184 ASP A CA 1
ATOM 1452 C C . ASP A 1 184 ? 17.323 -9.611 -25.660 1.00 96.50 184 ASP A C 1
ATOM 1454 O O . ASP A 1 184 ? 17.969 -9.981 -24.681 1.00 96.50 184 ASP A O 1
ATOM 1458 N N . GLN A 1 185 ? 17.891 -9.417 -26.856 1.00 95.81 185 GLN A N 1
ATOM 1459 C CA . GLN A 1 185 ? 19.310 -9.675 -27.146 1.00 95.81 185 GLN A CA 1
ATOM 1460 C C . GLN A 1 185 ? 20.271 -8.755 -26.381 1.00 95.81 185 GLN A C 1
ATOM 1462 O O . GLN A 1 185 ? 21.398 -9.151 -26.096 1.00 95.81 185 GLN A O 1
ATOM 1467 N N . CYS A 1 186 ? 19.839 -7.543 -26.031 1.00 95.25 186 CYS A N 1
ATOM 1468 C CA . CYS A 1 186 ? 20.649 -6.554 -25.315 1.00 95.25 186 CYS A CA 1
ATOM 1469 C C . CYS A 1 186 ? 19.973 -6.056 -24.026 1.00 95.25 186 CYS A C 1
ATOM 1471 O O . CYS A 1 186 ? 20.216 -4.934 -23.572 1.00 95.25 186 CYS A O 1
ATOM 1473 N N . ALA A 1 187 ? 19.124 -6.895 -23.421 1.00 96.62 187 ALA A N 1
ATOM 1474 C CA . ALA A 1 187 ? 18.266 -6.508 -22.305 1.00 96.62 187 ALA A CA 1
ATOM 1475 C C . ALA A 1 187 ? 19.058 -5.982 -21.107 1.00 96.62 187 ALA A C 1
ATOM 1477 O O . ALA A 1 187 ? 18.649 -4.997 -20.499 1.00 96.62 187 ALA A O 1
ATOM 1478 N N . ASP A 1 188 ? 20.188 -6.611 -20.776 1.00 96.00 188 ASP A N 1
ATOM 1479 C CA . ASP A 1 188 ? 21.010 -6.205 -19.635 1.00 96.00 188 ASP A CA 1
ATOM 1480 C C . ASP A 1 188 ? 21.571 -4.792 -19.839 1.00 96.00 188 ASP A C 1
ATOM 1482 O O . ASP A 1 188 ? 21.265 -3.889 -19.064 1.00 96.00 188 ASP A O 1
ATOM 1486 N N . THR A 1 189 ? 22.230 -4.544 -20.975 1.00 96.94 189 THR A N 1
ATOM 1487 C CA . THR A 1 189 ? 22.746 -3.219 -21.348 1.00 96.94 189 THR A CA 1
ATOM 1488 C C . THR A 1 189 ? 21.657 -2.142 -21.339 1.00 96.94 189 THR A C 1
ATOM 1490 O O . THR A 1 189 ? 21.844 -1.073 -20.752 1.00 96.94 189 THR A O 1
ATOM 1493 N N . LEU A 1 190 ? 20.501 -2.411 -21.958 1.00 98.00 190 LEU A N 1
ATOM 1494 C CA . LEU A 1 190 ? 19.408 -1.438 -22.049 1.00 98.00 190 LEU A CA 1
ATOM 1495 C C . LEU A 1 190 ? 18.763 -1.157 -20.690 1.00 98.00 190 LEU A C 1
ATOM 1497 O O . LEU A 1 190 ? 18.490 -0.001 -20.361 1.00 98.00 190 LEU A O 1
ATOM 1501 N N . VAL A 1 191 ? 18.505 -2.192 -19.889 1.00 98.25 191 VAL A N 1
ATOM 1502 C CA . VAL A 1 191 ? 17.900 -2.025 -18.562 1.00 98.25 191 VAL A CA 1
ATOM 1503 C C . VAL A 1 191 ? 18.857 -1.308 -17.620 1.00 98.25 191 VAL A C 1
ATOM 1505 O O . VAL A 1 191 ? 18.413 -0.462 -16.838 1.00 98.25 191 VAL A O 1
ATOM 1508 N N . SER A 1 192 ? 20.154 -1.579 -17.714 1.00 98.19 192 SER A N 1
ATOM 1509 C CA . SER A 1 192 ? 21.156 -0.909 -16.894 1.00 98.19 192 SER A CA 1
ATOM 1510 C C . SER A 1 192 ? 21.296 0.562 -17.248 1.00 98.19 192 SER A C 1
ATOM 1512 O O . SER A 1 192 ? 21.229 1.407 -16.352 1.00 98.19 192 SER A O 1
ATOM 1514 N N . ALA A 1 193 ? 21.350 0.894 -18.541 1.00 97.94 193 ALA A N 1
ATOM 1515 C CA . ALA A 1 193 ? 21.308 2.277 -19.012 1.00 97.94 193 ALA A CA 1
ATOM 1516 C C . ALA A 1 193 ? 20.034 3.005 -18.541 1.00 97.94 193 ALA A C 1
ATOM 1518 O O . ALA A 1 193 ? 20.108 4.117 -18.014 1.00 97.94 193 ALA A O 1
ATOM 1519 N N . TYR A 1 194 ? 18.872 2.352 -18.636 1.00 98.31 194 TYR A N 1
ATOM 1520 C CA . TYR A 1 194 ? 17.598 2.912 -18.180 1.00 98.31 194 TYR A CA 1
ATOM 1521 C C . TYR A 1 194 ? 17.562 3.178 -16.668 1.00 98.31 194 TYR A C 1
ATOM 1523 O O . TYR A 1 194 ? 17.068 4.212 -16.214 1.00 98.31 194 TYR A O 1
ATOM 1531 N N . LEU A 1 195 ? 18.100 2.261 -15.860 1.00 98.38 195 LEU A N 1
ATOM 1532 C CA . LEU A 1 195 ? 18.173 2.445 -14.412 1.00 98.38 195 LEU A CA 1
ATOM 1533 C C . LEU A 1 195 ? 19.181 3.533 -14.024 1.00 98.38 195 LEU A C 1
ATOM 1535 O O . LEU A 1 195 ? 18.877 4.311 -13.120 1.00 98.38 195 LEU A O 1
ATOM 1539 N N . HIS A 1 196 ? 20.331 3.626 -14.697 1.00 98.06 196 HIS A N 1
ATOM 1540 C CA . HIS A 1 196 ? 21.297 4.706 -14.476 1.00 98.06 196 HIS A CA 1
ATOM 1541 C C . HIS A 1 196 ? 20.705 6.079 -14.788 1.00 98.06 196 HIS A C 1
ATOM 1543 O O . HIS A 1 196 ? 20.842 6.988 -13.968 1.00 98.06 196 HIS A O 1
ATOM 1549 N N . LEU A 1 197 ? 19.983 6.210 -15.906 1.00 97.56 197 LEU A N 1
ATOM 1550 C CA . LEU A 1 197 ? 19.265 7.436 -16.253 1.00 97.56 197 LEU A CA 1
ATOM 1551 C C . LEU A 1 197 ? 18.318 7.857 -15.121 1.00 97.56 197 LEU A C 1
ATOM 1553 O O . LEU A 1 197 ? 18.405 8.972 -14.616 1.00 97.56 197 LEU A O 1
ATOM 1557 N N . HIS A 1 198 ? 17.466 6.949 -14.641 1.00 97.69 198 HIS A N 1
ATOM 1558 C CA . HIS A 1 198 ? 16.530 7.280 -13.564 1.00 97.69 198 HIS A CA 1
ATOM 1559 C C . HIS A 1 198 ? 17.208 7.555 -12.213 1.00 97.69 198 HIS A C 1
ATOM 1561 O O . HIS A 1 198 ? 16.671 8.310 -11.400 1.00 97.69 198 HIS A O 1
ATOM 1567 N N . VAL A 1 199 ? 18.380 6.967 -11.950 1.00 97.31 199 VAL A N 1
ATOM 1568 C CA . VAL A 1 199 ? 19.205 7.339 -10.789 1.00 97.31 199 VAL A CA 1
ATOM 1569 C C . VAL A 1 199 ? 19.681 8.788 -10.924 1.00 97.31 199 VAL A C 1
ATOM 1571 O O . VAL A 1 199 ? 19.529 9.554 -9.974 1.00 97.31 199 VAL A O 1
ATOM 1574 N N . GLN A 1 200 ? 20.192 9.182 -12.095 1.00 96.88 200 GLN A N 1
ATOM 1575 C CA . GLN A 1 200 ? 20.650 10.551 -12.370 1.00 96.88 200 GLN A CA 1
ATOM 1576 C C . GLN A 1 200 ? 19.507 11.574 -12.308 1.00 96.88 200 GLN A C 1
ATOM 1578 O O . GLN A 1 200 ? 19.682 12.669 -11.782 1.00 96.88 200 GLN A O 1
ATOM 1583 N N . GLU A 1 201 ? 18.311 11.197 -12.760 1.00 96.56 201 GLU A N 1
ATOM 1584 C CA . GLU A 1 201 ? 17.093 12.014 -12.661 1.00 96.56 201 GLU A CA 1
ATOM 1585 C C . GLU A 1 201 ? 16.539 12.117 -11.224 1.00 96.56 201 GLU A C 1
ATOM 1587 O O . GLU A 1 201 ? 15.543 12.802 -10.983 1.00 96.56 201 GLU A O 1
ATOM 1592 N N . GLY A 1 202 ? 17.147 11.433 -10.248 1.00 95.25 202 GLY A N 1
ATOM 1593 C CA . GLY A 1 202 ? 16.754 11.517 -8.843 1.00 95.25 202 GLY A CA 1
ATOM 1594 C C . GLY A 1 202 ? 15.461 10.769 -8.510 1.00 95.25 202 GLY A C 1
ATOM 1595 O O . GLY A 1 202 ? 14.745 11.143 -7.574 1.00 95.25 202 GLY A O 1
ATOM 1596 N N . TYR A 1 203 ? 15.131 9.704 -9.249 1.00 95.00 203 TYR A N 1
ATOM 1597 C CA . TYR A 1 203 ? 13.961 8.883 -8.941 1.00 95.00 203 TYR A CA 1
ATOM 1598 C C . TYR A 1 203 ? 14.084 8.250 -7.555 1.00 95.00 203 TYR A C 1
ATOM 1600 O O . TYR A 1 203 ? 15.159 7.867 -7.093 1.00 95.00 203 TYR A O 1
ATOM 1608 N N . SER A 1 204 ? 12.940 8.081 -6.882 1.00 92.94 204 SER A N 1
ATOM 1609 C CA . SER A 1 204 ? 12.952 7.535 -5.526 1.00 92.94 204 SER A CA 1
ATOM 1610 C C . SER A 1 204 ? 13.531 6.106 -5.486 1.00 92.94 204 SER A C 1
ATOM 1612 O O . SER A 1 204 ? 13.227 5.296 -6.375 1.00 92.94 204 SER A O 1
ATOM 1614 N N . PRO A 1 205 ? 14.246 5.728 -4.407 1.00 94.44 205 PRO A N 1
ATOM 1615 C CA . PRO A 1 205 ? 14.741 4.361 -4.203 1.00 94.44 205 PRO A CA 1
ATOM 1616 C C . PRO A 1 205 ? 13.661 3.268 -4.325 1.00 94.44 205 PRO A C 1
ATOM 1618 O O . PRO A 1 205 ? 13.928 2.128 -4.718 1.00 94.44 205 PRO A O 1
ATOM 1621 N N . TRP A 1 206 ? 12.409 3.593 -3.983 1.00 92.44 206 TRP A N 1
ATOM 1622 C CA . TRP A 1 206 ? 11.271 2.680 -4.121 1.00 92.44 206 TRP A CA 1
ATOM 1623 C C . TRP A 1 206 ? 10.844 2.503 -5.574 1.00 92.44 206 TRP A C 1
ATOM 1625 O O . TRP A 1 206 ? 10.554 1.374 -5.979 1.00 92.44 206 TRP A O 1
ATOM 1635 N N . THR A 1 207 ? 10.826 3.589 -6.349 1.00 95.12 207 THR A N 1
ATOM 1636 C CA . THR A 1 207 ? 10.504 3.550 -7.778 1.00 95.12 207 THR A CA 1
ATOM 1637 C C . THR A 1 207 ? 11.542 2.719 -8.516 1.00 95.12 207 THR A C 1
ATOM 1639 O O . THR A 1 207 ? 11.175 1.722 -9.126 1.00 95.12 207 THR A O 1
ATOM 1642 N N . LEU A 1 208 ? 12.830 3.036 -8.355 1.00 96.88 208 LEU A N 1
ATOM 1643 C CA . LEU A 1 208 ? 13.941 2.338 -9.013 1.00 96.88 208 LEU A CA 1
ATOM 1644 C C . LEU A 1 208 ? 13.936 0.831 -8.743 1.00 96.88 208 LEU A C 1
ATOM 1646 O O . LEU A 1 208 ? 14.036 0.009 -9.651 1.00 96.88 208 LEU A O 1
ATOM 1650 N N . SER A 1 209 ? 13.752 0.446 -7.482 1.00 95.38 209 SER A N 1
ATOM 1651 C CA . SER A 1 209 ? 13.729 -0.967 -7.113 1.00 95.38 209 SER A CA 1
ATOM 1652 C C . SER A 1 209 ? 12.472 -1.697 -7.611 1.00 95.38 209 SER A C 1
ATOM 1654 O O . SER A 1 209 ? 12.548 -2.879 -7.957 1.00 95.38 209 SER A O 1
ATOM 1656 N N . THR A 1 210 ? 11.328 -1.009 -7.697 1.00 96.19 210 THR A N 1
ATOM 1657 C CA . THR A 1 210 ? 10.117 -1.570 -8.322 1.00 96.19 210 THR A CA 1
ATOM 1658 C C . THR A 1 210 ? 10.315 -1.729 -9.827 1.00 96.19 210 THR A C 1
ATOM 1660 O O . THR A 1 210 ? 9.974 -2.782 -10.361 1.00 96.19 210 THR A O 1
ATOM 1663 N N . THR A 1 211 ? 10.923 -0.736 -10.482 1.00 98.00 211 THR A N 1
ATOM 1664 C CA . THR A 1 211 ? 11.286 -0.770 -11.902 1.00 98.00 211 THR A CA 1
ATOM 1665 C C . THR A 1 211 ? 12.173 -1.968 -12.211 1.00 98.00 211 THR A C 1
ATOM 1667 O O . THR A 1 211 ? 11.805 -2.800 -13.035 1.00 98.00 211 THR A O 1
ATOM 1670 N N . ARG A 1 212 ? 13.271 -2.139 -11.466 1.00 97.44 212 ARG A N 1
ATOM 1671 C CA . ARG A 1 212 ? 14.156 -3.302 -11.600 1.00 97.44 212 ARG A CA 1
ATOM 1672 C C . ARG A 1 212 ? 13.418 -4.624 -11.421 1.00 97.44 212 ARG A C 1
ATOM 1674 O O . ARG A 1 212 ? 13.598 -5.531 -12.218 1.00 97.44 212 ARG A O 1
ATOM 1681 N N . SER A 1 213 ? 12.573 -4.735 -10.396 1.00 96.38 213 SER A N 1
ATOM 1682 C CA . SER A 1 213 ? 11.821 -5.973 -10.138 1.00 96.38 213 SER A CA 1
ATOM 1683 C C . SER A 1 213 ? 10.860 -6.314 -11.282 1.00 96.38 213 SER A C 1
ATOM 1685 O O . SER A 1 213 ? 10.727 -7.479 -11.641 1.00 96.38 213 SER A O 1
ATOM 1687 N N . ALA A 1 214 ? 10.205 -5.303 -11.861 1.00 97.88 214 ALA A N 1
ATOM 1688 C CA . ALA A 1 214 ? 9.304 -5.485 -12.994 1.00 97.88 214 ALA A CA 1
ATOM 1689 C C . ALA A 1 214 ? 10.055 -5.932 -14.255 1.00 97.88 214 ALA A C 1
ATOM 1691 O O . ALA A 1 214 ? 9.611 -6.867 -14.916 1.00 97.88 214 ALA A O 1
ATOM 1692 N N . LEU A 1 215 ? 11.200 -5.309 -14.553 1.00 98.12 215 LEU A N 1
ATOM 1693 C CA . LEU A 1 215 ? 12.023 -5.652 -15.715 1.00 98.12 215 LEU A CA 1
ATOM 1694 C C . LEU A 1 215 ? 12.656 -7.043 -15.563 1.00 98.12 215 LEU A C 1
ATOM 1696 O O . LEU A 1 215 ? 12.557 -7.852 -16.478 1.00 98.12 215 LEU A O 1
ATOM 1700 N N . ARG A 1 216 ? 13.179 -7.386 -14.378 1.00 97.19 216 ARG A N 1
ATOM 1701 C CA . ARG A 1 216 ? 13.664 -8.744 -14.063 1.00 97.19 216 ARG A CA 1
ATOM 1702 C C . ARG A 1 216 ? 12.603 -9.812 -14.301 1.00 97.19 216 ARG A C 1
ATOM 1704 O O . ARG A 1 216 ? 12.895 -10.843 -14.894 1.00 97.19 216 ARG A O 1
ATOM 1711 N N . LEU A 1 217 ? 11.368 -9.559 -13.861 1.00 97.12 217 LEU A N 1
ATOM 1712 C CA . LEU A 1 217 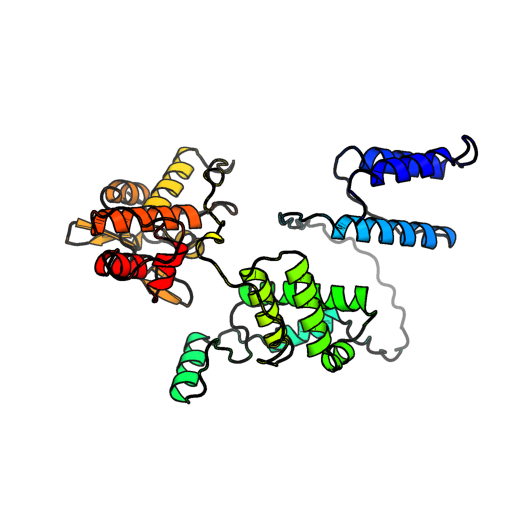? 10.261 -10.480 -14.105 1.00 97.12 217 LEU A CA 1
ATOM 1713 C C . LEU A 1 217 ? 9.929 -10.574 -15.602 1.00 97.12 217 LEU A C 1
ATOM 1715 O O . LEU A 1 217 ? 9.747 -11.670 -16.115 1.00 97.12 217 LEU A O 1
ATOM 1719 N N . PHE A 1 218 ? 9.854 -9.435 -16.293 1.00 98.00 218 PHE A N 1
ATOM 1720 C CA . PHE A 1 218 ? 9.497 -9.372 -17.711 1.00 98.00 218 PHE A CA 1
ATOM 1721 C C . PHE A 1 218 ? 10.495 -10.106 -18.618 1.00 98.00 218 PHE A C 1
ATOM 1723 O O . PHE A 1 218 ? 10.075 -10.775 -19.559 1.00 98.00 218 PHE A O 1
ATOM 1730 N N . PHE A 1 219 ? 11.791 -10.006 -18.315 1.00 97.19 219 PHE A N 1
ATOM 1731 C CA . PHE A 1 219 ? 12.865 -10.687 -19.046 1.00 97.19 219 PHE A CA 1
ATOM 1732 C C . PHE A 1 219 ? 13.214 -12.072 -18.483 1.00 97.19 219 PHE A C 1
ATOM 1734 O O . PHE A 1 219 ? 14.074 -12.751 -19.029 1.00 97.19 219 PHE A O 1
ATOM 1741 N N . GLY A 1 220 ? 12.587 -12.500 -17.382 1.00 95.19 220 GLY A N 1
ATOM 1742 C CA . GLY A 1 220 ? 12.871 -13.796 -16.758 1.00 95.19 220 GLY A CA 1
ATOM 1743 C C . GLY A 1 220 ? 14.281 -13.927 -16.166 1.00 95.19 220 GLY A C 1
ATOM 1744 O O . GLY A 1 220 ? 14.729 -15.042 -15.924 1.00 95.19 220 GLY A O 1
ATOM 1745 N N . SER A 1 221 ? 14.975 -12.813 -15.908 1.00 93.88 221 SER A N 1
ATOM 1746 C CA . SER A 1 221 ? 16.350 -12.797 -15.393 1.00 93.88 221 SER A CA 1
ATOM 1747 C C . SER A 1 221 ? 16.406 -12.175 -13.989 1.00 93.88 221 SER A C 1
ATOM 1749 O O . SER A 1 221 ? 16.221 -10.964 -13.847 1.00 93.88 221 SER A O 1
ATOM 1751 N N . PRO A 1 222 ? 16.663 -12.957 -12.920 1.00 90.62 222 PRO A N 1
ATOM 1752 C CA . PRO A 1 222 ? 16.778 -12.441 -11.551 1.00 90.62 222 PRO A CA 1
ATOM 1753 C C . PRO A 1 222 ? 17.996 -11.540 -11.322 1.00 90.62 222 PRO A C 1
ATOM 1755 O O . PRO A 1 222 ? 17.980 -10.714 -10.403 1.00 90.62 222 PRO A O 1
ATOM 1758 N N . THR A 1 223 ? 19.038 -11.703 -12.137 1.00 93.31 223 THR A N 1
ATOM 1759 C CA . THR A 1 223 ? 20.318 -10.994 -12.041 1.00 93.31 223 THR A CA 1
ATO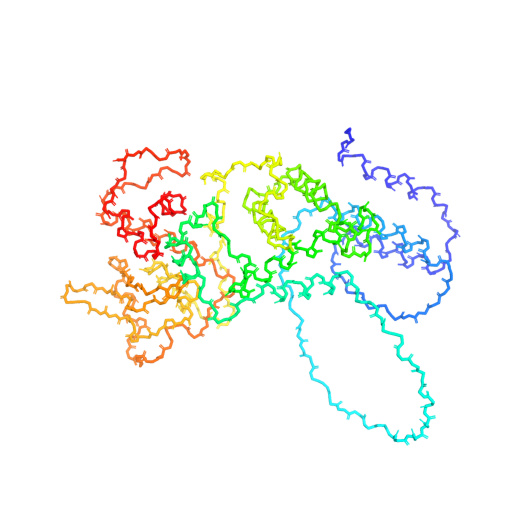M 1760 C C . THR A 1 223 ? 20.413 -9.791 -12.977 1.00 93.31 223 THR A C 1
ATOM 1762 O O . THR A 1 223 ? 21.378 -9.047 -12.857 1.00 93.31 223 THR A O 1
ATOM 1765 N N . LEU A 1 224 ? 19.404 -9.531 -13.816 1.00 95.25 224 LEU A N 1
ATOM 1766 C CA . LEU A 1 224 ? 19.386 -8.390 -14.740 1.00 95.25 224 LEU A CA 1
ATOM 1767 C C . LEU A 1 224 ? 19.725 -7.070 -14.033 1.00 95.25 224 LEU A C 1
ATOM 1769 O O . LEU A 1 224 ? 19.100 -6.747 -13.003 1.00 95.25 224 LEU A O 1
ATOM 1773 N N . ALA A 1 225 ? 20.676 -6.318 -14.585 1.00 94.81 225 ALA A N 1
ATOM 1774 C CA . ALA A 1 225 ? 21.128 -5.031 -14.062 1.00 94.81 225 ALA A CA 1
ATOM 1775 C C . ALA A 1 225 ? 21.516 -5.074 -12.569 1.00 94.81 225 ALA A C 1
ATOM 1777 O O . ALA A 1 225 ? 21.063 -4.250 -11.757 1.00 94.81 225 ALA A O 1
ATOM 1778 N N . SER A 1 226 ? 22.253 -6.108 -12.153 1.00 93.94 226 SER A N 1
ATOM 1779 C CA . SER A 1 226 ? 22.727 -6.248 -10.763 1.00 93.94 226 SER A CA 1
ATOM 1780 C C . SER A 1 226 ? 23.897 -5.325 -10.439 1.00 93.94 226 SER A C 1
ATOM 1782 O O . SER A 1 226 ? 24.014 -4.888 -9.298 1.00 93.94 226 SER A O 1
ATOM 1784 N N . GLU A 1 227 ? 24.700 -4.991 -11.437 1.00 94.12 227 GLU A N 1
ATOM 1785 C CA . GLU A 1 227 ? 25.810 -4.046 -11.407 1.00 94.12 227 GLU A CA 1
ATOM 1786 C C . GLU A 1 227 ? 25.356 -2.600 -11.165 1.00 94.12 227 GLU A C 1
ATOM 1788 O O . GLU A 1 227 ? 26.105 -1.792 -10.618 1.00 94.12 227 GLU A O 1
ATOM 1793 N N . VAL A 1 228 ? 24.097 -2.270 -11.478 1.00 95.94 228 VAL A N 1
ATOM 1794 C CA . VAL A 1 228 ? 23.557 -0.941 -11.185 1.00 95.94 228 VAL A CA 1
ATOM 1795 C C . VAL A 1 228 ? 23.312 -0.792 -9.681 1.00 95.94 228 VAL A C 1
ATOM 1797 O O . VAL A 1 228 ? 22.351 -1.340 -9.120 1.00 95.94 228 VAL A O 1
ATOM 1800 N N . ALA A 1 229 ? 24.127 0.023 -9.018 1.00 95.56 229 ALA A N 1
ATOM 1801 C CA . ALA A 1 229 ? 23.912 0.404 -7.627 1.00 95.56 229 ALA A CA 1
ATOM 1802 C C . ALA A 1 229 ? 22.663 1.298 -7.495 1.00 95.56 229 ALA A C 1
ATOM 1804 O O . ALA A 1 229 ? 22.582 2.367 -8.099 1.00 95.56 229 ALA A O 1
ATOM 1805 N N . LEU A 1 230 ? 21.670 0.870 -6.702 1.00 95.44 230 LEU A N 1
ATOM 1806 C CA . LEU A 1 230 ? 20.526 1.724 -6.354 1.00 95.44 230 LEU A CA 1
ATOM 1807 C C . LEU A 1 230 ? 20.781 2.468 -5.050 1.00 95.44 230 LEU A C 1
ATOM 1809 O O . LEU A 1 230 ? 21.332 1.874 -4.120 1.00 95.44 230 LEU A O 1
ATOM 1813 N N . PRO A 1 231 ? 20.280 3.709 -4.921 1.00 93.88 231 PRO A N 1
ATOM 1814 C CA . PRO A 1 231 ? 20.305 4.414 -3.651 1.00 93.88 231 PRO A CA 1
ATOM 1815 C C . PRO A 1 231 ? 19.565 3.619 -2.565 1.00 93.88 231 PRO A C 1
ATOM 1817 O O . PRO A 1 231 ? 18.528 2.987 -2.811 1.00 93.88 231 PRO A O 1
ATOM 1820 N N . ALA A 1 232 ? 20.091 3.671 -1.342 1.00 89.94 232 ALA A N 1
ATOM 1821 C CA . ALA A 1 232 ? 19.494 3.002 -0.196 1.00 89.94 232 ALA A CA 1
ATOM 1822 C C . ALA A 1 232 ? 18.138 3.627 0.183 1.00 89.94 232 ALA A C 1
ATOM 1824 O O . ALA A 1 232 ? 17.863 4.812 -0.020 1.00 89.94 232 ALA A O 1
ATOM 1825 N N . ARG A 1 233 ? 17.245 2.806 0.746 1.00 89.88 233 ARG A N 1
ATOM 1826 C CA . ARG A 1 233 ? 15.939 3.263 1.238 1.00 89.88 233 ARG A CA 1
ATOM 1827 C C . ARG A 1 233 ? 16.073 3.728 2.680 1.00 89.88 233 ARG A C 1
ATOM 1829 O O . ARG A 1 233 ? 16.259 2.911 3.577 1.00 89.88 233 ARG A O 1
ATOM 1836 N N . HIS A 1 234 ? 15.893 5.022 2.892 1.00 85.75 234 HIS A N 1
ATOM 1837 C CA . HIS A 1 234 ? 16.025 5.649 4.201 1.00 85.75 234 HIS A CA 1
ATOM 1838 C C . HIS A 1 234 ? 14.675 5.847 4.901 1.00 85.75 234 HIS A C 1
ATOM 1840 O O . HIS A 1 234 ? 13.651 6.112 4.262 1.00 85.75 234 HIS A O 1
ATOM 1846 N N . ARG A 1 235 ? 14.677 5.735 6.238 1.00 84.88 235 ARG A N 1
ATOM 1847 C CA . ARG A 1 235 ? 13.524 5.978 7.126 1.00 84.88 235 ARG A CA 1
ATOM 1848 C C . ARG A 1 235 ? 13.007 7.391 6.814 1.00 84.88 235 ARG A C 1
ATOM 1850 O O . ARG A 1 235 ? 11.824 7.569 6.507 1.00 84.88 235 ARG A O 1
ATOM 1857 N N . GLU A 1 236 ? 13.873 8.386 6.819 1.00 84.62 236 GLU A N 1
ATOM 1858 C CA . GLU A 1 236 ? 13.582 9.816 6.657 1.00 84.62 236 GLU A CA 1
ATOM 1859 C C . GLU A 1 236 ? 12.844 10.111 5.339 1.00 84.62 236 GLU A C 1
ATOM 1861 O O . GLU A 1 236 ? 11.876 10.872 5.321 1.00 84.62 236 GLU A O 1
ATOM 1866 N N . ALA A 1 237 ? 13.210 9.417 4.257 1.00 83.38 237 ALA A N 1
ATOM 1867 C CA . ALA A 1 237 ? 12.718 9.674 2.903 1.00 83.38 237 ALA A CA 1
ATOM 1868 C C . ALA A 1 237 ? 11.247 9.270 2.636 1.00 83.38 237 ALA A C 1
ATOM 1870 O O . ALA A 1 237 ? 10.707 9.582 1.574 1.00 83.38 237 ALA A O 1
ATOM 1871 N N . ILE A 1 238 ? 10.554 8.608 3.573 1.00 81.94 238 ILE A N 1
ATOM 1872 C CA . ILE A 1 238 ? 9.159 8.148 3.388 1.00 81.94 238 ILE A CA 1
ATOM 1873 C C . ILE A 1 238 ? 8.152 9.320 3.468 1.00 81.94 238 ILE A C 1
ATOM 1875 O O . ILE A 1 238 ? 7.398 9.444 4.410 1.00 81.94 238 ILE A O 1
ATOM 1879 N N . ARG A 1 239 ? 8.065 10.214 2.485 1.00 77.94 239 ARG A N 1
ATOM 1880 C CA . ARG A 1 239 ? 7.240 11.444 2.609 1.00 77.94 239 ARG A CA 1
ATOM 1881 C C . ARG A 1 239 ? 5.713 11.251 2.533 1.00 77.94 239 ARG A C 1
ATOM 1883 O O . ARG A 1 239 ? 4.962 12.144 2.919 1.00 77.94 239 ARG A O 1
ATOM 1890 N N . ARG A 1 240 ? 5.234 10.107 2.030 1.00 74.94 240 ARG A N 1
ATOM 1891 C CA . ARG A 1 240 ? 3.803 9.873 1.761 1.00 74.94 240 ARG A CA 1
ATOM 1892 C C . ARG A 1 240 ? 2.955 10.007 3.033 1.00 74.94 240 ARG A C 1
ATOM 1894 O O . ARG A 1 240 ? 3.298 9.442 4.069 1.00 74.94 240 ARG A O 1
ATOM 1901 N N . SER A 1 241 ? 1.817 10.694 2.911 1.00 75.50 241 SER A N 1
ATOM 1902 C CA . SER A 1 241 ? 0.809 10.819 3.971 1.00 75.50 241 SER A CA 1
ATOM 1903 C C . SER A 1 241 ? 1.288 11.559 5.224 1.00 75.50 241 SER A C 1
ATOM 1905 O O . SER A 1 241 ? 0.795 11.305 6.320 1.00 75.50 241 SER A O 1
ATOM 1907 N N . ARG A 1 242 ? 2.310 12.420 5.109 1.00 72.50 242 ARG A N 1
ATOM 1908 C CA . ARG A 1 242 ? 2.902 13.170 6.237 1.00 72.50 242 ARG A CA 1
ATOM 1909 C C . ARG A 1 242 ? 2.501 14.642 6.299 1.00 72.50 242 ARG A C 1
ATOM 1911 O O . ARG A 1 242 ? 2.728 15.268 7.323 1.00 72.50 242 ARG A O 1
ATOM 1918 N N . THR A 1 243 ? 1.905 15.183 5.243 1.00 60.53 243 THR A N 1
ATOM 1919 C CA . THR A 1 243 ? 1.508 16.593 5.199 1.00 60.53 243 THR A CA 1
ATOM 1920 C C . THR A 1 243 ? 0.083 16.765 5.744 1.00 60.53 243 THR A C 1
ATOM 1922 O O . THR A 1 243 ? -0.805 16.045 5.283 1.00 60.53 243 THR A O 1
ATOM 1925 N N . PRO A 1 244 ? -0.175 17.742 6.639 1.00 54.94 244 PRO A N 1
ATOM 1926 C CA . PRO A 1 244 ? -1.512 18.028 7.188 1.00 54.94 244 PRO A CA 1
ATOM 1927 C C . PRO A 1 244 ? -2.591 18.340 6.134 1.00 54.94 244 PRO A C 1
ATOM 1929 O O . PRO A 1 244 ? -3.786 18.244 6.396 1.00 54.94 244 PRO A O 1
ATOM 1932 N N . PHE A 1 245 ? -2.178 18.706 4.919 1.00 50.31 245 PHE A N 1
ATOM 1933 C CA . PHE A 1 245 ? -3.051 19.205 3.855 1.00 50.31 245 PHE A CA 1
ATOM 1934 C C . PHE A 1 245 ? -3.994 18.151 3.235 1.00 50.31 245 PHE A C 1
ATOM 1936 O O . PHE A 1 245 ? -4.975 18.502 2.584 1.00 50.31 245 PHE A O 1
ATOM 1943 N N . LEU A 1 246 ? -3.758 16.849 3.442 1.00 55.53 246 LEU A N 1
ATOM 1944 C CA . LEU A 1 246 ? -4.474 15.775 2.726 1.00 55.53 246 LEU A CA 1
ATOM 1945 C C . LEU A 1 246 ? -5.909 15.493 3.229 1.00 55.53 246 LEU A C 1
ATOM 1947 O O . LEU A 1 246 ? -6.554 14.550 2.764 1.00 55.53 246 LEU A O 1
ATOM 1951 N N . HIS A 1 247 ? -6.429 16.328 4.132 1.00 58.81 247 HIS A N 1
ATOM 1952 C CA . HIS A 1 247 ? -7.672 16.086 4.878 1.00 58.81 247 HIS A CA 1
ATOM 1953 C C . HIS A 1 247 ? -8.779 17.121 4.639 1.00 58.81 247 HIS A C 1
ATOM 1955 O O . HIS A 1 247 ? -9.889 16.960 5.139 1.00 58.81 247 HIS A O 1
ATOM 1961 N N . GLN A 1 248 ? -8.505 18.183 3.876 1.00 59.50 248 GLN A N 1
ATOM 1962 C CA . GLN A 1 248 ? -9.362 19.374 3.900 1.00 59.50 248 GLN A CA 1
ATOM 1963 C C . GLN A 1 248 ? -10.537 19.321 2.913 1.00 59.50 248 GLN A C 1
ATOM 1965 O O . GLN A 1 248 ? -11.588 19.906 3.166 1.00 59.50 248 GLN A O 1
ATOM 1970 N N . LYS A 1 249 ? -10.410 18.602 1.789 1.00 71.25 249 LYS A N 1
ATOM 1971 C CA . LYS A 1 249 ? -11.467 18.580 0.766 1.00 71.25 249 LYS A CA 1
ATOM 1972 C C . LYS A 1 249 ? -12.461 17.446 0.993 1.00 71.25 249 LYS A C 1
ATOM 1974 O O . LYS A 1 249 ? -12.333 16.356 0.432 1.00 71.25 249 LYS A O 1
ATOM 1979 N N . ARG A 1 250 ? -13.500 17.756 1.770 1.00 84.19 250 ARG A N 1
ATOM 1980 C CA . ARG A 1 250 ? -14.735 16.969 1.822 1.00 84.19 250 ARG A CA 1
ATOM 1981 C C . ARG A 1 250 ? -15.333 16.834 0.410 1.00 84.19 250 ARG A C 1
ATOM 1983 O O . ARG A 1 250 ? -15.444 17.835 -0.301 1.00 84.19 250 ARG A O 1
ATOM 1990 N N . PRO A 1 251 ? -15.754 15.634 -0.023 1.00 84.00 251 PRO A N 1
ATOM 1991 C CA . PRO A 1 251 ? -16.460 15.485 -1.291 1.00 84.00 251 PRO A CA 1
ATOM 1992 C C . PRO A 1 251 ? -17.822 16.184 -1.270 1.00 84.00 251 PRO A C 1
ATOM 1994 O O . PRO A 1 251 ? -18.543 16.096 -0.281 1.00 84.00 251 PRO A O 1
ATOM 1997 N N . ARG A 1 252 ? -18.222 16.798 -2.392 1.00 86.44 252 ARG A N 1
ATOM 1998 C CA . ARG A 1 252 ? -19.520 17.497 -2.516 1.00 86.44 252 ARG A CA 1
ATOM 1999 C C . ARG A 1 252 ? -20.731 16.609 -2.209 1.00 86.44 252 ARG A C 1
ATOM 2001 O O . ARG A 1 252 ? -21.714 17.099 -1.681 1.00 86.44 252 ARG A O 1
ATOM 2008 N N . TYR A 1 253 ? -20.645 15.314 -2.516 1.00 85.31 253 TYR A N 1
ATOM 2009 C CA . TYR A 1 253 ? -21.729 14.347 -2.302 1.00 85.31 253 TYR A CA 1
ATOM 2010 C C . TYR A 1 253 ? -21.888 13.894 -0.841 1.00 85.31 253 TYR A C 1
ATOM 2012 O O . TYR A 1 253 ? -22.685 13.001 -0.571 1.00 85.31 253 TYR A O 1
ATOM 2020 N N . MET A 1 254 ? -21.082 14.416 0.086 1.00 88.25 254 MET A N 1
ATOM 2021 C CA . MET A 1 254 ? -21.052 13.970 1.475 1.00 88.25 254 MET A CA 1
ATOM 2022 C C . MET A 1 254 ? -21.351 15.131 2.420 1.00 88.25 254 MET A C 1
ATOM 2024 O O . MET A 1 254 ? -20.763 16.211 2.287 1.00 88.25 254 MET A O 1
ATOM 2028 N N . SER A 1 255 ? -22.236 14.889 3.389 1.00 89.25 255 SER A N 1
ATOM 2029 C CA . SER A 1 255 ? -22.522 15.846 4.458 1.00 89.25 255 SER A CA 1
ATOM 2030 C C . SER A 1 255 ? -21.290 16.068 5.341 1.00 89.25 255 SER A C 1
ATOM 2032 O O . SER A 1 255 ? -20.365 15.250 5.375 1.00 89.25 255 SER A O 1
ATOM 2034 N N . ALA A 1 256 ? -21.265 17.201 6.048 1.00 87.56 256 ALA A N 1
ATOM 2035 C CA . ALA A 1 256 ? -20.197 17.519 6.995 1.00 87.56 256 ALA A CA 1
ATOM 2036 C C . ALA A 1 256 ? -20.053 16.428 8.060 1.00 87.56 256 ALA A C 1
ATOM 2038 O O . ALA A 1 256 ? -18.949 15.956 8.313 1.00 87.56 256 ALA A O 1
ATOM 2039 N N . GLU A 1 257 ? -21.183 16.000 8.609 1.00 90.31 257 GLU A N 1
ATOM 2040 C CA . GLU A 1 257 ? -21.266 14.989 9.652 1.00 90.31 257 GLU A CA 1
ATOM 2041 C C . GLU A 1 257 ? -20.778 13.621 9.166 1.00 90.31 257 GLU A C 1
ATOM 2043 O O . GLU A 1 257 ? -19.860 13.060 9.752 1.00 90.31 257 GLU A O 1
ATOM 2048 N N . ALA A 1 258 ? -21.286 13.119 8.032 1.00 89.69 258 ALA A N 1
ATOM 2049 C CA . ALA A 1 258 ? -20.858 11.829 7.485 1.00 89.69 258 ALA A CA 1
ATOM 2050 C C . ALA A 1 258 ? -19.355 11.804 7.161 1.00 89.69 258 ALA A C 1
ATOM 2052 O O . ALA A 1 258 ? -18.698 10.769 7.289 1.00 89.69 258 ALA A O 1
ATOM 2053 N N . TRP A 1 259 ? -18.800 12.950 6.758 1.00 90.88 259 TRP A N 1
ATOM 2054 C CA . TRP A 1 259 ? -17.365 13.101 6.567 1.00 90.88 259 TRP A CA 1
ATOM 2055 C C . TRP A 1 259 ? -16.603 13.010 7.885 1.00 90.88 259 TRP A C 1
ATOM 2057 O O . TRP A 1 259 ? -15.688 12.197 7.973 1.00 90.88 259 TRP A O 1
ATOM 2067 N N . GLN A 1 260 ? -16.991 13.772 8.911 1.00 90.75 260 GLN A N 1
ATOM 2068 C CA . GLN A 1 260 ? -16.330 13.713 10.219 1.00 90.75 260 GLN A CA 1
ATOM 2069 C C . GLN A 1 260 ? -16.422 12.323 10.845 1.00 90.75 260 GLN A C 1
ATOM 2071 O O . GLN A 1 260 ? -15.416 11.784 11.292 1.00 90.75 260 GLN A O 1
ATOM 2076 N N . ASN A 1 261 ? -17.588 11.695 10.754 1.00 92.50 261 ASN A N 1
ATOM 2077 C CA . ASN A 1 261 ? -17.835 10.327 11.186 1.00 92.50 261 ASN A CA 1
ATOM 2078 C C . ASN A 1 261 ? -16.902 9.319 10.501 1.00 92.50 261 ASN A C 1
ATOM 2080 O O . ASN A 1 261 ? -16.299 8.473 11.161 1.00 92.50 261 ASN A O 1
ATOM 2084 N N . LEU A 1 262 ? -16.715 9.436 9.182 1.00 93.38 262 LEU A N 1
ATOM 2085 C CA . LEU A 1 262 ? -15.754 8.615 8.445 1.00 93.38 262 LEU A CA 1
ATOM 2086 C C . LEU A 1 262 ? -14.315 8.842 8.932 1.00 93.38 262 LEU A C 1
ATOM 2088 O O . LEU A 1 262 ? -13.565 7.880 9.095 1.00 93.38 262 LEU A O 1
ATOM 2092 N N . LEU A 1 263 ? -13.910 10.098 9.133 1.00 92.50 263 LEU A N 1
ATOM 2093 C CA . LEU A 1 263 ? -12.554 10.424 9.576 1.00 92.50 263 LEU A CA 1
ATOM 2094 C C . LEU A 1 263 ? -12.287 9.921 11.000 1.00 92.50 263 LEU A C 1
ATOM 2096 O O . LEU A 1 263 ? -11.260 9.279 11.224 1.00 92.50 263 LEU A O 1
ATOM 2100 N N . ALA A 1 264 ? -13.223 10.147 11.923 1.00 93.25 264 ALA A N 1
ATOM 2101 C CA . ALA A 1 264 ? -13.165 9.673 13.302 1.00 93.25 264 ALA A CA 1
ATOM 2102 C C . ALA A 1 264 ? -13.074 8.144 13.352 1.00 93.25 264 ALA A C 1
ATOM 2104 O O . ALA A 1 264 ? -12.165 7.596 13.970 1.00 93.25 264 ALA A O 1
ATOM 2105 N N . PHE A 1 265 ? -13.925 7.447 12.593 1.00 95.69 265 PHE A N 1
ATOM 2106 C CA . PHE A 1 265 ? -13.885 5.989 12.506 1.00 95.69 265 PHE A CA 1
ATOM 2107 C C . PHE A 1 265 ? -12.535 5.472 11.992 1.00 95.69 265 PHE A C 1
ATOM 2109 O O . PHE A 1 265 ? -11.976 4.511 12.523 1.00 95.69 265 PHE A O 1
ATOM 2116 N N . LEU A 1 266 ? -11.978 6.090 10.945 1.00 94.81 266 LEU A N 1
ATOM 2117 C CA . LEU A 1 266 ? -10.676 5.690 10.407 1.00 94.81 266 LEU A CA 1
ATOM 2118 C C . LEU A 1 266 ? -9.525 5.994 11.370 1.00 94.81 266 LEU A C 1
ATOM 2120 O O . LEU A 1 266 ? -8.567 5.222 11.404 1.00 94.81 266 LEU A O 1
ATOM 2124 N N . GLY A 1 267 ? -9.611 7.081 12.139 1.00 94.12 267 GLY A N 1
ATOM 2125 C CA . GLY A 1 267 ? -8.668 7.401 13.212 1.00 94.12 267 GLY A CA 1
ATOM 2126 C C . GLY A 1 267 ? -8.744 6.412 14.377 1.00 94.12 267 GLY A C 1
ATOM 2127 O O . GLY A 1 267 ? -7.710 6.028 14.913 1.00 94.12 267 GLY A O 1
ATOM 2128 N N . ALA A 1 268 ? -9.943 5.926 14.697 1.00 96.19 268 ALA A N 1
ATOM 2129 C CA . ALA A 1 268 ? -10.180 4.980 15.785 1.00 96.19 268 ALA A CA 1
ATOM 2130 C C . ALA A 1 268 ? -9.828 3.522 15.438 1.00 96.19 268 ALA A C 1
ATOM 2132 O O . ALA A 1 268 ? -9.606 2.720 16.336 1.00 96.19 268 ALA A O 1
ATOM 2133 N N . THR A 1 269 ? -9.778 3.157 14.151 1.00 96.06 269 THR A N 1
ATOM 2134 C CA . THR A 1 269 ? -9.605 1.752 13.707 1.00 96.06 269 THR A CA 1
ATOM 2135 C C . THR A 1 269 ? -8.384 1.522 12.818 1.00 96.06 269 THR A C 1
ATOM 2137 O O . THR A 1 269 ? -7.938 0.394 12.605 1.00 96.06 269 THR A O 1
ATOM 2140 N N . GLY A 1 270 ? -7.860 2.578 12.198 1.00 94.69 270 GLY A N 1
ATOM 2141 C CA . GLY A 1 270 ? -6.703 2.514 11.318 1.00 94.69 270 GLY A CA 1
ATOM 2142 C C . GLY A 1 270 ? -6.844 1.560 10.129 1.00 94.69 270 GLY A C 1
ATOM 2143 O O . GLY A 1 270 ? -5.837 1.029 9.665 1.00 94.69 270 GLY A O 1
ATOM 2144 N N . LEU A 1 271 ? -8.044 1.293 9.609 1.00 95.25 271 LEU A N 1
ATOM 2145 C CA . LEU A 1 271 ? -8.263 0.344 8.505 1.00 95.25 271 LEU A CA 1
ATOM 2146 C C . LEU A 1 271 ? -7.529 0.711 7.204 1.00 95.25 271 LEU A C 1
ATOM 2148 O O . LEU A 1 271 ? -7.228 1.867 6.915 1.00 95.25 271 LEU A O 1
ATOM 2152 N N . ARG A 1 272 ? -7.241 -0.288 6.358 1.00 92.94 272 ARG A N 1
ATOM 2153 C CA . ARG A 1 272 ? -6.829 -0.049 4.963 1.00 92.94 272 ARG A CA 1
ATOM 2154 C C . ARG A 1 272 ? -8.044 0.320 4.120 1.00 92.94 272 ARG A C 1
ATOM 2156 O O . ARG A 1 272 ? -9.160 -0.089 4.400 1.00 92.94 272 ARG A O 1
ATOM 2163 N N . ARG A 1 273 ? -7.813 0.985 2.985 1.00 92.38 273 ARG A N 1
ATOM 2164 C CA . ARG A 1 273 ? -8.885 1.370 2.051 1.00 92.38 273 ARG A CA 1
ATOM 2165 C C . ARG A 1 273 ? -9.824 0.226 1.646 1.00 92.38 273 ARG A C 1
ATOM 2167 O O . ARG A 1 273 ? -11.027 0.436 1.570 1.00 92.38 273 ARG A O 1
ATOM 2174 N N . HIS A 1 274 ? -9.276 -0.944 1.319 1.00 91.25 274 HIS A N 1
ATOM 2175 C CA . HIS A 1 274 ? -10.097 -2.092 0.920 1.00 91.25 274 HIS A CA 1
ATOM 2176 C C . HIS A 1 274 ? -10.843 -2.700 2.111 1.00 91.25 274 HIS A C 1
ATOM 2178 O O . HIS A 1 274 ? -11.984 -3.103 1.939 1.00 91.25 274 HIS A O 1
ATOM 2184 N N . GLU A 1 275 ? -10.231 -2.693 3.298 1.00 94.62 275 GLU A N 1
ATOM 2185 C CA . GLU A 1 275 ? -10.855 -3.139 4.549 1.00 94.62 275 GLU A CA 1
ATOM 2186 C C . GLU A 1 275 ? -12.051 -2.231 4.884 1.00 94.62 275 GLU A C 1
ATOM 2188 O O . GLU A 1 275 ? -13.171 -2.711 4.979 1.00 94.62 275 GLU A O 1
ATOM 2193 N N . ALA A 1 276 ? -11.853 -0.908 4.917 1.00 94.69 276 ALA A N 1
ATOM 2194 C CA . ALA A 1 276 ? -12.919 0.062 5.191 1.00 94.69 276 ALA A CA 1
ATOM 2195 C C . ALA A 1 276 ? -14.067 0.018 4.165 1.00 94.69 276 ALA A C 1
ATOM 2197 O O . ALA A 1 276 ? -15.217 0.261 4.505 1.00 94.69 276 ALA A O 1
ATOM 2198 N N . ARG A 1 277 ? -13.767 -0.299 2.897 1.00 94.25 277 ARG A N 1
ATOM 2199 C CA . ARG A 1 277 ? -14.780 -0.445 1.836 1.00 94.25 277 ARG A CA 1
ATOM 2200 C C . ARG A 1 277 ? -15.622 -1.719 1.983 1.00 94.25 277 ARG A C 1
ATOM 2202 O O . ARG A 1 277 ? -16.753 -1.748 1.496 1.00 94.25 277 ARG A O 1
ATOM 2209 N N . ALA A 1 278 ? -15.042 -2.777 2.543 1.00 93.69 278 ALA A N 1
ATOM 2210 C CA . ALA A 1 278 ? -15.686 -4.077 2.696 1.00 93.69 278 ALA A CA 1
ATOM 2211 C C . ALA A 1 278 ? -16.361 -4.255 4.063 1.00 93.69 278 ALA A C 1
ATOM 2213 O O . ALA A 1 278 ? -17.197 -5.143 4.188 1.00 93.69 278 ALA A O 1
ATOM 2214 N N . LEU A 1 279 ? -16.010 -3.422 5.048 1.00 95.81 279 LEU A N 1
ATOM 2215 C CA . LEU A 1 279 ? -16.480 -3.533 6.424 1.00 95.81 279 LEU A CA 1
ATOM 2216 C C . LEU A 1 279 ? -18.009 -3.474 6.523 1.00 95.81 279 LEU A C 1
ATOM 2218 O O . LEU A 1 279 ? -18.641 -2.539 6.014 1.00 95.81 279 LEU A O 1
ATOM 2222 N N . ARG A 1 280 ? -18.574 -4.445 7.239 1.00 96.38 280 ARG A N 1
ATOM 2223 C CA . ARG A 1 280 ? -19.996 -4.512 7.580 1.00 96.38 280 ARG A CA 1
ATOM 2224 C C . ARG A 1 280 ? -20.244 -4.240 9.059 1.00 96.38 280 ARG A C 1
ATOM 2226 O O . ARG A 1 280 ? -19.345 -4.414 9.876 1.00 96.38 280 ARG A O 1
ATOM 2233 N N . VAL A 1 281 ? -21.463 -3.816 9.380 1.00 96.69 281 VAL A N 1
ATOM 2234 C CA . VAL A 1 281 ? -21.895 -3.477 10.744 1.00 96.69 281 VAL A CA 1
ATOM 2235 C C . VAL A 1 281 ? -21.703 -4.653 11.700 1.00 96.69 281 VAL A C 1
ATOM 2237 O O . VAL A 1 281 ? -21.105 -4.481 12.754 1.00 96.69 281 VAL A O 1
ATOM 2240 N N . GLY A 1 282 ? -22.098 -5.862 11.295 1.00 95.50 282 GLY A N 1
ATOM 2241 C CA . GLY A 1 282 ? -22.002 -7.067 12.126 1.00 95.50 282 GLY A CA 1
ATOM 2242 C C . GLY A 1 282 ? -20.574 -7.539 12.409 1.00 95.50 282 GLY A C 1
ATOM 2243 O O . GLY A 1 282 ? -20.397 -8.518 13.114 1.00 95.50 282 GLY A O 1
ATOM 2244 N N . GLN A 1 283 ? -19.557 -6.874 11.853 1.00 96.00 283 GLN A N 1
ATOM 2245 C CA . GLN A 1 283 ? -18.155 -7.138 12.180 1.00 96.00 283 GLN A CA 1
ATOM 2246 C C . GLN A 1 283 ? -17.651 -6.297 13.355 1.00 96.00 283 GLN A C 1
ATOM 2248 O O . GLN A 1 283 ? -16.503 -6.463 13.751 1.00 96.00 283 GLN A O 1
ATOM 2253 N N . ILE A 1 284 ? -18.436 -5.344 13.855 1.00 96.69 284 ILE A N 1
ATOM 2254 C CA . ILE A 1 284 ? -18.066 -4.518 15.003 1.00 96.69 284 ILE A CA 1
ATOM 2255 C C . ILE A 1 284 ? -18.697 -5.154 16.236 1.00 96.69 284 ILE A C 1
ATOM 2257 O O . ILE A 1 284 ? -19.917 -5.198 16.368 1.00 96.69 284 ILE A O 1
ATOM 2261 N N . GLU A 1 285 ? -17.848 -5.662 17.118 1.00 94.75 285 GLU A N 1
ATOM 2262 C CA . GLU A 1 285 ? -18.245 -6.485 18.254 1.00 94.75 285 GLU A CA 1
ATOM 2263 C C . GLU A 1 285 ? -17.736 -5.853 19.547 1.00 94.75 285 GLU A C 1
ATOM 2265 O O . GLU A 1 285 ? -16.581 -5.421 19.632 1.00 94.75 285 GLU A O 1
ATOM 2270 N N . ARG A 1 286 ? -18.595 -5.819 20.567 1.00 94.19 286 ARG A N 1
ATOM 2271 C CA . ARG A 1 286 ? -18.187 -5.492 21.931 1.00 94.19 286 ARG A CA 1
ATOM 2272 C C . ARG A 1 286 ? -17.713 -6.772 22.609 1.00 94.19 286 ARG A C 1
ATOM 2274 O O . ARG A 1 286 ? -18.437 -7.762 22.636 1.00 94.19 286 ARG A O 1
ATOM 2281 N N . GLN A 1 287 ? -16.490 -6.747 23.109 1.00 92.50 287 GLN A N 1
ATOM 2282 C CA . GLN A 1 287 ? -15.877 -7.848 23.833 1.00 92.50 287 GLN A CA 1
ATOM 2283 C C . GLN A 1 287 ? -16.388 -7.893 25.286 1.00 92.50 287 GLN A C 1
ATOM 2285 O O . GLN A 1 287 ? -16.886 -6.882 25.795 1.00 92.50 287 GLN A O 1
ATOM 2290 N N . PRO A 1 288 ? -16.278 -9.049 25.971 1.00 89.56 288 PRO A N 1
ATOM 2291 C CA . PRO A 1 288 ? -16.720 -9.198 27.362 1.00 89.56 288 PRO A CA 1
ATOM 2292 C C . PRO A 1 288 ? -16.016 -8.258 28.350 1.00 89.56 288 PRO A C 1
ATOM 2294 O O . PRO A 1 288 ? -16.598 -7.883 29.362 1.00 89.56 288 PRO A O 1
ATOM 2297 N N . ASP A 1 289 ? -14.785 -7.853 28.042 1.00 87.44 289 ASP A N 1
ATOM 2298 C CA . ASP A 1 289 ? -13.987 -6.885 28.806 1.00 87.44 289 ASP A CA 1
ATOM 2299 C C . ASP A 1 289 ? -14.430 -5.421 28.597 1.00 87.44 289 ASP A C 1
ATOM 2301 O O . ASP A 1 289 ? -13.880 -4.501 29.197 1.00 87.44 289 ASP A O 1
ATOM 2305 N N . GLY A 1 290 ? -15.446 -5.195 27.760 1.00 86.25 290 GLY A N 1
ATOM 2306 C CA . GLY A 1 290 ? -16.009 -3.884 27.464 1.00 86.25 290 GLY A CA 1
ATOM 2307 C C . GLY A 1 290 ? -15.379 -3.181 26.262 1.00 86.25 290 GLY A C 1
ATOM 2308 O O . GLY A 1 290 ? -15.993 -2.227 25.771 1.00 86.25 290 GLY A O 1
ATOM 2309 N N . HIS A 1 291 ? -14.242 -3.659 25.745 1.00 91.88 291 HIS A N 1
ATOM 2310 C CA . HIS A 1 291 ? -13.580 -3.080 24.576 1.00 91.88 291 HIS A CA 1
ATOM 2311 C C . HIS A 1 291 ? -14.332 -3.392 23.279 1.00 91.88 291 HIS A C 1
ATOM 2313 O O . HIS A 1 291 ? -15.057 -4.379 23.168 1.00 91.88 291 HIS A O 1
ATOM 2319 N N . VAL A 1 292 ? -14.157 -2.554 22.255 1.00 96.00 292 VAL A N 1
ATOM 2320 C CA . VAL A 1 292 ? -14.752 -2.783 20.929 1.00 96.00 292 VAL A CA 1
ATOM 2321 C C . VAL A 1 292 ? -13.676 -3.220 19.948 1.00 96.00 292 VAL A C 1
ATOM 2323 O O . VAL A 1 292 ? -12.586 -2.650 19.887 1.00 96.00 292 VAL A O 1
ATOM 2326 N N . VAL A 1 293 ? -13.991 -4.225 19.137 1.00 96.62 293 VAL A N 1
ATOM 2327 C CA . VAL A 1 293 ? -13.101 -4.732 18.092 1.00 96.62 293 VAL A CA 1
ATOM 2328 C C . VAL A 1 293 ? -13.834 -4.845 16.765 1.00 96.62 293 VAL A C 1
ATOM 2330 O O . VAL A 1 293 ? -15.045 -5.036 16.702 1.00 96.62 293 VAL A O 1
ATOM 2333 N N . LEU A 1 294 ? -13.076 -4.763 15.675 1.00 96.06 294 LEU A N 1
ATOM 2334 C CA . LEU A 1 294 ? -13.542 -5.170 14.358 1.00 96.06 294 LEU A CA 1
ATOM 2335 C C . LEU A 1 294 ? -13.064 -6.601 14.117 1.00 96.06 294 LEU A C 1
ATOM 2337 O O . LEU A 1 294 ? -11.866 -6.840 13.916 1.00 96.06 294 LEU A O 1
ATOM 2341 N N . ALA A 1 295 ? -13.995 -7.543 14.137 1.00 91.56 295 ALA A N 1
ATOM 2342 C CA . ALA A 1 295 ? -13.756 -8.954 13.914 1.00 91.56 295 ALA A CA 1
ATOM 2343 C C . ALA A 1 295 ? -13.663 -9.292 12.419 1.00 91.56 295 ALA A C 1
ATOM 2345 O O . ALA A 1 295 ? -14.228 -8.631 11.543 1.00 91.56 295 ALA A O 1
ATOM 2346 N N . HIS A 1 296 ? -12.921 -10.357 12.111 1.00 88.12 296 HIS A N 1
ATOM 2347 C CA . HIS A 1 296 ? -12.850 -10.932 10.764 1.00 88.12 296 HIS A CA 1
ATOM 2348 C C . HIS A 1 296 ? -12.460 -9.930 9.652 1.00 88.12 296 HIS A C 1
ATOM 2350 O O . HIS A 1 296 ? -12.934 -10.005 8.517 1.00 88.12 296 HIS A O 1
ATOM 2356 N N . VAL A 1 297 ? -11.565 -8.977 9.940 1.00 90.75 297 VAL A N 1
ATOM 2357 C CA . VAL A 1 297 ? -11.126 -7.998 8.936 1.00 90.75 297 VAL A CA 1
ATOM 2358 C C . VAL A 1 297 ? -10.194 -8.669 7.929 1.00 90.75 297 VAL A C 1
ATOM 2360 O O . VAL A 1 297 ? -9.070 -9.059 8.257 1.00 90.75 297 VAL A O 1
ATOM 2363 N N . HIS A 1 298 ? -10.632 -8.748 6.673 1.00 85.94 298 HIS A N 1
ATOM 2364 C CA . HIS A 1 298 ? -9.835 -9.279 5.568 1.00 85.94 298 HIS A CA 1
ATOM 2365 C C . HIS A 1 298 ? -8.727 -8.304 5.155 1.00 85.94 298 HIS A C 1
ATOM 2367 O O . HIS A 1 298 ? -8.938 -7.352 4.401 1.00 85.94 298 HIS A O 1
ATOM 2373 N N . GLY A 1 299 ? -7.519 -8.562 5.640 1.00 81.50 299 GLY A N 1
ATOM 2374 C CA . GLY A 1 299 ? -6.318 -7.831 5.282 1.00 81.50 299 GLY A CA 1
ATOM 2375 C C . GLY A 1 299 ? -5.681 -8.282 3.965 1.00 81.50 299 GLY A C 1
ATOM 2376 O O . GLY A 1 299 ? -6.120 -9.193 3.256 1.00 81.50 299 GLY A O 1
ATOM 2377 N N . LYS A 1 300 ? -4.555 -7.639 3.640 1.00 76.38 300 LYS A N 1
ATOM 2378 C CA . LYS A 1 300 ? -3.787 -7.926 2.423 1.00 76.38 300 LYS A CA 1
ATOM 2379 C C . LYS A 1 300 ? -3.336 -9.392 2.380 1.00 76.38 300 LYS A C 1
ATOM 2381 O O . LYS A 1 300 ? -2.683 -9.875 3.302 1.00 76.38 300 LYS A O 1
ATOM 2386 N N . GLY A 1 301 ? -3.593 -10.049 1.249 1.00 73.88 301 GLY A N 1
ATOM 2387 C CA . GLY A 1 301 ? -3.224 -11.449 1.027 1.00 73.88 301 GLY A CA 1
ATOM 2388 C C . GLY A 1 301 ? -4.184 -12.451 1.670 1.00 73.88 301 GLY A C 1
ATOM 2389 O O . GLY A 1 301 ? -3.765 -13.574 1.919 1.00 73.88 301 GLY A O 1
ATOM 2390 N N . GLY A 1 302 ? -5.423 -12.040 1.969 1.00 74.94 302 GLY A N 1
ATOM 2391 C CA . GLY A 1 302 ? -6.468 -12.914 2.514 1.00 74.94 302 GLY A CA 1
ATOM 2392 C C . GLY A 1 302 ? -6.355 -13.176 4.015 1.00 74.94 302 GLY A C 1
ATOM 2393 O O . GLY A 1 302 ? -7.095 -13.989 4.551 1.00 74.94 302 GLY A O 1
ATOM 2394 N N . LYS A 1 303 ? -5.436 -12.497 4.709 1.00 80.62 303 LYS A N 1
ATOM 2395 C CA . LYS A 1 303 ? -5.217 -12.694 6.143 1.00 80.62 303 LYS A CA 1
ATOM 2396 C C . LYS A 1 303 ? -6.322 -12.039 6.953 1.00 80.62 303 LYS A C 1
ATOM 2398 O O . LYS A 1 303 ? -6.508 -10.829 6.844 1.00 80.62 303 LYS A O 1
ATOM 2403 N N . LEU A 1 304 ? -6.979 -12.819 7.797 1.00 87.81 304 LEU A N 1
ATOM 2404 C CA . LEU A 1 304 ? -7.889 -12.299 8.805 1.00 87.81 304 LEU A CA 1
ATOM 2405 C C . LEU A 1 304 ? -7.107 -11.691 9.966 1.00 87.81 304 LEU A C 1
ATOM 2407 O O . LEU A 1 304 ? -6.005 -12.132 10.302 1.00 87.81 304 LEU A O 1
ATOM 2411 N N . ARG A 1 305 ? -7.682 -10.651 10.558 1.00 90.12 305 ARG A N 1
ATOM 2412 C CA . ARG A 1 305 ? -7.212 -10.056 11.805 1.00 90.12 305 ARG A CA 1
ATOM 2413 C C . ARG A 1 305 ? -8.388 -9.454 12.556 1.00 90.12 305 ARG A C 1
ATOM 2415 O O . ARG A 1 305 ? -9.337 -8.984 11.930 1.00 90.12 305 ARG A O 1
ATOM 2422 N N . GLN A 1 306 ? -8.261 -9.412 13.870 1.00 91.88 306 GLN A N 1
ATOM 2423 C CA . GLN A 1 306 ? -9.049 -8.518 14.701 1.00 91.88 306 GLN A CA 1
ATOM 2424 C C . GLN A 1 306 ? -8.337 -7.167 14.785 1.00 91.88 306 GLN A C 1
ATOM 2426 O O . GLN A 1 306 ? -7.102 -7.098 14.760 1.00 91.88 306 GLN A O 1
ATOM 2431 N N . VAL A 1 307 ? -9.113 -6.090 14.811 1.00 95.12 307 VAL A N 1
ATOM 2432 C CA . VAL A 1 307 ? -8.592 -4.727 14.934 1.00 95.12 307 VAL A CA 1
ATOM 2433 C C . VAL A 1 307 ? -9.218 -4.095 16.173 1.00 95.12 307 VAL A C 1
ATOM 2435 O O . VAL A 1 307 ? -10.430 -3.892 16.159 1.00 95.12 307 VAL A O 1
ATOM 2438 N N . PRO A 1 308 ? -8.438 -3.794 17.226 1.00 96.12 308 PRO A N 1
ATOM 2439 C CA . PRO A 1 308 ? -8.976 -3.110 18.393 1.00 96.12 308 PRO A CA 1
ATOM 2440 C C . PRO A 1 308 ? -9.360 -1.677 18.029 1.00 96.12 308 PRO A C 1
ATOM 2442 O O . PRO A 1 308 ? -8.633 -1.006 17.288 1.00 96.12 308 PRO A O 1
ATOM 2445 N N . VAL A 1 309 ? -10.498 -1.208 18.530 1.00 97.12 309 VAL A N 1
ATOM 2446 C CA . VAL A 1 309 ? -10.823 0.218 18.510 1.00 97.12 309 VAL A CA 1
ATOM 2447 C C . VAL A 1 309 ? -9.912 0.923 19.513 1.00 97.12 309 VAL A C 1
ATOM 2449 O O . VAL A 1 309 ? -9.549 0.356 20.540 1.00 97.12 309 VAL A O 1
ATOM 2452 N N . LEU A 1 310 ? -9.465 2.130 19.169 1.00 96.25 310 LEU A N 1
ATOM 2453 C CA . LEU A 1 310 ? -8.667 2.949 20.073 1.00 96.25 310 LEU A CA 1
ATOM 2454 C C . LEU A 1 310 ? -9.459 3.213 21.371 1.00 96.25 310 LEU A C 1
ATOM 2456 O O . LEU A 1 310 ? -10.644 3.541 21.257 1.00 96.25 310 LEU A O 1
ATOM 2460 N N . PRO A 1 311 ? -8.829 3.123 22.558 1.00 92.19 311 PRO A N 1
ATOM 2461 C CA . PRO A 1 311 ? -9.492 3.464 23.812 1.00 92.19 311 PRO A CA 1
ATOM 2462 C C . PRO A 1 311 ? -10.137 4.851 23.760 1.00 92.19 311 PRO A C 1
ATOM 2464 O O . PRO A 1 311 ? -9.617 5.756 23.102 1.00 92.19 311 PRO A O 1
ATOM 2467 N N . GLU A 1 312 ? -11.273 4.997 24.437 1.00 92.00 312 GLU A N 1
ATOM 2468 C CA . GLU A 1 312 ? -12.112 6.206 24.500 1.00 92.00 312 GLU A CA 1
ATOM 2469 C C . GLU A 1 312 ? -12.839 6.558 23.188 1.00 92.00 312 GLU A C 1
ATOM 2471 O O . GLU A 1 312 ? -13.634 7.499 23.144 1.00 92.00 312 GLU A O 1
ATOM 2476 N N . GLN A 1 313 ? -12.616 5.806 22.106 1.00 94.94 313 GLN A N 1
ATOM 2477 C CA . GLN A 1 313 ? -13.283 6.007 20.814 1.00 94.94 313 GLN A CA 1
ATOM 2478 C C . GLN A 1 313 ? -14.372 4.960 20.532 1.00 94.94 313 GLN A C 1
ATOM 2480 O O . GLN A 1 313 ? -15.038 5.025 19.494 1.00 94.94 313 GLN A O 1
ATOM 2485 N N . GLU A 1 314 ? -14.594 4.012 21.444 1.00 94.62 314 GLU A N 1
ATOM 2486 C CA . GLU A 1 314 ? -15.576 2.935 21.314 1.00 94.62 314 GLU A CA 1
ATOM 2487 C C . GLU A 1 314 ? -16.992 3.476 21.115 1.00 94.62 314 GLU A C 1
ATOM 2489 O O . GLU A 1 314 ? -17.680 3.079 20.176 1.00 94.62 314 GLU A O 1
ATOM 2494 N N . THR A 1 315 ? -17.409 4.439 21.939 1.00 92.50 315 THR A N 1
ATOM 2495 C CA . THR A 1 315 ? -18.742 5.054 21.856 1.00 92.50 315 THR A CA 1
ATOM 2496 C C . THR A 1 315 ? -18.969 5.726 20.501 1.00 92.50 315 THR A C 1
ATOM 2498 O O . THR A 1 315 ? -20.042 5.588 19.914 1.00 92.50 315 THR A O 1
ATOM 2501 N N . THR A 1 316 ? -17.953 6.405 19.962 1.00 91.25 316 THR A N 1
ATOM 2502 C CA . THR A 1 316 ? -18.008 7.032 18.631 1.00 91.25 316 THR A CA 1
ATOM 2503 C C . THR A 1 316 ? -18.219 5.988 17.536 1.00 91.25 316 THR A C 1
ATOM 2505 O O . THR A 1 316 ? -19.022 6.192 16.627 1.00 91.25 316 THR A O 1
ATOM 2508 N N . VAL A 1 317 ? -17.527 4.850 17.627 1.00 94.56 317 VAL A N 1
ATOM 2509 C CA . VAL A 1 317 ? -17.658 3.743 16.671 1.00 94.56 317 VAL A CA 1
ATOM 2510 C C . VAL A 1 317 ? -19.024 3.062 16.776 1.00 94.56 317 VAL A C 1
ATOM 2512 O O . VAL A 1 317 ? -19.635 2.784 15.745 1.00 94.56 317 VAL A O 1
ATOM 2515 N N . LEU A 1 318 ? -19.524 2.825 17.990 1.00 94.31 318 LEU A N 1
ATOM 2516 C CA . LEU A 1 318 ? -20.809 2.158 18.217 1.00 94.31 318 LEU A CA 1
ATOM 2517 C C . LEU A 1 318 ? -22.001 3.018 17.777 1.00 94.31 318 LEU A C 1
ATOM 2519 O O . LEU A 1 318 ? -22.904 2.508 17.117 1.00 94.31 318 LEU A O 1
ATOM 2523 N N . ARG A 1 319 ? -21.976 4.333 18.033 1.00 93.56 319 ARG A N 1
ATOM 2524 C CA . ARG A 1 319 ? -23.025 5.261 17.564 1.00 93.56 319 ARG A CA 1
ATOM 2525 C C . ARG A 1 319 ? -23.199 5.244 16.045 1.00 93.56 319 ARG A C 1
ATOM 2527 O O . ARG A 1 319 ? -24.301 5.417 15.544 1.00 93.56 319 ARG A O 1
ATOM 2534 N N . LEU A 1 320 ? -22.127 4.994 15.289 1.00 91.38 320 LEU A N 1
ATOM 2535 C CA . LEU A 1 320 ? -22.179 4.946 13.820 1.00 91.38 320 LEU A CA 1
ATOM 2536 C C . LEU A 1 320 ? -22.937 3.747 13.251 1.00 91.38 320 LEU A C 1
ATOM 2538 O O . LEU A 1 320 ? -23.260 3.724 12.055 1.00 91.38 320 LEU A O 1
ATOM 2542 N N . ILE A 1 321 ? -23.165 2.735 14.080 1.00 93.69 321 ILE A N 1
ATOM 2543 C CA . ILE A 1 321 ? -23.810 1.490 13.682 1.00 93.69 321 ILE A CA 1
ATOM 2544 C C . ILE A 1 321 ? -25.120 1.220 14.417 1.00 93.69 321 ILE A C 1
ATOM 2546 O O . ILE A 1 321 ? -25.787 0.231 14.124 1.00 93.69 321 ILE A O 1
ATOM 2550 N N . GLU A 1 322 ? -25.496 2.094 15.344 1.00 93.75 322 GLU A N 1
ATOM 2551 C CA . GLU A 1 322 ? -26.704 1.960 16.144 1.00 93.75 322 GLU A CA 1
ATOM 2552 C C . GLU A 1 322 ? -27.957 1.886 15.256 1.00 93.75 322 GLU A C 1
ATOM 2554 O O . GLU A 1 322 ? -28.118 2.652 14.306 1.00 93.75 322 GLU A O 1
ATOM 2559 N N . GLY A 1 323 ? -28.822 0.902 15.523 1.00 92.50 323 GLY A N 1
ATOM 2560 C CA . GLY A 1 323 ? -30.051 0.666 14.756 1.00 92.50 323 GLY A CA 1
ATOM 2561 C C . GLY A 1 323 ? -29.860 0.108 13.337 1.00 92.50 323 GLY A C 1
ATOM 2562 O O . GLY A 1 323 ? -30.844 -0.057 12.616 1.00 92.50 323 GLY A O 1
ATOM 2563 N N . ARG A 1 324 ? -28.627 -0.202 12.912 1.00 95.25 324 ARG A N 1
ATOM 2564 C CA . ARG A 1 324 ? -28.328 -0.702 11.558 1.00 95.25 324 ARG A CA 1
ATOM 2565 C C . ARG A 1 324 ? -28.241 -2.222 11.513 1.00 95.25 324 ARG A C 1
ATOM 2567 O O . ARG A 1 324 ? -27.802 -2.869 12.461 1.00 95.25 324 ARG A O 1
ATOM 2574 N N . ARG A 1 325 ? -28.617 -2.817 10.379 1.00 95.31 325 ARG A N 1
ATOM 2575 C CA . ARG A 1 325 ? -28.562 -4.275 10.193 1.00 95.31 325 ARG A CA 1
ATOM 2576 C C . ARG A 1 325 ? -27.120 -4.738 10.009 1.00 95.31 325 ARG A C 1
ATOM 2578 O O . ARG A 1 325 ? -26.341 -4.101 9.301 1.00 95.31 325 ARG A O 1
ATOM 2585 N N . GLY A 1 326 ? -26.785 -5.904 10.564 1.00 93.81 326 GLY A N 1
ATOM 2586 C CA . GLY A 1 326 ? -25.423 -6.453 10.539 1.00 93.81 326 GLY A CA 1
ATOM 2587 C C . GLY A 1 326 ? -24.822 -6.620 9.136 1.00 93.81 326 GLY A C 1
ATOM 2588 O O . GLY A 1 326 ? -23.616 -6.461 8.950 1.00 93.81 326 GLY A O 1
ATOM 2589 N N . GLU A 1 327 ? -25.652 -6.880 8.127 1.00 94.31 327 GLU A N 1
ATOM 2590 C CA . GLU A 1 327 ? -25.217 -7.045 6.739 1.00 94.31 327 GLU A CA 1
ATOM 2591 C C . GLU A 1 327 ? -24.855 -5.725 6.052 1.00 94.31 327 GLU A C 1
ATOM 2593 O O . GLU A 1 327 ? -24.169 -5.728 5.027 1.00 94.31 327 GLU A O 1
ATOM 2598 N N . GLU A 1 328 ? -25.283 -4.580 6.575 1.00 96.12 328 GLU A N 1
ATOM 2599 C CA . GLU A 1 328 ? -25.023 -3.298 5.936 1.00 96.12 328 GLU A CA 1
ATOM 2600 C C . GLU A 1 328 ? -23.535 -2.953 5.939 1.00 96.12 328 GLU A C 1
ATOM 2602 O O . GLU A 1 328 ? -22.804 -3.209 6.896 1.00 96.12 328 GLU A O 1
ATOM 2607 N N . LYS A 1 329 ? -23.074 -2.296 4.870 1.00 95.62 329 LYS A N 1
ATOM 2608 C CA . LYS A 1 329 ? -21.735 -1.700 4.862 1.00 95.62 329 LYS A CA 1
ATOM 2609 C C . LYS A 1 329 ? -21.703 -0.516 5.806 1.00 95.62 329 LYS A C 1
ATOM 2611 O O . LYS A 1 329 ? -22.524 0.386 5.656 1.00 95.62 329 LYS A O 1
ATOM 2616 N N . VAL A 1 330 ? -20.690 -0.438 6.667 1.00 95.00 330 VAL A N 1
ATOM 2617 C CA . VAL A 1 330 ? -20.500 0.734 7.538 1.00 95.00 330 VAL A CA 1
ATOM 2618 C C . VAL A 1 330 ? -20.405 2.004 6.689 1.00 95.00 330 VAL A C 1
ATOM 2620 O O . VAL A 1 330 ? -21.109 2.974 6.959 1.00 95.00 330 VAL A O 1
ATOM 2623 N N . PHE A 1 331 ? -19.639 1.944 5.590 1.00 93.50 331 PHE A N 1
ATOM 2624 C CA . PHE A 1 331 ? -19.505 3.029 4.617 1.00 93.50 331 PHE A CA 1
ATOM 2625 C C . PHE A 1 331 ? -19.941 2.590 3.211 1.00 93.50 331 PHE A C 1
ATOM 2627 O O . PHE A 1 331 ? -19.196 1.877 2.530 1.00 93.50 331 PHE A O 1
ATOM 2634 N N . PRO A 1 332 ? -21.098 3.065 2.711 1.00 89.75 332 PRO A N 1
ATOM 2635 C CA . PRO A 1 332 ? -21.550 2.765 1.352 1.00 89.75 332 PRO A CA 1
ATOM 2636 C C . PRO A 1 332 ? -20.576 3.264 0.277 1.00 89.75 332 PRO A C 1
ATOM 2638 O O . PRO A 1 332 ? -20.323 2.582 -0.720 1.00 89.75 332 PRO A O 1
ATOM 2641 N N . ARG A 1 333 ? -19.987 4.450 0.490 1.00 89.25 333 ARG A N 1
ATOM 2642 C CA . ARG A 1 333 ? -19.067 5.089 -0.455 1.00 89.25 333 ARG A CA 1
ATOM 2643 C C . ARG A 1 333 ? -17.849 5.656 0.256 1.00 89.25 333 ARG A C 1
ATOM 2645 O O . ARG A 1 333 ? -17.961 6.469 1.164 1.00 89.25 333 ARG A O 1
ATOM 2652 N N . LEU A 1 334 ? -16.671 5.291 -0.246 1.00 91.25 334 LEU A N 1
ATOM 2653 C CA . LEU A 1 334 ? -15.391 5.774 0.264 1.00 91.25 334 LEU A CA 1
ATOM 2654 C C . LEU A 1 334 ? -14.747 6.746 -0.741 1.00 91.25 334 LEU A C 1
ATOM 2656 O O . LEU A 1 334 ? -14.602 6.376 -1.914 1.00 91.25 334 LEU A O 1
ATOM 2660 N N . PRO A 1 335 ? -14.323 7.954 -0.332 1.00 89.81 335 PRO A N 1
ATOM 2661 C CA . PRO A 1 335 ? -13.748 8.922 -1.264 1.00 89.81 335 PRO A CA 1
ATOM 2662 C C . PRO A 1 335 ? -12.444 8.445 -1.909 1.00 89.81 335 PRO A C 1
ATOM 2664 O O . PRO A 1 335 ? -11.542 7.923 -1.250 1.00 89.81 335 PRO A O 1
ATOM 2667 N N . LYS A 1 336 ? -12.322 8.658 -3.226 1.00 85.44 336 LYS A N 1
ATOM 2668 C CA . LYS A 1 336 ? -11.179 8.191 -4.032 1.00 85.44 336 LYS A CA 1
ATOM 2669 C C . LYS A 1 336 ? -9.852 8.825 -3.605 1.00 85.44 336 LYS A C 1
ATOM 2671 O O . LYS A 1 336 ? -8.828 8.146 -3.640 1.00 85.44 336 LYS A O 1
ATOM 2676 N N . HIS A 1 337 ? -9.854 10.077 -3.168 1.00 83.06 337 HIS A N 1
ATOM 2677 C CA . HIS A 1 337 ? -8.627 10.808 -2.830 1.00 83.06 337 HIS A CA 1
ATOM 2678 C C . HIS A 1 337 ? -8.372 10.915 -1.319 1.00 83.06 337 HIS A C 1
ATOM 2680 O O . HIS A 1 337 ? -7.389 11.521 -0.920 1.00 83.06 337 HIS A O 1
ATOM 2686 N N . LEU A 1 338 ? -9.195 10.270 -0.478 1.00 87.69 338 LEU A N 1
ATOM 2687 C CA . LEU A 1 338 ? -8.991 10.255 0.973 1.00 87.69 338 LEU A CA 1
ATOM 2688 C C . LEU A 1 338 ? -7.683 9.548 1.342 1.00 87.69 338 LEU A C 1
ATOM 2690 O O . LEU A 1 338 ? -7.499 8.361 1.036 1.00 87.69 338 LEU A O 1
ATOM 2694 N N . ASP A 1 339 ? -6.808 10.247 2.056 1.00 88.88 339 ASP A N 1
ATOM 2695 C CA . ASP A 1 339 ? -5.559 9.680 2.542 1.00 88.88 339 ASP A CA 1
ATOM 2696 C C . ASP A 1 339 ? -5.745 8.816 3.798 1.00 88.88 339 ASP A C 1
ATOM 2698 O O . ASP A 1 339 ? -5.406 9.177 4.921 1.00 88.88 339 ASP A O 1
ATOM 2702 N N . ILE A 1 340 ? -6.266 7.610 3.591 1.00 90.88 340 ILE A N 1
ATOM 2703 C CA . ILE A 1 340 ? -6.491 6.614 4.651 1.00 90.88 340 ILE A CA 1
ATOM 2704 C C . ILE A 1 340 ? -5.186 6.209 5.347 1.00 90.88 340 ILE A C 1
ATOM 2706 O O . ILE A 1 340 ? -5.195 5.797 6.504 1.00 90.88 340 ILE A O 1
ATOM 2710 N N . HIS A 1 341 ? -4.045 6.316 4.662 1.00 89.88 341 HIS A N 1
ATOM 2711 C CA . HIS A 1 341 ? -2.769 5.931 5.253 1.00 89.88 341 HIS A CA 1
ATOM 2712 C C . HIS A 1 341 ? -2.301 6.903 6.340 1.00 89.88 341 HIS A C 1
ATOM 2714 O O . HIS A 1 341 ? -1.599 6.460 7.248 1.00 89.88 341 HIS A O 1
ATOM 2720 N N . ALA A 1 342 ? -2.719 8.171 6.287 1.00 89.69 342 ALA A N 1
ATOM 2721 C CA . ALA A 1 342 ? -2.480 9.130 7.359 1.00 89.69 342 ALA A CA 1
ATOM 2722 C C . ALA A 1 342 ? -3.251 8.746 8.636 1.00 89.69 342 ALA A C 1
ATOM 2724 O O . ALA A 1 342 ? -2.622 8.581 9.678 1.00 89.69 342 ALA A O 1
ATOM 2725 N N . TYR A 1 343 ? -4.557 8.465 8.544 1.00 91.38 343 TYR A N 1
ATOM 2726 C CA . TYR A 1 343 ? -5.367 8.004 9.690 1.00 91.38 343 TYR A CA 1
ATOM 2727 C C . TYR A 1 343 ? -4.892 6.666 10.245 1.00 91.38 343 TYR A C 1
ATOM 2729 O O . TYR A 1 343 ? -4.775 6.482 11.450 1.00 91.38 343 TYR A O 1
ATOM 2737 N N . ARG A 1 344 ? -4.506 5.741 9.362 1.00 93.62 344 ARG A N 1
ATOM 2738 C CA . ARG A 1 344 ? -3.889 4.481 9.776 1.00 93.62 344 ARG A CA 1
ATOM 2739 C C . ARG A 1 344 ? -2.593 4.681 10.564 1.00 93.62 344 ARG A C 1
ATOM 2741 O O . ARG A 1 344 ? -2.270 3.843 11.402 1.00 93.62 344 ARG A O 1
ATOM 2748 N N . ARG A 1 345 ? -1.825 5.737 10.279 1.00 91.94 345 ARG A N 1
ATOM 2749 C CA . ARG A 1 345 ? -0.641 6.087 11.070 1.00 91.94 345 ARG A CA 1
ATOM 2750 C C . ARG A 1 345 ? -1.027 6.712 12.404 1.00 91.94 345 ARG A C 1
ATOM 2752 O O . ARG A 1 345 ? -0.483 6.271 13.406 1.00 91.94 345 ARG A O 1
ATOM 2759 N N . GLN A 1 346 ? -1.956 7.667 12.408 1.00 92.25 346 GLN A N 1
ATOM 2760 C CA . GLN A 1 346 ? -2.456 8.292 13.637 1.00 92.25 346 GLN A CA 1
ATOM 2761 C C . GLN A 1 346 ? -2.969 7.237 14.619 1.00 92.25 346 GLN A C 1
ATOM 2763 O O . GLN A 1 346 ? -2.521 7.202 15.755 1.00 92.25 346 GLN A O 1
ATOM 2768 N N . TYR A 1 347 ? -3.791 6.302 14.138 1.00 95.69 347 TYR A N 1
ATOM 2769 C CA . TYR A 1 347 ? -4.239 5.146 14.910 1.00 95.69 347 TYR A CA 1
ATOM 2770 C C . TYR A 1 347 ? -3.070 4.353 15.508 1.00 95.69 347 TYR A C 1
ATOM 2772 O O . TYR A 1 347 ? -3.064 4.040 16.689 1.00 95.69 347 TYR A O 1
ATOM 2780 N N . ALA A 1 348 ? -2.053 4.034 14.700 1.00 95.38 348 ALA A N 1
ATOM 2781 C CA . ALA A 1 348 ? -0.907 3.252 15.158 1.00 95.38 348 ALA A CA 1
ATOM 2782 C C . ALA A 1 348 ? -0.093 3.967 16.244 1.00 95.38 348 ALA A C 1
ATOM 2784 O O . ALA A 1 348 ? 0.389 3.322 17.170 1.00 95.38 348 ALA A O 1
ATOM 2785 N N . GLN A 1 349 ? 0.078 5.281 16.095 1.00 94.44 349 GLN A N 1
ATOM 2786 C CA . GLN A 1 349 ? 0.769 6.139 17.052 1.00 94.44 349 GLN A CA 1
ATOM 2787 C C . GLN A 1 349 ? -0.023 6.238 18.360 1.00 94.44 349 GLN A C 1
ATOM 2789 O O . GLN A 1 349 ? 0.532 5.951 19.415 1.00 94.44 349 GLN A O 1
ATOM 2794 N N . ALA A 1 350 ? -1.320 6.541 18.275 1.00 95.31 350 ALA A N 1
ATOM 2795 C CA . ALA A 1 350 ? -2.196 6.661 19.434 1.00 95.31 350 ALA A CA 1
ATOM 2796 C C . ALA A 1 350 ? -2.321 5.335 20.196 1.00 95.31 350 ALA A C 1
ATOM 2798 O O . ALA A 1 350 ? -2.182 5.317 21.412 1.00 95.31 350 ALA A O 1
ATOM 2799 N N . LEU A 1 351 ? -2.482 4.214 19.483 1.00 96.44 351 LEU A N 1
ATOM 2800 C CA . LEU A 1 351 ? -2.543 2.888 20.099 1.00 96.44 351 LEU A CA 1
ATOM 2801 C C . LEU A 1 351 ? -1.220 2.517 20.784 1.00 96.44 351 LEU A C 1
ATOM 2803 O O . LEU A 1 351 ? -1.219 1.929 21.857 1.00 96.44 351 LEU A O 1
ATOM 2807 N N . TYR A 1 352 ? -0.075 2.855 20.186 1.00 96.06 352 TYR A N 1
ATOM 2808 C CA . TYR A 1 352 ? 1.212 2.636 20.848 1.00 96.06 352 TYR A CA 1
ATOM 2809 C C . TYR A 1 352 ? 1.325 3.452 22.139 1.00 96.06 352 TYR A C 1
ATOM 2811 O O . TYR A 1 352 ? 1.763 2.927 23.161 1.00 96.06 352 TYR A O 1
ATOM 2819 N N . GLN A 1 353 ? 0.936 4.726 22.095 1.00 95.19 353 GLN A N 1
ATOM 2820 C CA . GLN A 1 353 ? 0.990 5.614 23.254 1.00 95.19 353 GLN A CA 1
ATOM 2821 C C . GLN A 1 353 ? 0.044 5.147 24.363 1.00 95.19 353 GLN A C 1
ATOM 2823 O O . GLN A 1 353 ? 0.463 5.112 25.514 1.00 95.19 353 GLN A O 1
ATOM 2828 N N . SER A 1 354 ? -1.175 4.715 24.026 1.00 95.12 354 SER A N 1
ATOM 2829 C CA . SER A 1 354 ? -2.137 4.211 25.013 1.00 95.12 354 SER A CA 1
ATOM 2830 C C . SER A 1 354 ? -1.671 2.918 25.683 1.00 95.12 354 SER A C 1
ATOM 2832 O O . SER A 1 354 ? -1.951 2.706 26.853 1.00 95.12 354 SER A O 1
ATOM 2834 N N . LEU A 1 355 ? -0.963 2.051 24.950 1.00 94.69 355 LEU A N 1
ATOM 2835 C CA . LEU A 1 355 ? -0.463 0.780 25.481 1.00 94.69 355 LEU A CA 1
ATOM 2836 C C . LEU A 1 355 ? 0.823 0.939 26.297 1.00 94.69 355 LEU A C 1
ATOM 2838 O O . LEU A 1 355 ? 0.979 0.282 27.316 1.00 94.69 355 LEU A O 1
ATOM 2842 N N . SER A 1 356 ? 1.757 1.773 25.830 1.00 94.69 356 SER A N 1
ATOM 2843 C CA . SER A 1 356 ? 3.100 1.868 26.422 1.00 94.69 356 SER A CA 1
ATOM 2844 C C . SER A 1 356 ? 3.264 3.008 27.426 1.00 94.69 356 SER A C 1
ATOM 2846 O O . SER A 1 356 ? 4.215 2.998 28.204 1.00 94.69 356 SER A O 1
ATOM 2848 N N . GLY A 1 357 ? 2.434 4.054 27.343 1.00 91.56 357 GLY A N 1
ATOM 2849 C CA . GLY A 1 357 ? 2.652 5.323 28.047 1.00 91.56 357 GLY A CA 1
ATOM 2850 C C . GLY A 1 357 ? 3.920 6.077 27.613 1.00 91.56 357 GLY A C 1
ATOM 2851 O O . GLY A 1 357 ? 4.263 7.100 28.203 1.00 91.56 357 GLY A O 1
ATOM 2852 N N . ARG A 1 358 ? 4.645 5.595 26.591 1.00 89.44 358 ARG A N 1
ATOM 2853 C CA . ARG A 1 358 ? 5.925 6.162 26.141 1.00 89.44 358 ARG A CA 1
ATOM 2854 C C . ARG A 1 358 ? 5.732 7.151 24.989 1.00 89.44 358 ARG A C 1
ATOM 2856 O O . ARG A 1 358 ? 4.835 6.971 24.159 1.00 89.44 358 ARG A O 1
ATOM 2863 N N . PRO A 1 359 ? 6.611 8.163 24.861 1.00 88.56 359 PRO A N 1
ATOM 2864 C CA . PRO A 1 359 ? 6.597 9.046 23.704 1.00 88.56 359 PRO A CA 1
ATOM 2865 C C . PRO A 1 359 ? 6.922 8.284 22.413 1.00 88.56 359 PRO A C 1
ATOM 2867 O O . PRO A 1 359 ? 7.580 7.238 22.410 1.00 88.56 359 PRO A O 1
ATOM 2870 N N . LEU A 1 360 ? 6.469 8.839 21.290 1.00 89.06 360 LEU A N 1
ATOM 2871 C CA . LEU A 1 360 ? 6.814 8.323 19.971 1.00 89.06 360 LEU A CA 1
ATOM 2872 C C . LEU A 1 360 ? 8.308 8.538 19.697 1.00 89.06 360 LEU A C 1
ATOM 2874 O O . LEU A 1 360 ? 8.871 9.562 20.090 1.00 89.06 360 LEU A O 1
ATOM 2878 N N . PRO A 1 361 ? 8.966 7.599 19.004 1.00 86.06 361 PRO A N 1
ATOM 2879 C CA . PRO A 1 361 ? 10.367 7.764 18.669 1.00 86.06 361 PRO A CA 1
ATOM 2880 C C . PRO A 1 361 ? 10.546 8.844 17.603 1.00 86.06 361 PRO A C 1
ATOM 2882 O O . PRO A 1 361 ? 9.674 9.039 16.760 1.00 86.06 361 PRO A O 1
ATOM 2885 N N . LEU A 1 362 ? 11.736 9.447 17.553 1.00 81.94 362 LEU A N 1
ATOM 2886 C CA . LEU A 1 362 ? 12.065 10.448 16.542 1.00 81.94 362 LEU A CA 1
ATOM 2887 C C . LEU A 1 362 ? 11.805 9.942 15.116 1.00 81.94 362 LEU A C 1
ATOM 2889 O O . LEU A 1 362 ? 12.024 8.772 14.767 1.00 81.94 362 LEU A O 1
ATOM 2893 N N . SER A 1 363 ? 11.365 10.863 14.260 1.00 76.38 363 SER A N 1
ATOM 2894 C CA . SER A 1 363 ? 11.020 10.563 12.870 1.00 76.38 363 SER A CA 1
ATOM 2895 C C . SER A 1 363 ? 12.240 10.273 11.982 1.00 76.38 363 SER A C 1
ATOM 2897 O O . SER A 1 363 ? 12.084 9.695 10.895 1.00 76.38 363 SER A O 1
ATOM 2899 N N . GLN A 1 364 ? 13.429 10.635 12.467 1.00 78.00 364 GLN A N 1
ATOM 2900 C CA . GLN A 1 364 ? 14.727 10.498 11.818 1.00 78.00 364 GLN A CA 1
ATOM 2901 C C . GLN A 1 364 ? 15.634 9.531 12.581 1.00 78.00 364 GLN A C 1
ATOM 2903 O O . GLN A 1 364 ? 15.445 9.284 13.771 1.00 78.00 364 GLN A O 1
ATOM 2908 N N . GLY A 1 365 ? 16.622 8.992 11.878 1.00 75.94 365 GLY A N 1
ATOM 2909 C CA . GLY A 1 365 ? 17.648 8.131 12.431 1.00 75.94 365 GLY A CA 1
ATOM 2910 C C . GLY A 1 365 ? 17.223 6.672 12.569 1.00 75.94 365 GLY A C 1
ATOM 2911 O O . GLY A 1 365 ? 16.062 6.270 12.387 1.00 75.94 365 GLY A O 1
ATOM 2912 N N . ARG A 1 366 ? 18.226 5.856 12.899 1.00 74.75 3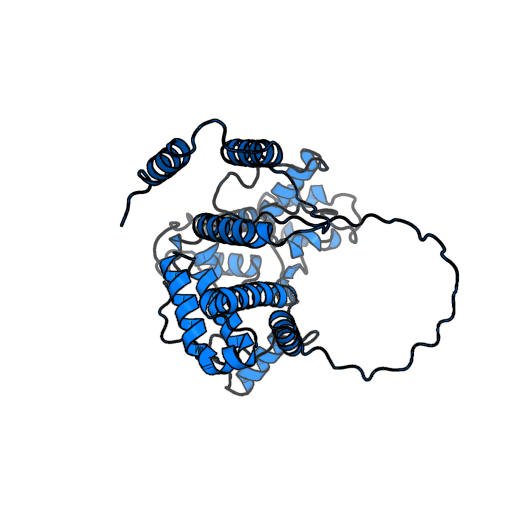66 ARG A N 1
ATOM 2913 C CA . ARG A 1 366 ? 18.046 4.455 13.267 1.00 74.75 366 ARG A CA 1
ATOM 2914 C C . ARG A 1 366 ? 17.444 4.391 14.667 1.00 74.75 366 ARG A C 1
ATOM 2916 O O . ARG A 1 366 ? 17.951 5.022 15.584 1.00 74.75 366 ARG A O 1
ATOM 2923 N N . LEU A 1 367 ? 16.397 3.589 14.827 1.00 80.94 367 LEU A N 1
ATOM 2924 C CA . LEU A 1 367 ? 15.808 3.325 16.136 1.00 80.94 367 LEU A CA 1
ATOM 2925 C C . LEU A 1 367 ? 16.710 2.354 16.912 1.00 80.94 367 LEU A C 1
ATOM 2927 O O . LEU A 1 367 ? 16.948 1.249 16.406 1.00 80.94 367 LEU A O 1
ATOM 2931 N N . PRO A 1 368 ? 17.233 2.737 18.091 1.00 71.25 368 PRO A N 1
ATOM 2932 C CA . PRO A 1 368 ? 17.990 1.817 18.928 1.00 71.25 368 PRO A CA 1
ATOM 2933 C C . PRO A 1 368 ? 17.087 0.682 19.425 1.00 71.25 368 PRO A C 1
ATOM 2935 O O . PRO A 1 368 ? 15.881 0.863 19.610 1.00 71.25 368 PRO A O 1
ATOM 2938 N N . ARG A 1 369 ? 17.668 -0.503 19.636 1.00 68.44 369 ARG A N 1
ATOM 2939 C CA . ARG A 1 369 ? 16.937 -1.629 20.238 1.00 68.44 369 ARG A CA 1
ATOM 2940 C C . ARG A 1 369 ? 16.608 -1.301 21.699 1.00 68.44 369 ARG A C 1
ATOM 2942 O O . ARG A 1 369 ? 17.432 -0.700 22.375 1.00 68.44 369 ARG A O 1
ATOM 2949 N N . GLY A 1 370 ? 15.423 -1.692 22.169 1.00 72.94 370 GLY A N 1
ATOM 2950 C CA . GLY A 1 370 ? 15.012 -1.540 23.573 1.00 72.94 370 GLY A CA 1
ATOM 2951 C C . GLY A 1 370 ? 14.478 -0.159 23.980 1.00 72.94 370 GLY A C 1
ATOM 2952 O O . GLY A 1 370 ? 13.946 -0.023 25.075 1.00 72.94 370 GLY A O 1
ATOM 2953 N N . ILE A 1 371 ? 14.555 0.857 23.110 1.00 80.81 371 ILE A N 1
ATOM 2954 C CA . ILE A 1 371 ? 13.964 2.186 23.381 1.00 80.81 371 ILE A CA 1
ATOM 2955 C C . ILE A 1 371 ? 12.434 2.114 23.423 1.00 80.81 371 ILE A C 1
ATOM 2957 O O . ILE A 1 371 ? 11.777 2.786 24.219 1.00 80.81 371 ILE A O 1
ATOM 2961 N N . LEU A 1 372 ? 11.863 1.299 22.542 1.00 86.31 372 LEU A N 1
ATOM 2962 C CA . LEU A 1 372 ? 10.425 1.150 22.416 1.00 86.31 372 LEU A CA 1
ATOM 2963 C C . LEU A 1 372 ? 9.933 -0.009 23.264 1.00 86.31 372 LEU A C 1
ATOM 2965 O O . LEU A 1 372 ? 10.645 -0.987 23.483 1.00 86.31 372 LEU A O 1
ATOM 2969 N N . ASP A 1 373 ? 8.689 0.114 23.699 1.00 91.38 373 ASP A N 1
ATOM 2970 C CA . ASP A 1 373 ? 7.963 -0.992 24.291 1.00 91.38 373 ASP A CA 1
ATOM 2971 C C . ASP A 1 373 ? 7.689 -2.046 23.207 1.00 91.38 373 ASP A C 1
ATOM 2973 O O . ASP A 1 373 ? 6.892 -1.849 22.284 1.00 91.38 373 ASP A O 1
ATOM 2977 N N . GLU A 1 374 ? 8.415 -3.158 23.287 1.00 90.12 374 GLU A N 1
ATOM 2978 C CA . GLU A 1 374 ? 8.363 -4.232 22.299 1.00 90.12 374 GLU A CA 1
ATOM 2979 C C . GLU A 1 374 ? 7.014 -4.963 22.293 1.00 90.12 374 GLU A C 1
ATOM 2981 O O . GLU A 1 374 ? 6.591 -5.455 21.237 1.00 90.12 374 GLU A O 1
ATOM 2986 N N . GLU A 1 375 ? 6.323 -5.018 23.433 1.00 92.25 375 GLU A N 1
ATOM 2987 C CA . GLU A 1 375 ? 5.003 -5.636 23.543 1.00 92.25 375 GLU A CA 1
ATOM 2988 C C . GLU A 1 375 ? 3.957 -4.751 22.871 1.00 92.25 375 GLU A C 1
ATOM 2990 O O . GLU A 1 375 ? 3.234 -5.214 21.979 1.00 92.25 375 GLU A O 1
ATOM 2995 N N . ALA A 1 376 ? 3.964 -3.450 23.170 1.00 93.81 376 ALA A N 1
ATOM 2996 C CA . ALA A 1 376 ? 3.093 -2.481 22.511 1.00 93.81 376 ALA A CA 1
ATOM 2997 C C . ALA A 1 376 ? 3.334 -2.440 20.989 1.00 93.81 376 ALA A C 1
ATOM 2999 O O . ALA A 1 376 ? 2.386 -2.460 20.197 1.00 93.81 376 ALA A O 1
ATOM 3000 N N . VAL A 1 377 ? 4.596 -2.466 20.535 1.00 93.50 377 VAL A N 1
ATOM 3001 C CA . VAL A 1 377 ? 4.938 -2.548 19.099 1.00 93.50 377 VAL A CA 1
ATOM 3002 C C . VAL A 1 377 ? 4.352 -3.807 18.459 1.00 93.50 377 VAL A C 1
ATOM 3004 O O . VAL A 1 377 ? 3.874 -3.762 17.317 1.00 93.50 377 VAL A O 1
ATOM 3007 N N . LEU A 1 378 ? 4.386 -4.943 19.159 1.00 92.38 378 LEU A N 1
ATOM 3008 C CA . LEU A 1 378 ? 3.841 -6.199 18.658 1.00 92.38 378 LEU A CA 1
ATOM 3009 C C . LEU A 1 378 ? 2.316 -6.137 18.529 1.00 92.38 378 LEU A C 1
ATOM 3011 O O . LEU A 1 378 ? 1.788 -6.549 17.489 1.00 92.38 378 LEU A O 1
ATOM 3015 N N . VAL A 1 379 ? 1.625 -5.585 19.529 1.00 93.19 379 VAL A N 1
ATOM 3016 C CA . VAL A 1 379 ? 0.172 -5.366 19.491 1.00 93.19 379 VAL A CA 1
ATOM 3017 C C . VAL A 1 379 ? -0.193 -4.455 18.320 1.00 93.19 379 VAL A C 1
ATOM 3019 O O . VAL A 1 379 ? -1.001 -4.846 17.476 1.00 93.19 379 VAL A O 1
ATOM 3022 N N . VAL A 1 380 ? 0.487 -3.315 18.159 1.00 94.94 380 VAL A N 1
ATOM 3023 C CA . VAL A 1 380 ? 0.280 -2.404 17.019 1.00 94.94 380 VAL A CA 1
ATOM 3024 C C . VAL A 1 380 ? 0.568 -3.103 15.688 1.00 94.94 380 VAL A C 1
ATOM 3026 O O . VAL A 1 380 ? -0.175 -2.941 14.721 1.00 94.94 380 VAL A O 1
ATOM 3029 N N . SER A 1 381 ? 1.605 -3.940 15.600 1.00 93.56 381 SER A N 1
ATOM 3030 C CA . SER A 1 381 ? 1.895 -4.717 14.387 1.00 93.56 381 SER A CA 1
ATOM 3031 C C . SER A 1 381 ? 0.760 -5.666 14.020 1.00 93.56 381 SER A C 1
ATOM 3033 O O . SER A 1 381 ? 0.374 -5.717 12.846 1.00 93.56 381 SER A O 1
ATOM 3035 N N . ARG A 1 382 ? 0.191 -6.379 14.996 1.00 92.06 382 ARG A N 1
ATOM 3036 C CA . ARG A 1 382 ? -0.956 -7.278 14.797 1.00 92.06 382 ARG A CA 1
ATOM 3037 C C . ARG A 1 382 ? -2.219 -6.495 14.431 1.00 92.06 382 ARG A C 1
ATOM 3039 O O . ARG A 1 382 ? -2.830 -6.795 13.403 1.00 92.06 382 ARG A O 1
ATOM 3046 N N . ALA A 1 383 ? -2.511 -5.413 15.154 1.00 93.31 383 ALA A N 1
ATOM 3047 C CA . ALA A 1 383 ? -3.597 -4.476 14.861 1.00 93.31 383 ALA A CA 1
ATOM 3048 C C . ALA A 1 383 ? -3.452 -3.827 13.476 1.00 93.31 383 ALA A C 1
ATOM 3050 O O . ALA A 1 383 ? -4.446 -3.530 12.816 1.00 93.31 383 ALA A O 1
ATOM 3051 N N . LEU A 1 384 ? -2.222 -3.685 12.957 1.00 92.69 384 LEU A N 1
ATOM 3052 C CA . LEU A 1 384 ? -1.891 -3.267 11.589 1.00 92.69 384 LEU A CA 1
ATOM 3053 C C . LEU A 1 384 ? -1.682 -4.439 10.598 1.00 92.69 384 LEU A C 1
ATOM 3055 O O . LEU A 1 384 ? -1.433 -4.215 9.406 1.00 92.69 384 LEU A O 1
ATOM 3059 N N . GLY A 1 385 ? -1.919 -5.686 11.003 1.00 90.50 385 GLY A N 1
ATOM 3060 C CA . GLY A 1 385 ? -1.892 -6.854 10.118 1.00 90.50 385 GLY A CA 1
ATOM 3061 C C . GLY A 1 385 ? -0.533 -7.041 9.446 1.00 90.50 385 GLY A C 1
ATOM 3062 O O . GLY A 1 385 ? -0.461 -7.421 8.275 1.00 90.50 385 GLY A O 1
ATOM 3063 N N . HIS A 1 386 ? 0.534 -6.675 10.154 1.00 89.00 386 HIS A N 1
ATOM 3064 C CA . HIS A 1 386 ? 1.917 -6.882 9.757 1.00 89.00 386 HIS A CA 1
ATOM 3065 C C . HIS A 1 386 ? 2.507 -8.013 10.595 1.00 89.00 386 HIS A C 1
ATOM 3067 O O . HIS A 1 386 ? 2.307 -8.080 11.803 1.00 89.00 386 HIS A O 1
ATOM 3073 N N . ASN A 1 387 ? 3.295 -8.875 9.954 1.00 77.88 387 ASN A N 1
ATOM 3074 C CA . ASN A 1 387 ? 4.008 -9.961 10.635 1.00 77.88 387 ASN A CA 1
ATOM 3075 C C . ASN A 1 387 ? 5.445 -9.556 11.024 1.00 77.88 387 ASN A C 1
ATOM 3077 O O . ASN A 1 387 ? 6.201 -10.385 11.513 1.00 77.88 387 ASN A O 1
ATOM 3081 N N . ARG A 1 388 ? 5.859 -8.318 10.723 1.00 81.38 388 ARG A N 1
ATOM 3082 C CA . ARG A 1 388 ? 7.227 -7.820 10.913 1.00 81.38 388 ARG A CA 1
ATOM 3083 C C . ARG A 1 388 ? 7.197 -6.507 11.682 1.00 81.38 388 ARG A C 1
ATOM 3085 O O . ARG A 1 388 ? 6.652 -5.530 11.164 1.00 81.38 388 ARG A O 1
ATOM 3092 N N . ARG A 1 389 ? 7.861 -6.480 12.840 1.00 85.06 389 ARG A N 1
ATOM 3093 C CA . ARG A 1 389 ? 7.996 -5.287 13.692 1.00 85.06 389 ARG A CA 1
ATOM 3094 C C . ARG A 1 389 ? 8.628 -4.120 12.936 1.00 85.06 389 ARG A C 1
ATOM 3096 O O . ARG A 1 389 ? 8.080 -3.022 12.951 1.00 85.06 389 ARG A O 1
ATOM 3103 N N . ASP A 1 390 ? 9.674 -4.383 12.146 1.00 84.75 390 ASP A N 1
ATOM 3104 C CA . ASP A 1 390 ? 10.381 -3.359 11.357 1.00 84.75 390 ASP A CA 1
ATOM 3105 C C . ASP A 1 390 ? 9.454 -2.491 10.506 1.00 84.75 390 ASP A C 1
ATOM 3107 O O . ASP A 1 390 ? 9.734 -1.317 10.280 1.00 84.75 390 ASP A O 1
ATOM 3111 N N . VAL A 1 391 ? 8.353 -3.055 9.995 1.00 87.06 391 VAL A N 1
ATOM 3112 C CA . VAL A 1 391 ? 7.423 -2.317 9.133 1.00 87.06 391 VAL A CA 1
ATOM 3113 C C . VAL A 1 391 ? 6.707 -1.231 9.929 1.00 87.06 391 VAL A C 1
ATOM 3115 O O . VAL A 1 391 ? 6.546 -0.121 9.420 1.00 87.06 391 VAL A O 1
ATOM 3118 N N . VAL A 1 392 ? 6.318 -1.539 11.168 1.00 89.25 392 VAL A N 1
ATOM 3119 C CA . VAL A 1 392 ? 5.676 -0.614 12.110 1.00 89.25 392 VAL A CA 1
ATOM 3120 C C . VAL A 1 392 ? 6.654 0.468 12.546 1.00 89.25 392 VAL A C 1
ATOM 3122 O O . VAL A 1 392 ? 6.385 1.652 12.350 1.00 89.25 392 VAL A O 1
ATOM 3125 N N . LEU A 1 393 ? 7.830 0.050 13.009 1.00 87.69 393 LEU A N 1
ATOM 3126 C CA . LEU A 1 393 ? 8.917 0.927 13.445 1.00 87.69 393 LEU A CA 1
ATOM 3127 C C . LEU A 1 393 ? 9.384 1.879 12.335 1.00 87.69 393 LEU A C 1
ATOM 3129 O O . LEU A 1 393 ? 9.636 3.070 12.534 1.00 87.69 393 LEU A O 1
ATOM 3133 N N . THR A 1 394 ? 9.458 1.358 11.111 1.00 85.00 394 THR A N 1
ATOM 3134 C CA . THR A 1 394 ? 9.871 2.154 9.964 1.00 85.00 394 THR A CA 1
ATOM 3135 C C . THR A 1 394 ? 8.738 3.041 9.489 1.00 85.00 394 THR A C 1
ATOM 3137 O O . THR A 1 394 ? 8.976 4.206 9.230 1.00 85.00 394 THR A O 1
ATOM 3140 N N . SER A 1 395 ? 7.509 2.563 9.336 1.00 86.25 395 SER A N 1
ATOM 3141 C CA . SER A 1 395 ? 6.511 3.310 8.549 1.00 86.25 395 SER A CA 1
ATOM 3142 C C . SER A 1 395 ? 5.478 4.063 9.384 1.00 86.25 395 SER A C 1
ATOM 3144 O O . SER A 1 395 ? 4.859 4.982 8.851 1.00 86.25 395 SER A O 1
ATOM 3146 N N . TYR A 1 396 ? 5.283 3.683 10.651 1.00 89.44 396 TYR A N 1
ATOM 3147 C CA . TYR A 1 396 ? 4.134 4.115 11.449 1.00 89.44 396 TYR A CA 1
ATOM 3148 C C . TYR A 1 396 ? 4.516 4.819 12.758 1.00 89.44 396 TYR A C 1
ATOM 3150 O O . TYR A 1 396 ? 3.981 5.891 13.009 1.00 89.44 396 TYR A O 1
ATOM 3158 N N . LEU A 1 397 ? 5.440 4.270 13.555 1.00 88.50 397 LEU A N 1
ATOM 3159 C CA . LEU A 1 397 ? 5.819 4.836 14.862 1.00 88.50 397 LEU A CA 1
ATOM 3160 C C . LEU A 1 397 ? 6.972 5.825 14.713 1.00 88.50 397 LEU A C 1
ATOM 3162 O O . LEU A 1 397 ? 8.128 5.412 14.566 1.00 88.50 397 LEU A O 1
ATOM 3166 N N . ARG A 1 398 ? 6.632 7.113 14.650 1.00 81.00 398 ARG A N 1
ATOM 3167 C CA . ARG A 1 398 ? 7.504 8.239 14.293 1.00 81.00 398 ARG A CA 1
ATOM 3168 C C . ARG A 1 398 ? 6.988 9.553 14.843 1.00 81.00 398 ARG A C 1
ATOM 3170 O O . ARG A 1 398 ? 5.750 9.595 15.027 1.00 81.00 398 ARG A O 1
#

Sequence (398 aa):
MLSRSILPALLALHVQQIEPGSLSAPHEKTTRILCRLVHGSHLLWEASASTKQGTKEITERLFTVFSLLCICSPMQTDGFAITERNDRPCRATTSFHTKKSVPAMGKRPGLLYEAQQRLDGLMALGQSRAHAKARARLLGTYHWPFSDGKIHAYTTRTTYQNIVMRFLCWCRATHGIKRLHEIDQCADTLVSAYLHLHVQEGYSPWTLSTTRSALRLFFGSPTLASEVALPARHREAIRRSRTPFLHQKRPRYMSAEAWQNLLAFLGATGLRRHEARALRVGQIERQPDGHVVLAHVHGKGGKLRQVPVLPEQETTVLRLIEGRRGEEKVFPRLPKHLDIHAYRRQYAQALYQSLSGRPLPLSQGRLPRGILDEEAVLVVSRALGHNRRDVVLTSYLR

Radius of gyration: 28.38 Å; chains: 1; bounding box: 56×69×83 Å

Secondary structure (DSSP, 8-state):
---TTSHHHHHHHHHTTS-TT---HHHHHHHHHHHHHTT-------------TTHHHHHHHHHHHHHHHHHT-----PPP-PPP---PPPP----------------PPPHHHHHHHHHHHTB-TT--HHHHHHHHHHTT---SSP--S-B--HHHHHHHHHHHHHHHHHHHHHH---SHHHHHHTHHHHHHHHHHHHHHTT--HHHHHHHHHHHHHHHT-TTTT-SSPPPP--STT--TT-SGGGG----TTS-HHHHHHHHHHHHHH---HHHHHH-BGGGEEE-TTS-EEEEEEE-TTS-EEEEEPPTT-HHHHHHTTTT--TTSBS-S---TT--HHHHHHHHHHHHHHHHH-PPPPPSSSPPPTTSS-HHHHHHHHHHTT-S-HHHHHHHT--

Organism: NCBI:txid485913